Protein AF-A0A7R8H9E8-F1 (afdb_monomer_lite)

pLDDT: mean 76.03, std 18.98, range [22.25, 97.25]

Radius of gyration: 34.14 Å; chains: 1; bounding box: 66×71×109 Å

Structure (mmCIF, N/CA/C/O backbone):
data_AF-A0A7R8H9E8-F1
#
_entry.id   AF-A0A7R8H9E8-F1
#
loop_
_atom_site.group_PDB
_atom_site.id
_atom_site.type_symbol
_atom_site.label_atom_id
_atom_site.label_alt_id
_atom_site.label_comp_id
_atom_site.label_asym_id
_atom_site.label_entity_id
_atom_site.label_seq_id
_atom_site.pdbx_PDB_ins_code
_atom_site.Cartn_x
_atom_site.Cartn_y
_atom_site.Cartn_z
_atom_site.occupancy
_atom_site.B_iso_or_equiv
_atom_site.auth_seq_id
_atom_site.auth_comp_id
_atom_site.auth_asym_id
_atom_site.auth_atom_id
_atom_site.pdbx_PDB_model_num
ATOM 1 N N . MET A 1 1 ? -13.670 -19.888 74.003 1.00 29.50 1 MET A N 1
ATOM 2 C CA . MET A 1 1 ? -14.954 -19.659 73.306 1.00 29.50 1 MET A CA 1
ATOM 3 C C . MET A 1 1 ? -14.711 -18.540 72.319 1.00 29.50 1 MET A C 1
ATOM 5 O O . MET A 1 1 ? -14.603 -17.432 72.792 1.00 29.50 1 MET A O 1
ATOM 9 N N . PHE A 1 2 ? -14.465 -18.845 71.044 1.00 23.45 2 PHE A N 1
ATOM 10 C CA . PHE A 1 2 ? -14.631 -17.969 69.867 1.00 23.45 2 PHE A CA 1
ATOM 11 C C . PHE A 1 2 ? -14.109 -18.769 68.660 1.00 23.45 2 PHE A C 1
ATOM 13 O O . PHE A 1 2 ? -12.957 -18.691 68.250 1.00 23.45 2 PHE A O 1
ATOM 20 N N . LYS A 1 3 ? -14.971 -19.681 68.209 1.00 26.33 3 LYS A N 1
ATOM 21 C CA . LYS A 1 3 ? -14.992 -20.318 66.889 1.00 26.33 3 LYS A CA 1
ATOM 22 C C . LYS A 1 3 ? -16.402 -20.037 66.354 1.00 26.33 3 LYS A C 1
ATOM 24 O O . LYS A 1 3 ? -17.320 -20.100 67.171 1.00 26.33 3 LYS A O 1
ATOM 29 N N . ALA A 1 4 ? -16.522 -19.846 65.036 1.00 25.31 4 ALA A N 1
ATOM 30 C CA . ALA A 1 4 ? -17.691 -19.365 64.268 1.00 25.31 4 ALA A CA 1
ATOM 31 C C . ALA A 1 4 ? -17.666 -17.825 64.150 1.00 25.31 4 ALA A C 1
ATOM 33 O O . ALA A 1 4 ? -17.532 -17.157 65.164 1.00 25.31 4 ALA A O 1
ATOM 34 N N . ASP A 1 5 ? -17.639 -17.176 62.984 1.00 26.55 5 ASP A N 1
ATOM 35 C CA . ASP A 1 5 ? -18.168 -17.517 61.662 1.00 26.55 5 ASP A CA 1
ATOM 36 C C . ASP A 1 5 ? -17.407 -16.764 60.556 1.00 26.55 5 ASP A C 1
ATOM 38 O O . ASP A 1 5 ? -17.446 -15.542 60.537 1.00 26.55 5 ASP A O 1
ATOM 42 N N . VAL A 1 6 ? -16.792 -17.460 59.590 1.00 26.09 6 VAL A N 1
ATOM 43 C CA . VAL A 1 6 ? -16.565 -16.914 58.233 1.00 26.09 6 VAL A CA 1
ATOM 44 C C . VAL A 1 6 ? -16.591 -18.074 57.235 1.00 26.09 6 VAL A C 1
ATOM 46 O O . VAL A 1 6 ? -15.570 -18.684 56.933 1.00 26.09 6 VAL A O 1
ATOM 49 N N . LYS A 1 7 ? -17.785 -18.425 56.747 1.00 25.12 7 LYS A N 1
ATOM 50 C CA . LYS A 1 7 ? -17.983 -19.155 55.481 1.00 25.12 7 LYS A CA 1
ATOM 51 C C . LYS A 1 7 ? -19.421 -18.963 54.987 1.00 25.12 7 LYS A C 1
ATOM 53 O O . LYS A 1 7 ? -20.284 -19.784 55.280 1.00 25.12 7 LYS A O 1
ATOM 58 N N . ARG A 1 8 ? -19.653 -17.899 54.208 1.00 23.53 8 ARG A N 1
ATOM 59 C CA . ARG A 1 8 ? -20.442 -17.890 52.954 1.00 23.53 8 ARG A CA 1
ATOM 60 C C . ARG A 1 8 ? -20.730 -16.457 52.496 1.00 23.53 8 ARG A C 1
ATOM 62 O O . ARG A 1 8 ? -21.609 -15.809 53.041 1.00 23.53 8 ARG A O 1
ATOM 69 N N . ALA A 1 9 ? -20.085 -16.062 51.405 1.00 22.53 9 ALA A N 1
ATOM 70 C CA . ALA A 1 9 ? -20.739 -15.389 50.287 1.00 22.53 9 ALA A CA 1
ATOM 71 C C . ALA A 1 9 ? -19.865 -15.598 49.040 1.00 22.53 9 ALA A C 1
ATOM 73 O O . ALA A 1 9 ? -18.894 -14.892 48.813 1.00 22.53 9 ALA A O 1
ATOM 74 N N . PHE A 1 10 ? -20.188 -16.623 48.249 1.00 26.08 10 PHE A N 1
ATOM 75 C CA . PHE A 1 10 ? -19.907 -16.572 46.816 1.00 26.08 10 PHE A CA 1
ATOM 76 C C . PHE A 1 10 ? -20.905 -15.574 46.225 1.00 26.08 10 PHE A C 1
ATOM 78 O O . PHE A 1 10 ? -22.105 -15.830 46.353 1.00 26.08 10 PHE A O 1
ATOM 85 N N . LYS A 1 11 ? -20.432 -14.492 45.593 1.00 23.22 11 LYS A N 1
ATOM 86 C CA . LYS A 1 11 ? -20.999 -13.930 44.352 1.00 23.22 11 LYS A CA 1
ATOM 87 C C . LYS A 1 11 ? -20.235 -12.685 43.867 1.00 23.22 11 LYS A C 1
ATOM 89 O O . LYS A 1 11 ? -20.224 -11.673 44.548 1.00 23.22 11 LYS A O 1
ATOM 94 N N . LEU A 1 12 ? -19.765 -12.832 42.625 1.00 22.25 12 LEU A N 1
ATOM 95 C CA . LEU A 1 12 ? -19.629 -11.861 41.532 1.00 22.25 12 LEU A CA 1
ATOM 96 C C . LEU A 1 12 ? -18.516 -10.793 41.604 1.00 22.25 12 LEU A C 1
ATOM 98 O O . LEU A 1 12 ? -18.376 -10.122 42.621 1.00 22.25 12 LEU A O 1
ATOM 102 N N . PRO A 1 13 ? -17.761 -10.596 40.501 1.00 24.42 13 PRO A N 1
ATOM 103 C CA . PRO A 1 13 ? -16.949 -9.399 40.325 1.00 24.42 13 PRO A CA 1
ATOM 104 C C . PRO A 1 13 ? -17.881 -8.185 40.275 1.00 24.42 13 PRO A C 1
ATOM 106 O O . PRO A 1 13 ? -18.905 -8.209 39.589 1.00 24.42 13 PRO A O 1
ATOM 109 N N . ILE A 1 14 ? -17.540 -7.131 41.013 1.00 28.42 14 ILE A N 1
ATOM 110 C CA . ILE A 1 14 ? -18.178 -5.829 40.835 1.00 28.42 14 ILE A CA 1
ATOM 111 C C . ILE A 1 14 ? -17.635 -5.287 39.514 1.00 28.42 14 ILE A C 1
ATOM 113 O O . ILE A 1 14 ? -16.466 -4.921 39.415 1.00 28.42 14 ILE A O 1
ATOM 117 N N . SER A 1 15 ? -18.470 -5.321 38.479 1.00 26.70 15 SER A N 1
ATOM 118 C CA . SER A 1 15 ? -18.217 -4.614 37.233 1.00 26.70 15 SER A CA 1
ATOM 119 C C . SER A 1 15 ? -18.257 -3.114 37.517 1.00 26.70 15 SER A C 1
ATOM 121 O O . SER A 1 15 ? -19.313 -2.593 37.869 1.00 26.70 15 SER A O 1
ATOM 123 N N . PHE A 1 16 ? -17.136 -2.421 37.335 1.00 33.41 16 PHE A N 1
ATOM 124 C CA . PHE A 1 16 ? -17.199 -1.028 36.905 1.00 33.41 16 PHE A CA 1
ATOM 125 C C . PHE A 1 16 ? -17.733 -1.062 35.472 1.00 33.41 16 PHE A C 1
ATOM 127 O O . PHE A 1 16 ? -17.061 -1.571 34.579 1.00 33.41 16 PHE A O 1
ATOM 134 N N . ASP A 1 17 ? -18.996 -0.678 35.310 1.00 33.00 17 ASP A N 1
ATOM 135 C CA . ASP A 1 17 ? -19.755 -0.510 34.068 1.00 33.00 17 ASP A CA 1
ATOM 136 C C . ASP A 1 17 ? -18.984 -0.787 32.760 1.00 33.00 17 ASP A C 1
ATOM 138 O O . ASP A 1 17 ? -18.383 0.096 32.152 1.00 33.00 17 ASP A O 1
ATOM 142 N N . GLY A 1 18 ? -19.024 -2.047 32.310 1.00 32.91 18 GLY A N 1
ATOM 143 C CA . GLY A 1 18 ? -18.875 -2.446 30.903 1.00 32.91 18 GLY A CA 1
ATOM 144 C C . GLY A 1 18 ? -17.548 -2.190 30.171 1.00 32.91 18 GLY A C 1
ATOM 145 O O . GLY A 1 18 ? -17.441 -2.597 29.017 1.00 32.91 18 GLY A O 1
ATOM 146 N N . ARG A 1 19 ? -16.529 -1.571 30.776 1.00 32.09 19 ARG A N 1
ATOM 147 C CA . ARG A 1 19 ? -15.184 -1.430 30.187 1.00 32.09 19 ARG A CA 1
ATOM 148 C C . ARG A 1 19 ? -14.121 -1.677 31.249 1.00 32.09 19 ARG A C 1
ATOM 150 O O . ARG A 1 19 ? -14.019 -0.943 32.223 1.00 32.09 19 ARG A O 1
ATOM 157 N N . THR A 1 20 ? -13.314 -2.712 31.039 1.00 27.11 20 THR A N 1
ATOM 158 C CA . THR A 1 20 ? -12.117 -3.023 31.825 1.00 27.11 20 THR A CA 1
ATOM 159 C C . THR A 1 20 ? -11.125 -1.864 31.762 1.00 27.11 20 THR A C 1
ATOM 161 O O . THR A 1 20 ? -10.346 -1.766 30.818 1.00 27.11 20 THR A O 1
ATOM 164 N N . THR A 1 21 ? -11.093 -1.009 32.781 1.00 29.75 21 THR A N 1
ATOM 165 C CA . THR A 1 21 ? -9.834 -0.381 33.188 1.00 29.75 21 THR A CA 1
ATOM 166 C C . THR A 1 21 ? -8.971 -1.496 33.762 1.00 29.75 21 THR A C 1
ATOM 168 O O . THR A 1 21 ? -9.172 -1.953 34.886 1.00 29.75 21 THR A O 1
ATOM 171 N N . THR A 1 22 ? -8.049 -2.009 32.951 1.00 28.17 22 THR A N 1
ATOM 172 C CA . THR A 1 22 ? -7.018 -2.937 33.408 1.00 28.17 22 THR A CA 1
ATOM 173 C C . THR A 1 22 ? -6.110 -2.195 34.378 1.00 28.17 22 THR A C 1
ATOM 175 O O . THR A 1 22 ? -5.148 -1.547 33.976 1.00 28.17 22 THR A O 1
ATOM 178 N N . VAL A 1 23 ? -6.400 -2.286 35.672 1.00 37.34 23 VAL A N 1
ATOM 179 C CA . VAL A 1 23 ? -5.314 -2.276 36.646 1.00 37.34 23 VAL A CA 1
ATOM 180 C C . VAL A 1 23 ? -4.588 -3.594 36.400 1.00 37.34 23 VAL A C 1
ATOM 182 O O . VAL A 1 23 ? -5.194 -4.659 36.540 1.00 37.34 23 VAL A O 1
ATOM 185 N N . GLU A 1 24 ? -3.334 -3.543 35.939 1.00 38.81 24 GLU A N 1
ATOM 186 C CA . GLU A 1 24 ? -2.443 -4.702 36.046 1.00 38.81 24 GLU A CA 1
ATOM 187 C C . GLU A 1 24 ? -2.600 -5.238 37.468 1.00 38.81 24 GLU A C 1
ATOM 189 O O . GLU A 1 24 ? -2.369 -4.481 38.412 1.00 38.81 24 GLU A O 1
ATOM 194 N N . GLN A 1 25 ? -3.066 -6.485 37.618 1.00 41.19 25 GLN A N 1
ATOM 195 C CA . GLN A 1 25 ? -3.303 -7.099 38.924 1.00 41.19 25 GLN A CA 1
ATOM 196 C C . GLN A 1 25 ? -2.157 -6.731 39.867 1.00 41.19 25 GLN A C 1
ATOM 198 O O . GLN A 1 25 ? -0.995 -7.023 39.569 1.00 41.19 25 GLN A O 1
ATOM 203 N N . CYS A 1 26 ? -2.475 -6.061 40.979 1.00 45.00 26 CYS A N 1
ATOM 204 C CA . CYS A 1 26 ? -1.492 -5.823 42.024 1.00 45.00 26 CYS A CA 1
ATOM 205 C C . CYS A 1 26 ? -0.983 -7.205 42.443 1.00 45.00 26 CYS A C 1
ATOM 207 O O . CYS A 1 26 ? -1.771 -8.080 42.797 1.00 45.00 26 CYS A O 1
ATOM 209 N N . GLY A 1 27 ? 0.307 -7.444 42.176 1.00 44.56 27 GLY A N 1
ATOM 210 C CA . GLY A 1 27 ? 0.864 -8.786 42.033 1.00 44.56 27 GLY A CA 1
ATOM 211 C C . GLY A 1 27 ? 0.431 -9.707 43.167 1.00 44.56 27 GLY A C 1
ATOM 212 O O . GLY A 1 27 ? 0.477 -9.329 44.337 1.00 44.56 27 GLY A O 1
ATOM 213 N N . SER A 1 28 ? 0.002 -10.921 42.819 1.00 42.28 28 SER A N 1
ATOM 214 C CA . SER A 1 28 ? -0.334 -11.950 43.796 1.00 42.28 28 SER A CA 1
ATOM 215 C C . SER A 1 28 ? 0.946 -12.475 44.452 1.00 42.28 28 SER A C 1
ATOM 217 O O . SER A 1 28 ? 1.415 -13.570 44.135 1.00 42.28 28 SER A O 1
ATOM 219 N N . ASP A 1 29 ? 1.531 -11.705 45.364 1.00 45.72 29 ASP A N 1
ATOM 220 C CA . ASP A 1 29 ? 2.613 -12.185 46.218 1.00 45.72 29 ASP A CA 1
ATOM 221 C C . ASP A 1 29 ? 2.011 -13.086 47.296 1.00 45.72 29 ASP A C 1
ATOM 223 O O . ASP A 1 29 ? 1.687 -12.680 48.415 1.00 45.72 29 ASP A O 1
ATOM 227 N N . SER A 1 30 ? 1.830 -14.357 46.942 1.00 43.06 30 SER A N 1
ATOM 228 C CA . SER A 1 30 ? 1.462 -15.382 47.905 1.00 43.06 30 SER A CA 1
ATOM 229 C C . SER A 1 30 ? 2.539 -15.478 48.995 1.00 43.06 30 SER A C 1
ATOM 231 O O . SER A 1 30 ? 3.676 -15.861 48.723 1.00 43.06 30 SER A O 1
ATOM 233 N N . ALA A 1 31 ? 2.136 -15.197 50.237 1.00 47.09 31 ALA A N 1
ATOM 234 C CA . ALA A 1 31 ? 2.823 -15.542 51.485 1.00 47.09 31 ALA A CA 1
ATOM 235 C C . ALA A 1 31 ? 4.160 -14.832 51.805 1.00 47.09 31 ALA A C 1
ATOM 237 O O . ALA A 1 31 ? 5.083 -15.459 52.329 1.00 47.09 31 ALA A O 1
ATOM 238 N N . VAL A 1 32 ? 4.249 -13.511 51.617 1.00 56.41 32 VAL A N 1
ATOM 239 C CA . VAL A 1 32 ? 5.280 -12.696 52.292 1.00 56.41 32 VAL A CA 1
ATOM 240 C C . VAL A 1 32 ? 4.759 -12.256 53.666 1.00 56.41 32 VAL A C 1
ATOM 242 O O . VAL A 1 32 ? 3.775 -11.526 53.767 1.00 56.41 32 VAL A O 1
ATOM 245 N N . VAL A 1 33 ? 5.410 -12.688 54.752 1.00 61.28 33 VAL A N 1
ATOM 246 C CA . VAL A 1 33 ? 5.125 -12.162 56.100 1.00 61.28 33 VAL A CA 1
ATOM 247 C C . VAL A 1 33 ? 5.637 -10.722 56.168 1.00 61.28 33 VAL A C 1
ATOM 249 O O . VAL A 1 33 ? 6.842 -10.489 56.231 1.00 61.28 33 VAL A O 1
ATOM 252 N N . ARG A 1 34 ? 4.713 -9.759 56.119 1.00 75.56 34 ARG A N 1
ATOM 253 C CA . ARG A 1 34 ? 5.012 -8.317 56.161 1.00 75.56 34 ARG A CA 1
ATOM 254 C C . ARG A 1 34 ? 5.374 -7.866 57.581 1.00 75.56 34 ARG A C 1
ATOM 256 O O . ARG A 1 34 ? 4.986 -8.509 58.559 1.00 75.56 34 ARG A O 1
ATOM 263 N N . SER A 1 35 ? 6.143 -6.782 57.700 1.00 80.19 35 SER A N 1
ATOM 264 C CA . SER A 1 35 ? 6.607 -6.278 58.999 1.00 80.19 35 SER A CA 1
ATOM 265 C C . SER A 1 35 ? 5.433 -5.816 59.882 1.00 80.19 35 SER A C 1
ATOM 267 O O . SER A 1 35 ? 4.404 -5.380 59.367 1.00 80.19 35 SER A O 1
ATOM 269 N N . PRO A 1 36 ? 5.554 -5.860 61.222 1.00 82.94 36 PRO A N 1
ATOM 270 C CA . PRO A 1 36 ? 4.555 -5.265 62.112 1.00 82.94 36 PRO A CA 1
ATOM 271 C C . PRO A 1 36 ? 4.318 -3.772 61.839 1.00 82.94 36 PRO A C 1
ATOM 273 O O . PRO A 1 36 ? 3.189 -3.302 61.965 1.00 82.94 36 PRO A O 1
ATOM 276 N N . ASP A 1 37 ? 5.363 -3.055 61.413 1.00 84.31 37 ASP A N 1
ATOM 277 C CA . ASP A 1 37 ? 5.301 -1.629 61.079 1.00 84.31 37 ASP A CA 1
ATOM 278 C C . ASP A 1 37 ? 4.386 -1.348 59.878 1.00 84.31 37 ASP A C 1
ATOM 280 O O . ASP A 1 37 ? 3.661 -0.355 59.891 1.00 84.31 37 ASP A O 1
ATOM 284 N N . PHE A 1 38 ? 4.350 -2.249 58.886 1.00 87.88 38 PHE A N 1
ATOM 285 C CA . PHE A 1 38 ? 3.439 -2.167 57.739 1.00 87.88 38 PHE A CA 1
ATOM 286 C C . PHE A 1 38 ? 1.974 -2.149 58.200 1.00 87.88 38 PHE A C 1
ATOM 288 O O . PHE A 1 38 ? 1.219 -1.231 57.880 1.00 87.88 38 PHE A O 1
ATOM 295 N N . TYR A 1 39 ? 1.576 -3.133 59.014 1.00 88.12 39 TYR A N 1
ATOM 296 C CA . TYR A 1 39 ? 0.201 -3.229 59.513 1.00 88.12 39 TYR A CA 1
ATOM 297 C C . TYR A 1 39 ? -0.142 -2.085 60.466 1.00 88.12 39 TYR A C 1
ATOM 299 O O . TYR A 1 39 ? -1.234 -1.528 60.385 1.00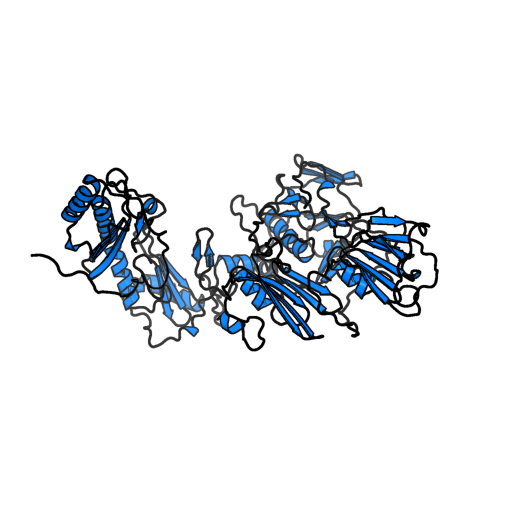 88.12 39 TYR A O 1
ATOM 307 N N . TYR A 1 40 ? 0.785 -1.717 61.356 1.00 89.69 40 TYR A N 1
ATOM 308 C CA . TYR A 1 40 ? 0.585 -0.611 62.288 1.00 89.69 40 TYR A CA 1
ATOM 309 C C . TYR A 1 40 ? 0.327 0.705 61.552 1.00 89.69 40 TYR A C 1
ATOM 311 O O . TYR A 1 40 ? -0.605 1.426 61.906 1.00 89.69 40 TYR A O 1
ATOM 319 N N . GLN A 1 41 ? 1.109 1.004 60.511 1.00 91.88 41 GLN A N 1
ATOM 320 C CA . GLN A 1 41 ? 0.938 2.238 59.758 1.00 91.88 41 GLN A CA 1
ATOM 321 C C . GLN A 1 41 ? -0.379 2.259 58.969 1.00 91.88 41 GLN A C 1
ATOM 323 O O . GLN A 1 41 ? -1.072 3.270 59.014 1.00 91.88 41 GLN A O 1
ATOM 328 N N . ILE A 1 42 ? -0.783 1.150 58.337 1.00 90.88 42 ILE A N 1
ATOM 329 C CA . ILE A 1 42 ? -2.082 1.065 57.640 1.00 90.88 42 ILE A CA 1
ATOM 330 C C . ILE A 1 42 ? -3.250 1.282 58.603 1.00 90.88 42 ILE A C 1
ATOM 332 O O . ILE A 1 42 ? -4.165 2.038 58.291 1.00 90.88 42 ILE A O 1
ATOM 336 N N . LEU A 1 43 ? -3.228 0.642 59.777 1.00 90.31 43 LEU A N 1
ATOM 337 C CA . LEU A 1 43 ? -4.279 0.818 60.784 1.00 90.31 43 LEU A CA 1
ATOM 338 C C . LEU A 1 43 ? -4.315 2.256 61.310 1.00 90.31 43 LEU A C 1
ATOM 340 O O . LEU A 1 43 ? -5.393 2.817 61.475 1.00 90.31 43 LEU A O 1
ATOM 344 N N . LYS A 1 44 ? -3.146 2.869 61.520 1.00 92.25 44 LYS A N 1
ATOM 345 C CA . LYS A 1 44 ? -3.032 4.270 61.934 1.00 92.25 44 LYS A CA 1
ATOM 346 C C . LYS A 1 44 ? -3.605 5.226 60.885 1.00 92.25 44 LYS A C 1
ATOM 348 O O . LYS A 1 44 ? -4.291 6.175 61.254 1.00 92.25 44 LYS A O 1
ATOM 353 N N . ASP A 1 45 ? -3.340 4.984 59.604 1.00 92.94 45 ASP A N 1
ATOM 354 C CA . ASP A 1 45 ? -3.905 5.794 58.523 1.00 92.94 45 ASP A CA 1
ATOM 355 C C . ASP A 1 45 ? -5.414 5.552 58.369 1.00 92.94 45 ASP A C 1
ATOM 357 O O . ASP A 1 45 ? -6.166 6.498 58.164 1.00 92.94 45 ASP A O 1
ATOM 361 N N . ALA A 1 46 ? -5.884 4.312 58.540 1.00 91.06 46 ALA A N 1
ATOM 362 C CA . ALA A 1 46 ? -7.310 3.986 58.543 1.00 91.06 46 ALA A CA 1
ATOM 363 C C . ALA A 1 46 ? -8.067 4.658 59.703 1.00 91.06 46 ALA A C 1
ATOM 365 O O . ALA A 1 46 ? -9.178 5.149 59.504 1.00 91.06 46 ALA A O 1
ATOM 366 N N . ASP A 1 47 ? -7.464 4.727 60.895 1.00 91.25 47 ASP A N 1
ATOM 367 C CA . ASP A 1 47 ? -8.000 5.478 62.036 1.00 91.25 47 ASP A CA 1
ATOM 368 C C . ASP A 1 47 ? -8.056 6.987 61.751 1.00 91.25 47 ASP A C 1
ATOM 370 O O . ASP A 1 47 ? -9.031 7.641 62.121 1.00 91.25 47 ASP A O 1
ATOM 374 N N . ALA A 1 48 ? -7.027 7.538 61.096 1.00 91.81 48 ALA A N 1
ATOM 375 C CA . ALA A 1 48 ? -6.946 8.960 60.765 1.00 91.81 48 ALA A CA 1
ATOM 376 C C . ALA A 1 48 ? -7.965 9.375 59.687 1.00 91.81 48 ALA A C 1
ATOM 378 O O . ALA A 1 48 ? -8.645 10.388 59.855 1.00 91.81 48 ALA A O 1
ATOM 379 N N . ILE A 1 49 ? -8.125 8.564 58.635 1.00 93.56 49 ILE A N 1
ATOM 380 C CA . ILE A 1 49 ? -9.122 8.777 57.573 1.00 93.56 49 ILE A CA 1
ATOM 381 C C . ILE A 1 49 ? -10.533 8.526 58.123 1.00 93.56 49 ILE A C 1
ATOM 383 O O . ILE A 1 49 ? -11.476 9.254 57.813 1.00 93.56 49 ILE A O 1
ATOM 387 N N . GLY A 1 50 ? -10.677 7.507 58.969 1.00 92.38 50 GLY A N 1
ATOM 388 C CA . GLY A 1 50 ? -11.930 7.059 59.560 1.00 92.38 50 GLY A CA 1
ATOM 389 C C . GLY A 1 50 ? -12.475 5.800 58.884 1.00 92.38 50 GLY A C 1
ATOM 390 O O . GLY A 1 50 ? -12.758 5.773 57.686 1.00 92.38 50 GLY A O 1
ATOM 391 N N . TRP A 1 51 ? -12.723 4.761 59.685 1.00 89.81 51 TRP A N 1
ATOM 392 C CA . TRP A 1 51 ? -13.187 3.444 59.224 1.00 89.81 51 TRP A CA 1
ATOM 393 C C . TRP A 1 51 ? -14.484 3.456 58.411 1.00 89.81 51 TRP A C 1
ATOM 395 O O . TRP A 1 51 ? -14.690 2.572 57.587 1.00 89.81 51 TRP A O 1
ATOM 405 N N . SER A 1 52 ? -15.360 4.444 58.611 1.00 89.88 52 SER A N 1
ATOM 406 C CA . SER A 1 52 ? -16.608 4.559 57.847 1.00 89.88 52 SER A CA 1
ATOM 407 C C . SER A 1 52 ? -16.398 4.922 56.375 1.00 89.88 52 SER A C 1
ATOM 409 O O . SER A 1 52 ? -17.329 4.771 55.591 1.00 89.88 52 SER A O 1
ATOM 411 N N . ARG A 1 53 ? -15.206 5.407 56.002 1.00 91.31 53 ARG A N 1
ATOM 412 C CA . ARG A 1 53 ? -14.837 5.780 54.626 1.00 91.31 53 ARG A CA 1
ATOM 413 C C . ARG A 1 53 ? -14.146 4.642 53.870 1.00 91.31 53 ARG A C 1
ATOM 415 O O . ARG A 1 53 ? -13.834 4.802 52.695 1.00 91.31 53 ARG A O 1
ATOM 422 N N . ILE A 1 54 ? -13.914 3.497 54.518 1.00 92.62 54 ILE A N 1
ATOM 423 C CA . ILE A 1 54 ? -13.284 2.315 53.920 1.00 92.62 54 ILE A CA 1
ATOM 424 C C . ILE A 1 54 ? -14.372 1.291 53.602 1.00 92.62 54 ILE A C 1
ATOM 426 O O . ILE A 1 54 ? -15.008 0.750 54.506 1.00 92.62 54 ILE A O 1
ATOM 430 N N . SER A 1 55 ? -14.583 1.012 52.318 1.00 90.75 55 SER A N 1
ATOM 431 C CA . SER A 1 55 ? -15.583 0.039 51.865 1.00 90.75 55 SER A CA 1
ATOM 432 C C . SER A 1 55 ? -15.020 -1.382 51.817 1.00 90.75 55 SER A C 1
ATOM 434 O O . SER A 1 55 ? -15.710 -2.333 52.187 1.00 90.75 55 SER A O 1
ATOM 436 N N . VAL A 1 56 ? -13.755 -1.536 51.413 1.00 91.06 56 VAL A N 1
ATOM 437 C CA . VAL A 1 56 ? -13.040 -2.820 51.360 1.00 91.06 56 VAL A CA 1
ATOM 438 C C . VAL A 1 56 ? -11.585 -2.607 51.770 1.00 91.06 56 VAL A C 1
ATOM 440 O O . VAL A 1 56 ? -10.937 -1.671 51.318 1.00 91.06 56 VAL A O 1
ATOM 443 N N . MET A 1 57 ? -11.047 -3.502 52.599 1.00 90.00 57 MET A N 1
ATOM 444 C CA . MET A 1 57 ? -9.618 -3.573 52.913 1.00 90.00 57 MET A CA 1
ATOM 445 C C . MET A 1 57 ? -9.155 -5.017 52.714 1.00 90.00 57 MET A C 1
ATOM 447 O O . MET A 1 57 ? -9.483 -5.894 53.514 1.00 90.00 57 MET A O 1
ATOM 451 N N . ASN A 1 58 ? -8.415 -5.266 51.636 1.00 87.56 58 ASN A N 1
ATOM 452 C CA . ASN A 1 58 ? -7.853 -6.566 51.295 1.00 87.56 58 ASN A CA 1
ATOM 453 C C . ASN A 1 58 ? -6.322 -6.499 51.335 1.00 87.56 58 ASN A C 1
ATOM 455 O O . ASN A 1 58 ? -5.655 -6.219 50.343 1.00 87.56 58 ASN A O 1
ATOM 459 N N . LEU A 1 59 ? -5.756 -6.786 52.506 1.00 83.00 59 LEU A N 1
ATOM 460 C CA . LEU A 1 59 ? -4.307 -6.749 52.715 1.00 83.00 59 LEU A CA 1
ATOM 461 C C . LEU A 1 59 ? -3.572 -7.948 52.099 1.00 83.00 59 LEU A C 1
ATOM 463 O O . LEU A 1 59 ? -2.347 -7.902 51.977 1.00 83.00 59 LEU A O 1
ATOM 467 N N . ASP A 1 60 ? -4.284 -9.001 51.690 1.00 77.62 60 ASP A N 1
ATOM 468 C CA . ASP A 1 60 ? -3.679 -10.108 50.945 1.00 77.62 60 ASP A CA 1
ATOM 469 C C . ASP A 1 60 ? -3.330 -9.646 49.523 1.00 77.62 60 ASP A C 1
ATOM 471 O O . ASP A 1 60 ? -2.195 -9.838 49.086 1.00 77.62 60 ASP A O 1
ATOM 475 N N . ASN A 1 61 ? -4.253 -8.922 48.877 1.00 78.31 61 ASN A N 1
ATOM 476 C CA . ASN A 1 61 ? -4.064 -8.314 47.553 1.00 78.31 61 ASN A CA 1
ATOM 477 C C . ASN A 1 61 ? -3.408 -6.923 47.584 1.00 78.31 61 ASN A C 1
ATOM 479 O O . ASN A 1 61 ? -3.189 -6.336 46.531 1.00 78.31 61 ASN A O 1
ATOM 483 N N . LEU A 1 62 ? -3.101 -6.389 48.773 1.00 88.12 62 LEU A N 1
ATOM 484 C CA . LEU A 1 62 ? -2.587 -5.025 48.958 1.00 88.12 62 LEU A CA 1
ATOM 485 C C . LEU A 1 62 ? -3.532 -3.929 48.433 1.00 88.12 62 LEU A C 1
ATOM 487 O O . LEU A 1 62 ? -3.082 -2.894 47.953 1.00 88.12 62 LEU A O 1
ATOM 491 N N . GLU A 1 63 ? -4.841 -4.127 48.559 1.00 92.06 63 GLU A N 1
ATOM 492 C CA . GLU A 1 63 ? -5.868 -3.231 48.022 1.00 92.06 63 GLU A CA 1
ATOM 493 C C . GLU A 1 63 ? -6.710 -2.610 49.144 1.00 92.06 63 GLU A C 1
ATOM 495 O O . GLU A 1 63 ? -7.207 -3.309 50.035 1.00 92.06 63 GLU A O 1
ATOM 500 N N . ILE A 1 64 ? -6.918 -1.292 49.089 1.00 92.62 64 ILE A N 1
ATOM 501 C CA . ILE A 1 64 ? -7.920 -0.591 49.904 1.00 92.62 64 ILE A CA 1
ATOM 502 C C . ILE A 1 64 ? -8.855 0.188 48.990 1.00 92.62 64 ILE A C 1
ATOM 504 O O . ILE A 1 64 ? -8.414 0.924 48.110 1.00 92.62 64 ILE A O 1
ATOM 508 N N . HIS A 1 65 ? -10.151 0.038 49.239 1.00 94.56 65 HIS A N 1
ATOM 509 C CA . HIS A 1 65 ? -11.209 0.782 48.582 1.00 94.56 65 HIS A CA 1
ATOM 510 C C . HIS A 1 65 ? -11.780 1.794 49.567 1.00 94.56 65 HIS A C 1
ATOM 512 O O . HIS A 1 65 ? -12.257 1.439 50.652 1.00 94.56 65 HIS A O 1
ATOM 518 N N . PHE A 1 66 ? -11.758 3.052 49.160 1.00 95.06 66 PHE A N 1
ATOM 519 C CA . PHE A 1 66 ? -12.389 4.151 49.860 1.00 95.06 66 PHE A CA 1
ATOM 520 C C . PHE A 1 66 ? -13.675 4.554 49.149 1.00 95.06 66 PHE A C 1
ATOM 522 O O . PHE A 1 66 ? -13.764 4.480 47.922 1.00 95.06 66 PHE A O 1
ATOM 529 N N . GLN A 1 67 ? -14.657 4.999 49.926 1.00 94.12 67 GLN A N 1
ATOM 530 C CA . GLN A 1 67 ? -15.903 5.543 49.410 1.00 94.12 67 GLN A CA 1
ATOM 531 C C . GLN A 1 67 ? -16.246 6.846 50.130 1.00 94.12 67 GLN A C 1
ATOM 533 O O . GLN A 1 67 ? -16.275 6.906 51.361 1.00 94.12 67 GLN A O 1
ATOM 538 N N . LEU A 1 68 ? -16.540 7.878 49.342 1.00 93.75 68 LEU A N 1
ATOM 539 C CA . LEU A 1 68 ? -16.992 9.182 49.810 1.00 93.75 68 LEU A CA 1
ATOM 540 C C . LEU A 1 68 ? -18.350 9.497 49.182 1.00 93.75 68 LEU A C 1
ATOM 542 O O . LEU A 1 68 ? -18.557 9.267 47.993 1.00 93.75 68 LEU A O 1
ATOM 546 N N . VAL A 1 69 ? -19.269 10.040 49.976 1.00 91.94 69 VAL A N 1
ATOM 547 C CA . VAL A 1 69 ? -20.528 10.606 49.479 1.00 91.94 69 VAL A CA 1
ATOM 548 C C . VAL A 1 69 ? -20.461 12.112 49.671 1.00 91.94 69 VAL A C 1
ATOM 550 O O . VAL A 1 69 ? -20.198 12.564 50.786 1.00 91.94 69 VAL A O 1
ATOM 553 N N . ASP A 1 70 ? -20.641 12.874 48.596 1.00 90.31 70 ASP A N 1
ATOM 554 C CA . ASP A 1 70 ? -20.616 14.336 48.665 1.00 90.31 70 ASP A CA 1
ATOM 555 C C . ASP A 1 70 ? -21.974 14.941 49.072 1.00 90.31 70 ASP A C 1
ATOM 557 O O . ASP A 1 70 ? -22.948 14.235 49.334 1.00 90.31 70 ASP A O 1
ATOM 561 N N . GLU A 1 71 ? -22.037 16.274 49.146 1.00 88.31 71 GLU A N 1
ATOM 562 C CA . GLU A 1 71 ? -23.244 17.014 49.545 1.00 88.31 71 GLU A CA 1
ATOM 563 C C . GLU A 1 71 ? -24.426 16.847 48.576 1.00 88.31 71 GLU A C 1
ATOM 565 O O . GLU A 1 71 ? -25.571 17.050 48.977 1.00 88.31 71 GLU A O 1
ATOM 570 N N . ALA A 1 72 ? -24.165 16.466 47.322 1.00 87.50 72 ALA A N 1
ATOM 571 C CA . ALA A 1 72 ? -25.179 16.184 46.307 1.00 87.50 72 ALA A CA 1
ATOM 572 C C . ALA A 1 72 ? -25.577 14.693 46.284 1.00 87.50 72 ALA A C 1
ATOM 574 O O . ALA A 1 72 ? -26.182 14.227 45.322 1.00 87.50 72 ALA A O 1
ATOM 575 N N . GLU A 1 73 ? -25.224 13.938 47.332 1.00 89.88 73 GLU A N 1
ATOM 576 C CA . GLU A 1 73 ? -25.435 12.491 47.469 1.00 89.88 73 GLU A CA 1
ATOM 577 C C . GLU A 1 73 ? -24.713 11.640 46.405 1.00 89.88 73 GLU A C 1
ATOM 579 O O . GLU A 1 73 ? -25.029 10.458 46.211 1.00 89.88 73 GLU A O 1
ATOM 584 N N . ARG A 1 74 ? -23.692 12.189 45.734 1.00 90.31 74 ARG A N 1
ATOM 585 C CA . ARG A 1 74 ? -22.928 11.451 44.720 1.00 90.31 74 ARG A CA 1
ATOM 586 C C . ARG A 1 74 ? -21.878 10.588 45.388 1.00 90.31 74 ARG A C 1
ATOM 588 O O . ARG A 1 74 ? -21.120 11.046 46.240 1.00 90.31 74 ARG A O 1
ATOM 595 N N . LYS A 1 75 ? -21.815 9.328 44.962 1.00 91.75 75 LYS A N 1
ATOM 596 C CA . LYS A 1 75 ? -20.825 8.358 45.437 1.00 91.75 75 LYS A CA 1
ATOM 597 C C . LYS A 1 75 ? -19.549 8.457 44.620 1.00 91.75 75 LYS A C 1
ATOM 599 O O . LYS A 1 75 ? -19.599 8.397 43.392 1.00 91.75 75 LYS A O 1
ATOM 604 N N . HIS A 1 76 ? -18.423 8.559 45.299 1.00 93.38 76 HIS A N 1
ATOM 605 C CA . HIS A 1 76 ? -17.091 8.576 44.718 1.00 93.38 76 HIS A CA 1
ATOM 606 C C . HIS A 1 76 ? -16.307 7.406 45.292 1.00 93.38 76 HIS A C 1
ATOM 608 O O . HIS A 1 76 ? -16.324 7.193 46.504 1.00 93.38 76 HIS A O 1
ATOM 614 N N . ASP A 1 77 ? -15.617 6.673 44.425 1.00 92.88 77 ASP A N 1
ATOM 615 C CA . ASP A 1 77 ? -14.827 5.506 44.801 1.00 92.88 77 ASP A CA 1
ATOM 616 C C . ASP A 1 77 ? -13.354 5.735 44.440 1.00 92.88 77 ASP A C 1
ATOM 618 O O . ASP A 1 77 ? -13.032 6.255 43.367 1.00 92.88 77 ASP A O 1
ATOM 622 N N . LEU A 1 78 ? -12.466 5.347 45.355 1.00 93.88 78 LEU A N 1
ATOM 623 C CA . LEU A 1 78 ? -11.017 5.378 45.181 1.00 93.88 78 LEU A CA 1
ATOM 624 C C . LEU A 1 78 ? -10.461 3.995 45.514 1.00 93.88 78 LEU A C 1
ATOM 626 O O . LEU A 1 78 ? -10.619 3.506 46.632 1.00 93.88 78 LEU A O 1
ATOM 630 N N . LEU A 1 79 ? -9.776 3.385 44.553 1.00 94.06 79 LEU A N 1
ATOM 631 C CA . LEU A 1 79 ? -9.024 2.150 44.746 1.00 94.06 79 LEU A CA 1
ATOM 632 C C . LEU A 1 79 ? -7.539 2.480 44.873 1.00 94.06 79 LEU A C 1
ATOM 634 O O . LEU A 1 79 ? -6.972 3.138 44.002 1.00 94.06 79 LEU A O 1
ATOM 638 N N . VAL A 1 80 ? -6.900 1.988 45.929 1.00 93.44 80 VAL A N 1
ATOM 639 C CA . VAL A 1 80 ? -5.474 2.188 46.203 1.00 93.44 80 VAL A CA 1
ATOM 640 C C . VAL A 1 80 ? -4.769 0.843 46.264 1.00 93.44 80 VAL A C 1
ATOM 642 O O . VAL A 1 80 ? -5.168 -0.021 47.046 1.00 93.44 80 VAL A O 1
ATOM 645 N N . CYS A 1 81 ? -3.686 0.696 45.498 1.00 92.56 81 CYS A N 1
ATOM 646 C CA . CYS A 1 81 ? -2.745 -0.403 45.672 1.00 92.56 81 CYS A CA 1
ATOM 647 C C . CYS A 1 81 ? -1.592 0.033 46.576 1.00 92.56 81 CYS A C 1
ATOM 649 O O . CYS A 1 81 ? -0.839 0.960 46.265 1.00 92.56 81 CYS A O 1
ATOM 651 N N . ILE A 1 82 ? -1.440 -0.658 47.698 1.00 90.12 82 ILE A N 1
ATOM 652 C CA . ILE A 1 82 ? -0.421 -0.377 48.703 1.00 90.12 82 ILE A CA 1
ATOM 653 C C . ILE A 1 82 ? 0.897 -1.038 48.282 1.00 90.12 82 ILE A C 1
ATOM 655 O O . ILE A 1 82 ? 0.913 -2.240 48.016 1.00 90.12 82 ILE A O 1
ATOM 659 N N . PRO A 1 83 ? 2.027 -0.312 48.262 1.00 89.50 83 PRO A N 1
ATOM 660 C CA . PRO A 1 83 ? 3.320 -0.938 48.021 1.00 89.50 83 PRO A CA 1
ATOM 661 C C . PRO A 1 83 ? 3.661 -1.919 49.151 1.00 89.50 83 PRO A C 1
ATOM 663 O O . PRO A 1 83 ? 3.421 -1.649 50.329 1.00 89.50 83 PRO A O 1
ATOM 666 N N . SER A 1 84 ? 4.276 -3.056 48.824 1.00 85.25 84 SER A N 1
ATOM 667 C CA . SER A 1 84 ? 4.645 -4.085 49.813 1.00 85.25 84 SER A CA 1
ATOM 668 C C . SER A 1 84 ? 5.571 -3.564 50.920 1.00 85.25 84 SER A C 1
ATOM 670 O O . SER A 1 84 ? 5.609 -4.131 52.012 1.00 85.25 84 SER A O 1
ATOM 672 N N . SER A 1 85 ? 6.311 -2.490 50.632 1.00 87.25 85 SER A N 1
ATOM 673 C CA . SER A 1 85 ? 7.286 -1.850 51.520 1.00 87.25 85 SER A CA 1
ATOM 674 C C . SER A 1 85 ? 6.721 -0.655 52.301 1.00 87.25 85 SER A C 1
ATOM 676 O O . SER A 1 85 ? 7.484 0.047 52.968 1.00 87.25 85 SER A O 1
ATOM 678 N N . TYR A 1 86 ? 5.412 -0.392 52.225 1.00 88.75 86 TYR A N 1
ATOM 679 C CA . TYR A 1 86 ? 4.762 0.723 52.919 1.00 88.75 86 TYR A CA 1
ATOM 680 C C . TYR A 1 86 ? 5.049 0.704 54.438 1.00 88.75 86 TYR A C 1
ATOM 682 O O . TYR A 1 86 ? 4.984 -0.364 55.053 1.00 88.75 86 TYR A O 1
ATOM 690 N N . PRO A 1 87 ? 5.367 1.845 55.084 1.00 87.88 87 PRO A N 1
ATOM 691 C CA . PRO A 1 87 ? 5.409 3.219 54.561 1.00 87.88 87 PRO A CA 1
ATOM 692 C C . PRO A 1 87 ? 6.764 3.688 54.014 1.00 87.88 87 PRO A C 1
ATOM 694 O O . PRO A 1 87 ? 6.942 4.876 53.767 1.00 87.88 87 PRO A O 1
ATOM 697 N N . ASN A 1 88 ? 7.746 2.800 53.847 1.00 87.44 88 ASN A N 1
ATOM 698 C CA . ASN A 1 88 ? 9.074 3.196 53.357 1.00 87.44 88 ASN A CA 1
ATOM 699 C C . ASN A 1 88 ? 9.092 3.509 51.852 1.00 87.44 88 ASN A C 1
ATOM 701 O O . ASN A 1 88 ? 10.086 4.018 51.339 1.00 87.44 88 ASN A O 1
ATOM 705 N N . GLU A 1 89 ? 8.010 3.179 51.155 1.00 89.38 89 GLU A N 1
ATOM 706 C CA . GLU A 1 89 ? 7.804 3.421 49.735 1.00 89.38 89 GLU A CA 1
ATOM 707 C C . GLU A 1 89 ? 6.509 4.214 49.541 1.00 89.38 89 GLU A C 1
ATOM 709 O O . GLU A 1 89 ? 5.492 3.919 50.176 1.00 89.38 89 GLU A O 1
ATOM 714 N N . GLU A 1 90 ? 6.563 5.229 48.677 1.00 91.56 90 GLU A N 1
ATOM 715 C CA . GLU A 1 90 ? 5.427 6.098 48.373 1.00 91.56 90 GLU A CA 1
ATOM 716 C C . GLU A 1 90 ? 4.361 5.367 47.551 1.00 91.56 90 GLU A C 1
ATOM 718 O O . GLU A 1 90 ? 4.649 4.529 46.692 1.00 91.56 90 GLU A O 1
ATOM 723 N N . ILE A 1 91 ? 3.102 5.729 47.773 1.00 91.62 91 ILE A N 1
ATOM 724 C CA . ILE A 1 91 ? 1.971 5.186 47.027 1.00 91.62 91 ILE A CA 1
ATOM 725 C C . ILE A 1 91 ? 1.976 5.797 45.627 1.00 91.62 91 ILE A C 1
ATOM 727 O O . ILE A 1 91 ? 1.880 7.015 45.459 1.00 91.62 91 ILE A O 1
ATOM 731 N N . SER A 1 92 ? 2.073 4.931 44.623 1.00 89.19 92 SER A N 1
ATOM 732 C CA . SER A 1 92 ? 2.189 5.298 43.208 1.00 89.19 92 SER A CA 1
ATOM 733 C C . SER A 1 92 ? 1.072 4.745 42.325 1.00 89.19 92 SER A C 1
ATOM 735 O O . SER A 1 92 ? 0.951 5.163 41.176 1.00 89.19 92 SER A O 1
ATOM 737 N N . ARG A 1 93 ? 0.263 3.812 42.843 1.00 89.62 93 ARG A N 1
ATOM 738 C CA . ARG A 1 93 ? -0.781 3.101 42.096 1.00 89.62 93 ARG A CA 1
ATOM 739 C C . ARG A 1 93 ? -2.134 3.269 42.772 1.00 89.62 93 ARG A C 1
ATOM 741 O O . ARG A 1 93 ? -2.365 2.755 43.865 1.00 89.62 93 ARG A O 1
ATOM 748 N N . TRP A 1 94 ? -3.027 3.981 42.105 1.00 91.50 94 TRP A N 1
ATOM 749 C CA . TRP A 1 94 ? -4.385 4.240 42.561 1.00 91.50 94 TRP A CA 1
ATOM 750 C C . TRP A 1 94 ? -5.281 4.534 41.350 1.00 91.50 94 TRP A C 1
ATOM 752 O O . TRP A 1 94 ? -4.783 4.875 40.278 1.00 91.50 94 TRP A O 1
ATOM 762 N N . THR A 1 95 ? -6.597 4.381 41.502 1.00 88.12 95 THR A N 1
ATOM 763 C CA . THR A 1 95 ? -7.581 4.692 40.453 1.00 88.12 95 THR A CA 1
ATOM 764 C C . THR A 1 95 ? -8.831 5.344 41.042 1.00 88.12 95 THR A C 1
ATOM 766 O O . THR A 1 95 ? -9.314 4.941 42.100 1.00 88.12 95 THR A O 1
ATOM 769 N N . TRP A 1 96 ? -9.349 6.355 40.345 1.00 90.44 96 TRP A N 1
ATOM 770 C CA . TRP A 1 96 ? -10.606 7.046 40.641 1.00 90.44 96 TRP A CA 1
ATOM 771 C C . TRP A 1 96 ? -11.298 7.455 39.330 1.00 90.44 96 TRP A C 1
ATOM 773 O O . TRP A 1 96 ? -10.660 7.495 38.278 1.00 90.44 96 TRP A O 1
ATOM 783 N N . ASP A 1 97 ? -12.584 7.803 39.380 1.00 86.88 97 ASP A N 1
ATOM 784 C CA . ASP A 1 97 ? -13.347 8.328 38.232 1.00 86.88 97 ASP A CA 1
ATOM 785 C C . ASP A 1 97 ? -13.425 9.867 38.270 1.00 86.88 97 ASP A C 1
ATOM 787 O O . ASP A 1 97 ? -14.502 10.450 38.303 1.00 86.88 97 ASP A O 1
ATOM 791 N N . LEU A 1 98 ? -12.281 10.552 38.341 1.00 87.62 98 LEU A N 1
ATOM 792 C CA . LEU A 1 98 ? -12.224 12.021 38.331 1.00 87.62 98 LEU A CA 1
ATOM 793 C C . LEU A 1 98 ? -11.587 12.544 37.039 1.00 87.62 98 LEU A C 1
ATOM 795 O O . LEU A 1 98 ? -10.713 11.875 36.479 1.00 87.62 98 LEU A O 1
ATOM 799 N N . PRO A 1 99 ? -11.961 13.752 36.576 1.00 83.75 99 PRO A N 1
ATOM 800 C CA . PRO A 1 99 ? -11.331 14.362 35.413 1.00 83.75 99 PRO A CA 1
ATOM 801 C C . PRO A 1 99 ? -9.815 14.538 35.583 1.00 83.75 99 PRO A C 1
ATOM 803 O O . PRO A 1 99 ? -9.340 15.037 36.607 1.00 83.75 99 PRO A O 1
ATOM 806 N N . LYS A 1 100 ? -9.040 14.181 34.552 1.00 74.69 100 LYS A N 1
ATOM 807 C CA . LYS A 1 100 ? -7.578 14.341 34.556 1.00 74.69 100 LYS A CA 1
ATOM 808 C C . LYS A 1 100 ? -7.194 15.807 34.295 1.00 74.69 100 LYS A C 1
ATOM 810 O O . LYS A 1 100 ? -7.624 16.404 33.310 1.00 74.69 100 LYS A O 1
ATOM 815 N N . ARG A 1 101 ? -6.335 16.401 35.136 1.00 65.75 101 ARG A N 1
ATOM 816 C CA . ARG A 1 101 ? -5.700 17.716 34.890 1.00 65.75 101 ARG A CA 1
ATOM 817 C C . ARG A 1 101 ? -4.299 17.532 34.299 1.00 65.75 101 ARG A C 1
ATOM 819 O O . ARG A 1 101 ? -3.306 17.805 34.963 1.00 65.75 101 ARG A O 1
ATOM 826 N N . GLY A 1 102 ? -4.230 17.089 33.045 1.00 58.22 102 GLY A N 1
ATOM 827 C CA . GLY A 1 102 ? -2.962 16.865 32.338 1.00 58.22 102 GLY A CA 1
ATOM 828 C C . GLY A 1 102 ? -2.124 15.703 32.892 1.00 58.22 102 GLY A C 1
ATOM 829 O O . GLY A 1 102 ? -2.546 14.997 33.806 1.00 58.22 102 GLY A O 1
ATOM 830 N N . GLU A 1 103 ? -0.927 15.523 32.326 1.00 54.28 103 GLU A N 1
ATOM 831 C CA . GLU A 1 103 ? -0.007 14.399 32.597 1.00 54.28 103 GLU A CA 1
ATOM 832 C C . GLU A 1 103 ? 0.530 14.353 34.045 1.00 54.28 103 GLU A C 1
ATOM 834 O O . GLU A 1 103 ? 1.015 13.324 34.507 1.00 54.28 103 GLU A O 1
ATOM 839 N N . GLU A 1 104 ? 0.422 15.448 34.804 1.00 59.25 104 GLU A N 1
ATOM 840 C CA . GLU A 1 104 ? 1.011 15.565 36.146 1.00 59.25 104 GLU A CA 1
ATOM 841 C C . GLU A 1 104 ? 0.319 14.705 37.215 1.00 59.25 104 GLU A C 1
ATOM 843 O O . GLU A 1 104 ? 0.950 14.363 38.214 1.00 59.25 104 GLU A O 1
ATOM 848 N N . ILE A 1 105 ? -0.960 14.350 37.042 1.00 68.19 105 ILE A N 1
ATOM 849 C CA . ILE A 1 105 ? -1.724 13.612 38.062 1.00 68.19 105 ILE A CA 1
ATOM 850 C C . ILE A 1 105 ? -1.249 12.156 38.195 1.00 68.19 105 ILE A C 1
ATOM 852 O O . ILE A 1 105 ? -1.070 11.678 39.312 1.00 68.19 105 ILE A O 1
ATOM 856 N N . GLU A 1 106 ? -0.991 11.456 37.089 1.00 64.69 106 GLU A N 1
ATOM 857 C CA . GLU A 1 106 ? -0.580 10.037 37.104 1.00 64.69 106 GLU A CA 1
ATOM 858 C C . GLU A 1 106 ? 0.859 9.842 37.615 1.00 64.69 106 GLU A C 1
ATOM 860 O O . GLU A 1 106 ? 1.245 8.778 38.113 1.00 64.69 106 GLU A O 1
ATOM 865 N N . MET A 1 107 ? 1.655 10.911 37.561 1.00 71.81 107 MET A N 1
ATOM 866 C CA . MET A 1 107 ? 2.998 10.960 38.129 1.00 71.81 107 MET A CA 1
ATOM 867 C C . MET A 1 107 ? 3.010 11.278 39.629 1.00 71.81 107 MET A C 1
ATOM 869 O O . MET A 1 107 ? 4.069 11.164 40.251 1.00 71.81 107 MET A O 1
ATOM 873 N N . ARG A 1 108 ? 1.871 11.643 40.240 1.00 83.62 108 ARG A N 1
ATOM 874 C CA . ARG A 1 108 ? 1.826 11.943 41.677 1.00 83.62 108 ARG A CA 1
ATOM 875 C C . ARG A 1 108 ? 2.169 10.713 42.504 1.00 83.62 108 ARG A C 1
ATOM 877 O O . ARG A 1 108 ? 1.784 9.580 42.200 1.00 83.62 108 ARG A O 1
ATOM 884 N N . ARG A 1 109 ? 2.915 10.968 43.570 1.00 88.88 109 ARG A N 1
ATOM 885 C CA . ARG A 1 109 ? 3.316 9.992 44.575 1.00 88.88 109 ARG A CA 1
ATOM 886 C C . ARG A 1 109 ? 2.919 10.539 45.934 1.00 88.88 109 ARG A C 1
ATOM 888 O O . ARG A 1 109 ? 3.065 11.737 46.179 1.00 88.88 109 ARG A O 1
ATOM 895 N N . TYR A 1 110 ? 2.375 9.677 46.783 1.00 92.19 110 TYR A N 1
ATOM 896 C CA . TYR A 1 110 ? 1.851 10.078 48.085 1.00 92.19 110 TYR A CA 1
ATOM 897 C C . TYR A 1 110 ? 2.620 9.381 49.196 1.00 92.19 110 TYR A C 1
ATOM 899 O O . TYR A 1 110 ? 2.790 8.162 49.188 1.00 92.19 110 TYR A O 1
ATOM 907 N N . SER A 1 111 ? 3.062 10.164 50.176 1.00 90.50 111 SER A N 1
ATOM 908 C CA . SER A 1 111 ? 3.827 9.670 51.323 1.00 90.50 111 SER A CA 1
ATOM 909 C C . SER A 1 111 ? 2.977 8.900 52.337 1.00 90.50 111 SER A C 1
ATOM 911 O O . SER A 1 111 ? 3.529 8.174 53.160 1.00 90.50 111 SER A O 1
ATOM 913 N N . SER A 1 112 ? 1.647 9.039 52.294 1.00 93.19 112 SER A N 1
ATOM 914 C CA . SER A 1 112 ? 0.721 8.274 53.130 1.00 93.19 112 SER A CA 1
ATOM 915 C C . SER A 1 112 ? -0.656 8.107 52.487 1.00 93.19 112 SER A C 1
ATOM 917 O O . SER A 1 112 ? -1.045 8.882 51.608 1.00 93.19 112 SER A O 1
ATOM 919 N N . LEU A 1 113 ? -1.422 7.122 52.971 1.00 93.69 113 LEU A N 1
ATOM 920 C CA . LEU A 1 113 ? -2.833 6.934 52.611 1.00 93.69 113 LEU A CA 1
ATOM 921 C C . LEU A 1 113 ? -3.670 8.181 52.930 1.00 93.69 113 LEU A C 1
ATOM 923 O O . LEU A 1 113 ? -4.529 8.549 52.135 1.00 93.69 113 LEU A O 1
ATOM 927 N N . GLN A 1 114 ? -3.388 8.858 54.050 1.00 93.56 114 GLN A N 1
ATOM 928 C CA . GLN A 1 114 ? -4.075 10.098 54.420 1.00 93.56 114 GLN A CA 1
ATOM 929 C C . GLN A 1 114 ? -3.826 11.203 53.388 1.00 93.56 114 GLN A C 1
ATOM 931 O O . GLN A 1 114 ? -4.771 11.840 52.943 1.00 93.56 114 GLN A O 1
ATOM 936 N N . ALA A 1 115 ? -2.573 11.403 52.963 1.00 93.12 115 ALA A N 1
ATOM 937 C CA . ALA A 1 115 ? -2.240 12.440 51.988 1.00 93.12 115 ALA A CA 1
ATOM 938 C C . ALA A 1 115 ? -2.917 12.197 50.627 1.00 93.12 115 ALA A C 1
ATOM 940 O O . ALA A 1 115 ? -3.368 13.147 49.989 1.00 93.12 115 ALA A O 1
ATOM 941 N N . LEU A 1 116 ? -3.006 10.932 50.197 1.00 94.12 116 LEU A N 1
ATOM 942 C CA . LEU A 1 116 ? -3.745 10.542 48.993 1.00 94.12 116 LEU A CA 1
ATOM 943 C C . LEU A 1 116 ? -5.250 10.797 49.145 1.00 94.12 116 LEU A C 1
ATOM 945 O O . LEU A 1 116 ? -5.869 11.354 48.240 1.00 94.12 116 LEU A O 1
ATOM 949 N N . TYR A 1 117 ? -5.830 10.407 50.282 1.00 94.56 117 TYR A N 1
ATOM 950 C CA . TYR A 1 117 ? -7.253 10.596 50.560 1.00 94.56 117 TYR A CA 1
ATOM 951 C C . TYR A 1 117 ? -7.634 12.084 50.607 1.00 94.56 117 TYR A C 1
ATOM 953 O O . TYR A 1 117 ? -8.628 12.480 50.002 1.00 94.56 117 TYR A O 1
ATOM 961 N N . ASP A 1 118 ? -6.830 12.914 51.274 1.00 93.19 118 ASP A N 1
ATOM 962 C CA . ASP A 1 118 ? -7.071 14.355 51.391 1.00 93.19 118 ASP A CA 1
ATOM 963 C C . ASP A 1 118 ? -7.004 15.051 50.021 1.00 93.19 118 ASP A C 1
ATOM 965 O O . ASP A 1 118 ? -7.843 15.899 49.716 1.00 93.19 118 ASP A O 1
ATOM 969 N N . ASP A 1 119 ? -6.039 14.683 49.164 1.00 91.69 119 ASP A N 1
ATOM 970 C CA . ASP A 1 119 ? -5.971 15.215 47.795 1.00 91.69 119 ASP A CA 1
ATOM 971 C C . ASP A 1 119 ? -7.165 14.746 46.956 1.00 91.69 119 ASP A C 1
ATOM 973 O O . ASP A 1 119 ? -7.764 15.556 46.252 1.00 91.69 119 ASP A O 1
ATOM 977 N N . TRP A 1 120 ? -7.565 13.475 47.066 1.00 92.81 120 TRP A N 1
ATOM 978 C CA . TRP A 1 120 ? -8.758 12.954 46.394 1.00 92.81 120 TRP A CA 1
ATOM 979 C C . TRP A 1 120 ? -10.031 13.718 46.787 1.00 92.81 120 TRP A C 1
ATOM 981 O O . TRP A 1 120 ? -10.780 14.167 45.915 1.00 92.81 120 TRP A O 1
ATOM 991 N N . GLU A 1 121 ? -10.259 13.918 48.087 1.00 93.44 121 GLU A N 1
ATOM 992 C CA . GLU A 1 121 ? -11.404 14.669 48.612 1.00 93.44 121 GLU A CA 1
ATOM 993 C C . GLU A 1 121 ? -11.369 16.135 48.148 1.00 93.44 121 GLU A C 1
ATOM 995 O O . GLU A 1 121 ? -12.397 16.685 47.742 1.00 93.44 121 GLU A O 1
ATOM 1000 N N . LEU A 1 122 ? -10.184 16.750 48.107 1.00 91.25 122 LEU A N 1
ATOM 1001 C CA . LEU A 1 122 ? -9.999 18.098 47.569 1.00 91.25 122 LEU A CA 1
ATOM 1002 C C . LEU A 1 122 ? -10.300 18.169 46.062 1.00 91.25 122 LEU A C 1
ATOM 1004 O O . LEU A 1 122 ? -10.922 19.134 45.604 1.00 91.25 122 LEU A O 1
ATOM 1008 N N . GLN A 1 123 ? -9.896 17.161 45.279 1.00 89.25 123 GLN A N 1
ATOM 1009 C CA . GLN A 1 123 ? -10.233 17.097 43.854 1.00 89.25 123 GLN A CA 1
ATOM 1010 C C . GLN A 1 123 ? -11.751 17.015 43.665 1.00 89.25 123 GLN A C 1
ATOM 1012 O O . GLN A 1 123 ? -12.289 17.797 42.879 1.00 89.25 123 GLN A O 1
ATOM 1017 N N . ILE A 1 124 ? -12.447 16.153 44.419 1.00 91.25 124 ILE A N 1
ATOM 1018 C CA . ILE A 1 124 ? -13.917 16.033 44.392 1.00 91.25 124 ILE A CA 1
ATOM 1019 C C . ILE A 1 124 ? -14.573 17.390 44.645 1.00 91.25 124 ILE A C 1
ATOM 1021 O O . ILE A 1 124 ? -15.377 17.846 43.831 1.00 91.25 124 ILE A O 1
ATOM 1025 N N . GLN A 1 125 ? -14.174 18.082 45.715 1.00 89.12 125 GLN A N 1
ATOM 1026 C CA . GLN A 1 125 ? -14.702 19.410 46.042 1.00 89.12 125 GLN A CA 1
ATOM 1027 C C . GLN A 1 125 ? -14.495 20.415 44.901 1.00 89.12 125 GLN A C 1
ATOM 1029 O O . GLN A 1 125 ? -15.367 21.241 44.635 1.00 89.12 125 GLN A O 1
ATOM 1034 N N . SER A 1 126 ? -13.364 20.330 44.196 1.00 87.50 126 SER A N 1
ATOM 1035 C CA . SER A 1 126 ? -13.053 21.228 43.083 1.00 87.50 126 SER A CA 1
ATOM 1036 C C . SER A 1 126 ? -13.895 20.983 41.822 1.00 87.50 126 SER A C 1
ATOM 1038 O O . SER A 1 126 ? -14.028 21.895 41.005 1.00 87.50 126 SER A O 1
ATOM 1040 N N . PHE A 1 127 ? -14.460 19.781 41.656 1.00 87.12 127 PHE A N 1
ATOM 1041 C CA . PHE A 1 127 ? -15.279 19.411 40.496 1.00 87.12 127 PHE A CA 1
ATOM 1042 C C . PHE A 1 127 ? -16.789 19.514 40.745 1.00 87.12 127 PHE A C 1
ATOM 1044 O O . PHE A 1 127 ? -17.555 19.558 39.783 1.00 87.12 127 PHE A O 1
ATOM 1051 N N . THR A 1 128 ? -17.217 19.644 42.004 1.00 86.88 128 THR A N 1
ATOM 1052 C CA . THR A 1 128 ? -18.629 19.738 42.410 1.00 86.88 128 THR A CA 1
ATOM 1053 C C . THR A 1 128 ? -19.452 20.724 41.581 1.00 86.88 128 THR A C 1
ATOM 1055 O O . THR A 1 128 ? -20.550 20.376 41.153 1.00 86.88 128 THR A O 1
ATOM 1058 N N . SER A 1 129 ? -18.944 21.935 41.322 1.00 82.69 129 SER A N 1
ATOM 1059 C CA . SER A 1 129 ? -19.680 22.937 40.537 1.00 82.69 129 SER A CA 1
ATOM 1060 C C . SER A 1 129 ? -19.903 22.500 39.088 1.00 82.69 129 SER A C 1
ATOM 1062 O O . SER A 1 129 ? -20.986 22.704 38.553 1.00 82.69 129 SER A O 1
ATOM 1064 N N . TYR A 1 130 ? -18.909 21.852 38.476 1.00 82.50 130 TYR A N 1
ATOM 1065 C CA . TYR A 1 130 ? -18.987 21.378 37.094 1.00 82.50 130 TYR A CA 1
ATOM 1066 C C . TYR A 1 130 ? -19.969 20.216 36.954 1.00 82.50 130 TYR A C 1
ATOM 1068 O O . TYR A 1 130 ? -20.776 20.203 36.029 1.00 82.50 130 TYR A O 1
ATOM 1076 N N . TRP A 1 131 ? -19.941 19.257 37.883 1.00 87.44 131 TRP A N 1
ATOM 1077 C CA . TRP A 1 131 ? -20.894 18.146 37.865 1.00 87.44 131 TRP A CA 1
ATOM 1078 C C . TRP A 1 131 ? -22.333 18.625 38.046 1.00 87.44 131 TRP A C 1
ATOM 1080 O O . TRP A 1 131 ? -23.201 18.149 37.330 1.00 87.44 131 TRP A O 1
ATOM 1090 N N . ASN A 1 132 ? -22.580 19.622 38.902 1.00 84.25 132 ASN A N 1
ATOM 1091 C CA . ASN A 1 132 ? -23.919 20.201 39.053 1.00 84.25 132 ASN A CA 1
ATOM 1092 C C . ASN A 1 132 ? -24.438 20.810 37.735 1.00 84.25 132 ASN A C 1
ATOM 1094 O O . ASN A 1 132 ? -25.613 20.663 37.407 1.00 84.25 132 ASN A O 1
ATOM 1098 N N . GLU A 1 133 ? -23.575 21.492 36.975 1.00 80.19 133 GLU A N 1
ATOM 1099 C CA . GLU A 1 133 ? -23.936 22.062 35.669 1.00 80.19 133 GLU A CA 1
ATOM 1100 C C . GLU A 1 133 ? -24.201 20.976 34.618 1.00 80.19 133 GLU A C 1
ATOM 1102 O O . GLU A 1 133 ? -25.167 21.072 33.858 1.00 80.19 133 GLU A O 1
ATOM 1107 N N . LEU A 1 134 ? -23.372 19.930 34.584 1.00 83.50 134 LEU A N 1
ATOM 1108 C CA . LEU A 1 134 ? -23.548 18.807 33.663 1.00 83.50 134 LEU A CA 1
ATOM 1109 C C . LEU A 1 134 ? -24.796 17.987 33.991 1.00 83.50 134 LEU A C 1
ATOM 1111 O O . LEU A 1 134 ? -25.550 17.661 33.088 1.00 83.50 134 LEU A O 1
ATOM 1115 N N . GLU A 1 135 ? -25.067 17.710 35.263 1.00 84.31 135 GLU A N 1
ATOM 1116 C CA . GLU A 1 135 ? -26.274 16.997 35.701 1.00 84.31 135 GLU A CA 1
ATOM 1117 C C . GLU A 1 135 ? -27.543 17.799 35.395 1.00 84.31 135 GLU A C 1
ATOM 1119 O O . GLU A 1 135 ? -28.564 17.233 35.002 1.00 84.31 135 GLU A O 1
ATOM 1124 N N . LEU A 1 136 ? -27.479 19.132 35.510 1.00 81.31 136 LEU A N 1
ATOM 1125 C CA . LEU A 1 136 ? -28.566 20.002 35.075 1.00 81.31 136 LEU A CA 1
ATOM 1126 C C . LEU A 1 136 ? -28.802 19.874 33.564 1.00 81.31 136 LEU A C 1
ATOM 1128 O O . LEU A 1 136 ? -29.954 19.818 33.134 1.00 81.31 136 LEU A O 1
ATOM 1132 N N . LEU A 1 137 ? -27.737 19.809 32.762 1.00 79.44 137 LEU A N 1
ATOM 1133 C CA . LEU A 1 137 ? -27.830 19.594 31.319 1.00 79.44 137 LEU A CA 1
ATOM 1134 C C . LEU A 1 137 ? -28.405 18.206 30.998 1.00 79.44 137 LEU A C 1
ATOM 1136 O O . LEU A 1 137 ? -29.328 18.104 30.189 1.00 79.44 137 LEU A O 1
ATOM 1140 N N . ASP A 1 138 ? -27.918 17.167 31.672 1.00 83.00 138 ASP A N 1
ATOM 1141 C CA . ASP A 1 138 ? -28.349 15.774 31.520 1.00 83.00 138 ASP A CA 1
ATOM 1142 C C . ASP A 1 138 ? -29.845 15.615 31.859 1.00 83.00 138 ASP A C 1
ATOM 1144 O O . ASP A 1 138 ? -30.563 14.872 31.194 1.00 83.00 138 ASP A O 1
ATOM 1148 N N . ALA A 1 139 ? -30.356 16.375 32.835 1.00 80.88 139 ALA A N 1
ATOM 1149 C CA . ALA A 1 139 ? -31.771 16.366 33.215 1.00 80.88 139 ALA A CA 1
ATOM 1150 C C . ALA A 1 139 ? -32.708 17.072 32.211 1.00 80.88 139 ALA A C 1
ATOM 1152 O O . ALA A 1 139 ? -33.906 16.785 32.189 1.00 80.88 139 ALA A O 1
ATOM 1153 N N . HIS A 1 140 ? -32.194 18.004 31.401 1.00 75.56 140 HIS A N 1
ATOM 1154 C CA . HIS A 1 140 ? -33.000 18.853 30.507 1.00 75.56 140 HIS A CA 1
ATOM 1155 C C . HIS A 1 140 ? -32.744 18.606 29.016 1.00 75.56 140 HIS A C 1
ATOM 1157 O O . HIS A 1 140 ? -33.365 19.258 28.171 1.00 75.56 140 HIS A O 1
ATOM 1163 N N . THR A 1 141 ? -31.828 17.702 28.675 1.00 77.44 141 THR A N 1
ATOM 1164 C CA . THR A 1 141 ? -31.429 17.428 27.293 1.00 77.44 141 THR A CA 1
ATOM 1165 C C . THR A 1 141 ? -31.285 15.934 27.050 1.00 77.44 141 THR A C 1
ATOM 1167 O O . THR A 1 141 ? -31.056 15.152 27.967 1.00 77.44 141 THR A O 1
ATOM 1170 N N . TRP A 1 142 ? -31.412 15.520 25.790 1.00 80.06 142 TRP A N 1
ATOM 1171 C CA . TRP A 1 142 ? -31.086 14.152 25.404 1.00 80.06 142 TRP A CA 1
ATOM 1172 C C . TRP A 1 142 ? -29.606 14.052 25.040 1.00 80.06 142 TRP A C 1
ATOM 1174 O O . TRP A 1 142 ? -29.197 14.529 23.977 1.00 80.06 142 TRP A O 1
ATOM 1184 N N . ILE A 1 143 ? -28.817 13.415 25.909 1.00 83.62 143 ILE A N 1
ATOM 1185 C CA . ILE A 1 143 ? -27.395 13.150 25.680 1.00 83.62 143 ILE A CA 1
ATOM 1186 C C . ILE A 1 143 ? -27.212 12.051 24.624 1.00 83.62 143 ILE A C 1
ATOM 1188 O O . ILE A 1 143 ? -27.710 10.939 24.766 1.00 83.62 143 ILE A O 1
ATOM 1192 N N . LEU A 1 144 ? -26.487 12.389 23.560 1.00 79.38 144 LEU A N 1
ATOM 1193 C CA . LEU A 1 144 ? -26.024 11.484 22.509 1.00 79.38 144 LEU A CA 1
ATOM 1194 C C . LEU A 1 144 ? -24.675 10.858 22.874 1.00 79.38 144 LEU A C 1
ATOM 1196 O O . LEU A 1 144 ? -24.435 9.697 22.568 1.00 79.38 144 LEU A O 1
ATOM 1200 N N . ASP A 1 145 ? -23.779 11.633 23.496 1.00 80.69 145 ASP A N 1
ATOM 1201 C CA . ASP A 1 145 ? -22.454 11.148 23.881 1.00 80.69 145 ASP A CA 1
ATOM 1202 C C . ASP A 1 145 ? -21.867 11.919 25.078 1.00 80.69 145 ASP A C 1
ATOM 1204 O O . ASP A 1 145 ? -21.916 13.155 25.080 1.00 80.69 145 ASP A O 1
ATOM 1208 N N . PRO A 1 146 ? -21.282 11.224 26.067 1.00 79.62 146 PRO A N 1
ATOM 1209 C CA . PRO A 1 146 ? -21.343 9.769 26.256 1.00 79.62 146 PRO A CA 1
ATOM 1210 C C . PRO A 1 146 ? -22.778 9.296 26.580 1.00 79.62 146 PRO A C 1
ATOM 1212 O O . PRO A 1 146 ? -23.505 10.011 27.265 1.00 79.62 146 PRO A O 1
ATOM 1215 N N . PRO A 1 147 ? -23.205 8.097 26.135 1.00 73.62 147 PRO A N 1
ATOM 1216 C CA . PRO A 1 147 ? -24.556 7.591 26.409 1.00 73.62 147 PRO A CA 1
ATOM 1217 C C . PRO A 1 147 ? -24.794 7.324 27.903 1.00 73.62 147 PRO A C 1
ATOM 1219 O O . PRO A 1 147 ? -25.908 7.487 28.388 1.00 73.62 147 PRO A O 1
ATOM 1222 N N . ASN A 1 148 ? -23.735 6.955 28.632 1.00 79.56 148 ASN A N 1
ATOM 1223 C CA . ASN A 1 148 ? -23.720 6.824 30.087 1.00 79.56 148 ASN A CA 1
ATOM 1224 C C . ASN A 1 148 ? -22.606 7.723 30.636 1.00 79.56 148 ASN A C 1
ATOM 1226 O O . ASN A 1 148 ? -21.452 7.286 30.685 1.00 79.56 148 ASN A O 1
ATOM 1230 N N . PRO A 1 149 ? -22.906 8.985 30.975 1.00 85.31 149 PRO A N 1
ATOM 1231 C CA . PRO A 1 149 ? -21.873 9.904 31.414 1.00 85.31 149 PRO A CA 1
ATOM 1232 C C . PRO A 1 149 ? -21.250 9.530 32.755 1.00 85.31 149 PRO A C 1
ATOM 1234 O O . PRO A 1 149 ? -21.953 9.296 33.739 1.00 85.31 149 PRO A O 1
ATOM 1237 N N . ARG A 1 150 ? -19.917 9.515 32.801 1.00 87.00 150 ARG A N 1
ATOM 1238 C CA . ARG A 1 150 ? -19.131 9.322 34.024 1.00 87.00 150 ARG A CA 1
ATOM 1239 C C . ARG A 1 150 ? -18.708 10.657 34.619 1.00 87.00 150 ARG A C 1
ATOM 1241 O O . ARG A 1 150 ? -18.799 11.706 33.978 1.00 87.00 150 ARG A O 1
ATOM 1248 N N . LYS A 1 151 ? -18.181 10.625 35.843 1.00 86.56 151 LYS A N 1
ATOM 1249 C CA . LYS A 1 151 ? -17.703 11.841 36.522 1.00 86.56 151 LYS A CA 1
ATOM 1250 C C . LYS A 1 151 ? -16.420 12.385 35.896 1.00 86.56 151 LYS A C 1
ATOM 1252 O O . LYS A 1 151 ? -16.159 13.584 35.989 1.00 86.56 151 LYS A O 1
ATOM 1257 N N . SER A 1 152 ? -15.652 11.530 35.226 1.00 85.94 152 SER A N 1
ATOM 1258 C CA . SER A 1 152 ? -14.498 11.922 34.417 1.00 85.94 152 SER A CA 1
ATOM 1259 C C . SER A 1 152 ? -14.863 12.606 33.089 1.00 85.94 152 SER A C 1
ATOM 1261 O O . SER A 1 152 ? -14.024 13.319 32.535 1.00 85.94 152 SER A O 1
ATOM 1263 N N . ASP A 1 153 ? -16.098 12.458 32.594 1.00 85.75 153 ASP A N 1
ATOM 1264 C CA . ASP A 1 153 ? -16.517 12.990 31.295 1.00 85.75 153 ASP A CA 1
ATOM 1265 C C . ASP A 1 153 ? -16.955 14.462 31.411 1.00 85.75 153 ASP A C 1
ATOM 1267 O O . ASP A 1 153 ? -18.097 14.776 31.751 1.00 85.75 153 ASP A O 1
ATOM 1271 N N . LEU A 1 154 ? -16.050 15.390 31.086 1.00 82.25 154 LEU A N 1
ATOM 1272 C CA . LEU A 1 154 ? -16.288 16.845 31.125 1.00 82.25 154 LEU A CA 1
ATOM 1273 C C . LEU A 1 154 ? -16.866 17.435 29.830 1.00 82.25 154 LEU A C 1
ATOM 1275 O O . LEU A 1 154 ? -16.672 18.613 29.514 1.00 82.25 154 LEU A O 1
ATOM 1279 N N . TYR A 1 155 ? -17.571 16.618 29.058 1.00 84.19 155 TYR A N 1
ATOM 1280 C CA . TYR A 1 155 ? -18.242 17.044 27.838 1.00 84.19 155 TYR A CA 1
ATOM 1281 C C . TYR A 1 155 ? -19.597 16.355 27.694 1.00 84.19 155 TYR A C 1
ATOM 1283 O O . TYR A 1 155 ? -19.828 15.281 28.253 1.00 84.19 155 TYR A O 1
ATOM 1291 N N . ARG A 1 156 ? -20.489 16.974 26.922 1.00 84.94 156 ARG A N 1
ATOM 1292 C CA . ARG A 1 156 ? -21.777 16.408 26.518 1.00 84.94 156 ARG A CA 1
ATOM 1293 C C . ARG A 1 156 ? -22.068 16.764 25.077 1.00 84.94 156 ARG A C 1
ATOM 1295 O O . ARG A 1 156 ? -22.015 17.934 24.696 1.00 84.94 156 ARG A O 1
ATOM 1302 N N . ARG A 1 157 ? -22.434 15.768 24.280 1.00 86.12 157 ARG A N 1
ATOM 1303 C CA . ARG A 1 157 ? -23.113 15.966 23.004 1.00 86.12 157 ARG A CA 1
ATOM 1304 C C . ARG A 1 157 ? -24.593 15.694 23.211 1.00 86.12 157 ARG A C 1
ATOM 1306 O O . ARG A 1 157 ? -24.926 14.614 23.674 1.00 86.12 157 ARG A O 1
ATOM 1313 N N . PHE A 1 158 ? -25.469 16.627 22.861 1.00 82.25 158 PHE A N 1
ATOM 1314 C CA . PHE A 1 158 ? -26.912 16.473 23.055 1.00 82.25 158 PHE A CA 1
ATOM 1315 C C . PHE A 1 158 ? -27.730 17.006 21.883 1.00 82.25 158 PHE A C 1
ATOM 1317 O O . PHE A 1 158 ? -27.257 17.812 21.071 1.00 82.25 158 PHE A O 1
ATOM 1324 N N . VAL A 1 159 ? -28.970 16.533 21.779 1.00 78.88 159 VAL A N 1
ATOM 1325 C CA . VAL A 1 159 ? -29.909 16.939 20.729 1.00 78.88 159 VAL A CA 1
ATOM 1326 C C . VAL A 1 159 ? -30.428 18.354 20.988 1.00 78.88 159 VAL A C 1
ATOM 1328 O O . VAL A 1 159 ? -30.949 18.651 22.058 1.00 78.88 159 VAL A O 1
ATOM 1331 N N . VAL A 1 160 ? -30.341 19.224 19.976 1.00 76.31 160 VAL A N 1
ATOM 1332 C CA . VAL A 1 160 ? -30.928 20.577 20.025 1.00 76.31 160 VAL A CA 1
ATOM 1333 C C . VAL A 1 160 ? -32.241 20.639 19.247 1.00 76.31 160 VAL A C 1
ATOM 1335 O O . VAL A 1 160 ? -33.197 21.273 19.683 1.00 76.31 160 VAL A O 1
ATOM 1338 N N . SER A 1 161 ? -32.284 20.023 18.064 1.00 71.12 161 SER A N 1
ATOM 1339 C CA . SER A 1 161 ? -33.466 19.931 17.190 1.00 71.12 161 SER A CA 1
ATOM 1340 C C . SER A 1 161 ? -33.223 18.877 16.097 1.00 71.12 161 SER A C 1
ATOM 1342 O O . SER A 1 161 ? -32.063 18.491 15.926 1.00 71.12 161 SER A O 1
ATOM 1344 N N . PRO A 1 162 ? -34.236 18.422 15.330 1.00 71.19 162 PRO A N 1
ATOM 1345 C CA . PRO A 1 162 ? -34.068 17.430 14.256 1.00 71.19 162 PRO A CA 1
ATOM 1346 C C . PRO A 1 162 ? -32.907 17.736 13.287 1.00 71.19 162 PRO A C 1
ATOM 1348 O O . PRO A 1 162 ? -32.932 18.727 12.538 1.00 71.19 162 PRO A O 1
ATOM 1351 N N . GLY A 1 163 ? -31.881 16.877 13.299 1.00 71.62 163 GLY A N 1
ATOM 1352 C CA . GLY A 1 163 ? -30.652 17.013 12.503 1.00 71.62 163 GLY A CA 1
ATOM 1353 C C . GLY A 1 163 ? -29.662 18.083 12.993 1.00 71.62 163 GLY A C 1
ATOM 1354 O O . GLY A 1 163 ? -28.826 18.538 12.214 1.00 71.62 163 GLY A O 1
ATOM 1355 N N . VAL A 1 164 ? -29.777 18.534 14.249 1.00 76.44 164 VAL A N 1
ATOM 1356 C CA . VAL A 1 164 ? -28.825 19.441 14.911 1.00 76.44 164 VAL A CA 1
ATOM 1357 C C . VAL A 1 164 ? -28.501 18.944 16.320 1.00 76.44 164 VAL A C 1
ATOM 1359 O O . VAL A 1 164 ? -29.397 18.745 17.145 1.00 76.44 164 VAL A O 1
ATOM 1362 N N . SER A 1 165 ? -27.211 18.820 16.619 1.00 82.19 165 SER A N 1
ATOM 1363 C CA . SER A 1 165 ? -26.694 18.518 17.959 1.00 82.19 165 SER A CA 1
ATOM 1364 C C . SER A 1 165 ? -25.761 19.628 18.445 1.00 82.19 165 SER A C 1
ATOM 1366 O O . SER A 1 165 ? -25.214 20.386 17.643 1.00 82.19 165 SER A O 1
ATOM 1368 N N . ALA A 1 166 ? -25.589 19.751 19.755 1.00 81.38 166 ALA A N 1
ATOM 1369 C CA . ALA A 1 166 ? -24.588 20.616 20.366 1.00 81.38 166 ALA A CA 1
ATOM 1370 C C . ALA A 1 166 ? -23.566 19.750 21.092 1.00 81.38 166 ALA A C 1
ATOM 1372 O O . ALA A 1 166 ? -23.949 18.829 21.803 1.00 81.38 166 ALA A O 1
ATOM 1373 N N . HIS A 1 167 ? -22.285 20.056 20.922 1.00 83.69 167 HIS A N 1
ATOM 1374 C CA . HIS A 1 167 ? -21.202 19.507 21.723 1.00 83.69 167 HIS A CA 1
ATOM 1375 C C . HIS A 1 167 ? -20.686 20.593 22.665 1.00 83.69 167 HIS A C 1
ATOM 1377 O O . HIS A 1 167 ? -20.185 21.625 22.213 1.00 83.69 167 HIS A O 1
ATOM 1383 N N . VAL A 1 168 ? -20.828 20.358 23.962 1.00 79.81 168 VAL A N 1
ATOM 1384 C CA . VAL A 1 168 ? -20.357 21.224 25.040 1.00 79.81 168 VAL A CA 1
ATOM 1385 C C . VAL A 1 168 ? -19.169 20.557 25.708 1.00 79.81 168 VAL A C 1
ATOM 1387 O O . VAL A 1 168 ? -19.280 19.407 26.119 1.00 79.81 168 VAL A O 1
ATOM 1390 N N . SER A 1 169 ? -18.054 21.268 25.845 1.00 77.69 169 SER A N 1
ATOM 1391 C CA . SER A 1 169 ? -16.893 20.806 26.608 1.00 77.69 169 SER A CA 1
ATOM 1392 C C . SER A 1 169 ? -16.434 21.850 27.621 1.00 77.69 169 SER A C 1
ATOM 1394 O O . SER A 1 169 ? -16.381 23.054 27.340 1.00 77.69 169 SER A O 1
ATOM 1396 N N . LEU A 1 170 ? -16.114 21.378 28.824 1.00 74.56 170 LEU A N 1
ATOM 1397 C CA . LEU A 1 170 ? -15.634 22.196 29.932 1.00 74.56 170 LEU A CA 1
ATOM 1398 C C . LEU A 1 170 ? -14.107 22.156 29.956 1.00 74.56 170 LEU A C 1
ATOM 1400 O O . LEU A 1 170 ? -13.496 21.094 30.066 1.00 74.56 170 LEU A O 1
ATOM 1404 N N . ASN A 1 171 ? -13.476 23.325 29.845 1.00 66.81 171 ASN A N 1
ATOM 1405 C CA . ASN A 1 171 ? -12.026 23.435 29.935 1.00 66.81 171 ASN A CA 1
ATOM 1406 C C . ASN A 1 171 ? -11.615 23.755 31.373 1.00 66.81 171 ASN A C 1
ATOM 1408 O O . ASN A 1 171 ? -11.839 24.858 31.860 1.00 66.81 171 ASN A O 1
ATOM 1412 N N . LEU A 1 172 ? -10.930 22.816 32.022 1.00 67.69 172 LEU A N 1
ATOM 1413 C CA . LEU A 1 172 ? -10.454 22.968 33.400 1.00 67.69 172 LEU A CA 1
ATOM 1414 C C . LEU A 1 172 ? -9.414 24.083 33.601 1.00 67.69 172 LEU A C 1
ATOM 1416 O O . 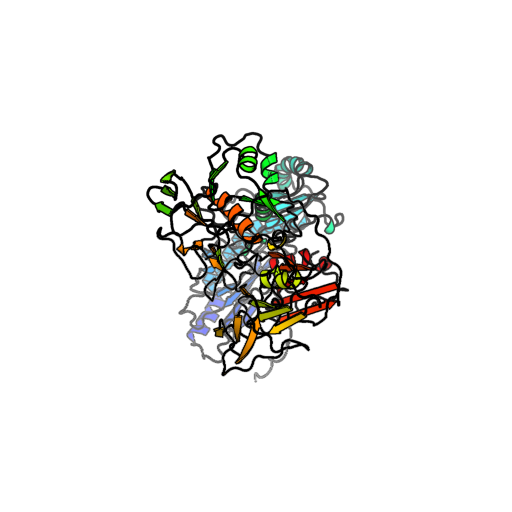LEU A 1 172 ? -9.134 24.444 34.742 1.00 67.69 172 LEU A O 1
ATOM 1420 N N . LYS A 1 173 ? -8.821 24.614 32.522 1.00 63.12 173 LYS A N 1
ATOM 1421 C CA . LYS A 1 173 ? -7.852 25.723 32.574 1.00 63.12 173 LYS A CA 1
ATOM 1422 C C . LYS A 1 173 ? -8.489 27.103 32.386 1.00 63.12 173 LYS A C 1
ATOM 1424 O O . LYS A 1 173 ? -7.841 28.093 32.709 1.00 63.12 173 LYS A O 1
ATOM 1429 N N . ASP A 1 174 ? -9.708 27.176 31.852 1.00 57.00 174 ASP A N 1
ATOM 1430 C CA . ASP A 1 174 ? -10.324 28.422 31.387 1.00 57.00 174 ASP A CA 1
ATOM 1431 C C . ASP A 1 174 ? -11.724 28.552 32.004 1.00 57.00 174 ASP A C 1
ATOM 1433 O O . ASP A 1 174 ? -12.712 28.027 31.498 1.00 57.00 174 ASP A O 1
ATOM 1437 N N . SER A 1 175 ? -11.793 29.199 33.167 1.00 50.78 175 SER A N 1
ATOM 1438 C CA . SER A 1 175 ? -12.960 29.211 34.059 1.00 50.78 175 SER A CA 1
ATOM 1439 C C . SER A 1 175 ? -14.112 30.110 33.604 1.00 50.78 175 SER A C 1
ATOM 1441 O O . SER A 1 175 ? -15.058 30.307 34.365 1.00 50.78 175 SER A O 1
ATOM 1443 N N . MET A 1 176 ? -14.041 30.705 32.409 1.00 50.81 176 MET A N 1
ATOM 1444 C CA . MET A 1 176 ? -14.997 31.745 32.036 1.00 50.81 176 MET A CA 1
ATOM 1445 C C . MET A 1 176 ? -16.202 31.243 31.238 1.00 50.81 176 MET A C 1
ATOM 1447 O O . MET A 1 1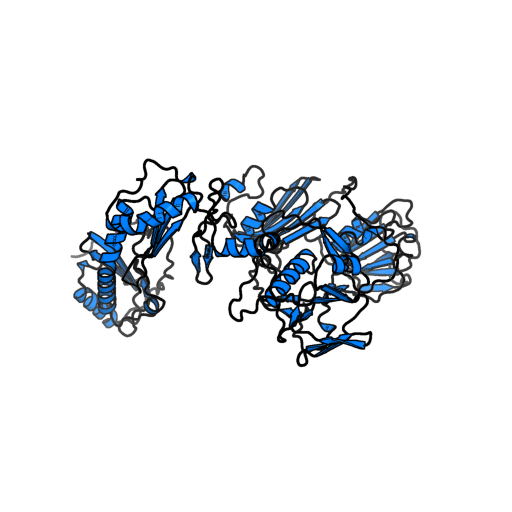76 ? -17.280 31.752 31.515 1.00 50.81 176 MET A O 1
ATOM 1451 N N . PHE A 1 177 ? -16.094 30.261 30.327 1.00 56.72 177 PHE A N 1
ATOM 1452 C CA . PHE A 1 177 ? -17.262 29.732 29.592 1.00 56.72 177 PHE A CA 1
ATOM 1453 C C . PHE A 1 177 ? -17.037 28.320 29.006 1.00 56.72 177 PHE A C 1
ATOM 1455 O O . PHE A 1 177 ? -15.947 28.046 28.496 1.00 56.72 177 PHE A O 1
ATOM 1462 N N . PRO A 1 178 ? -18.066 27.444 28.982 1.00 66.31 178 PRO A N 1
ATOM 1463 C CA . PRO A 1 178 ? -18.016 26.191 28.231 1.00 66.31 178 PRO A CA 1
ATOM 1464 C C . PRO A 1 178 ? -17.808 26.451 26.733 1.00 66.31 178 PRO A C 1
ATOM 1466 O O . PRO A 1 178 ? -18.405 27.366 26.156 1.00 66.31 178 PRO A O 1
ATOM 1469 N N . ARG A 1 179 ? -17.002 25.618 26.067 1.00 66.94 179 ARG A N 1
ATOM 1470 C CA . ARG A 1 179 ? -16.917 25.632 24.601 1.00 66.94 179 ARG A CA 1
ATOM 1471 C C . ARG A 1 179 ? -18.139 24.928 24.043 1.00 66.94 179 ARG A C 1
ATOM 1473 O O . ARG A 1 179 ? -18.362 23.763 24.353 1.00 66.94 179 ARG A O 1
ATOM 1480 N N . VAL A 1 180 ? -18.908 25.622 23.208 1.00 73.81 180 VAL A N 1
ATOM 1481 C CA . VAL A 1 180 ? -20.134 25.080 22.614 1.00 73.81 180 VAL A CA 1
ATOM 1482 C C . VAL A 1 180 ? -20.030 25.066 21.096 1.00 73.81 180 VAL A C 1
ATOM 1484 O O . VAL A 1 180 ? -19.932 26.115 20.461 1.00 73.81 180 VAL A O 1
ATOM 1487 N N . ASN A 1 181 ? -20.102 23.872 20.515 1.00 76.25 181 ASN A N 1
ATOM 1488 C CA . ASN A 1 181 ? -20.048 23.636 19.079 1.00 76.25 181 ASN A CA 1
ATOM 1489 C C . ASN A 1 181 ? -21.396 23.097 18.591 1.00 76.25 181 ASN A C 1
ATOM 1491 O O . ASN A 1 181 ? -21.793 21.991 18.947 1.00 76.25 181 ASN A O 1
ATOM 1495 N N . LEU A 1 182 ? -22.101 23.866 17.759 1.00 77.31 182 LEU A N 1
ATOM 1496 C CA . LEU A 1 182 ? -23.315 23.398 17.083 1.00 77.31 182 LEU A CA 1
ATOM 1497 C C . LEU A 1 182 ? -22.953 22.617 15.817 1.00 77.31 182 LEU A C 1
ATOM 1499 O O . LEU A 1 182 ? -22.251 23.138 14.949 1.00 77.31 182 LEU A O 1
ATOM 1503 N N . LEU A 1 183 ? -23.482 21.402 15.709 1.00 78.31 183 LEU A N 1
ATOM 1504 C CA . LEU A 1 183 ? -23.247 20.442 14.635 1.00 78.31 183 LEU A CA 1
ATOM 1505 C C . LEU A 1 183 ? -24.554 20.206 13.875 1.00 78.31 183 LEU A C 1
ATOM 1507 O O . LEU A 1 183 ? -25.562 19.823 14.470 1.00 78.31 183 LEU A O 1
ATOM 1511 N N . GLY A 1 184 ? -24.542 20.460 12.572 1.00 77.56 184 GLY A N 1
ATOM 1512 C CA . GLY A 1 184 ? -25.709 20.400 11.693 1.00 77.56 184 GLY A CA 1
ATOM 1513 C C . GLY A 1 184 ? -25.562 21.353 10.498 1.00 77.56 184 GLY A C 1
ATOM 1514 O O . GLY A 1 184 ? -24.662 22.198 10.512 1.00 77.56 184 GLY A O 1
ATOM 1515 N N . PRO A 1 185 ? -26.448 21.273 9.487 1.00 74.44 185 PRO A N 1
ATOM 1516 C CA . PRO A 1 185 ? -26.393 22.141 8.309 1.00 74.44 185 PRO A CA 1
ATOM 1517 C C . PRO A 1 185 ? -26.390 23.631 8.678 1.00 74.44 185 PRO A C 1
ATOM 1519 O O . PRO A 1 185 ? -27.177 24.054 9.533 1.00 74.44 185 PRO A O 1
ATOM 1522 N N . GLU A 1 186 ? -25.572 24.446 7.999 1.00 77.44 186 GLU A N 1
ATOM 1523 C CA . GLU A 1 186 ? -25.419 25.884 8.293 1.00 77.44 186 GLU A CA 1
ATOM 1524 C C . GLU A 1 186 ? -26.757 26.646 8.280 1.00 77.44 186 GLU A C 1
ATOM 1526 O O . GLU A 1 186 ? -27.000 27.525 9.106 1.00 77.44 186 GLU A O 1
ATOM 1531 N N . SER A 1 187 ? -27.684 26.245 7.405 1.00 76.06 187 SER A N 1
ATOM 1532 C CA . SER A 1 187 ? -29.043 26.801 7.332 1.00 76.06 187 SER A CA 1
ATOM 1533 C C . SER A 1 187 ? -29.858 26.643 8.625 1.00 76.06 187 SER A C 1
ATOM 1535 O O . SER A 1 187 ? -30.720 27.478 8.900 1.00 76.06 187 SER A O 1
ATOM 1537 N N . LYS A 1 188 ? -29.587 25.604 9.427 1.00 71.81 188 LYS A N 1
ATOM 1538 C CA . LYS A 1 188 ? -30.235 25.345 10.723 1.00 71.81 188 LYS A CA 1
ATOM 1539 C C . LYS A 1 188 ? -29.403 25.875 11.892 1.00 71.81 188 LYS A C 1
ATOM 1541 O O . LYS A 1 188 ? -29.956 26.421 12.847 1.00 71.81 188 LYS A O 1
ATOM 1546 N N . THR A 1 189 ? -28.078 25.736 11.833 1.00 75.31 189 THR A N 1
ATOM 1547 C CA . THR A 1 189 ? -27.187 26.119 12.939 1.00 75.31 189 THR A CA 1
ATOM 1548 C C . THR A 1 189 ? -26.953 27.625 13.022 1.00 75.31 189 THR A C 1
ATOM 1550 O O . THR A 1 189 ? -26.822 28.136 14.133 1.00 75.31 189 THR A O 1
ATOM 1553 N N . ALA A 1 190 ? -26.992 28.375 11.915 1.00 71.31 190 ALA A N 1
ATOM 1554 C CA . ALA A 1 190 ? -26.788 29.828 11.925 1.00 71.31 190 ALA A CA 1
ATOM 1555 C C . ALA A 1 190 ? -27.828 30.573 12.785 1.00 71.31 190 ALA A C 1
ATOM 1557 O O . ALA A 1 190 ? -27.475 31.442 13.584 1.00 71.31 190 ALA A O 1
ATOM 1558 N N . THR A 1 191 ? -29.109 30.201 12.683 1.00 65.94 191 THR A N 1
ATOM 1559 C CA . THR A 1 191 ? -30.188 30.791 13.498 1.00 65.94 191 THR A CA 1
ATOM 1560 C C . THR A 1 191 ? -30.069 30.403 14.972 1.00 65.94 191 THR A C 1
ATOM 1562 O O . THR A 1 191 ? -30.413 31.193 15.852 1.00 65.94 191 THR A O 1
ATOM 1565 N N . LEU A 1 192 ? -29.558 29.202 15.252 1.00 68.38 192 LEU A N 1
ATOM 1566 C CA . LEU A 1 192 ? -29.356 28.703 16.608 1.00 68.38 192 LEU A CA 1
ATOM 1567 C C . LEU A 1 192 ? -28.124 29.323 17.270 1.00 68.38 192 LEU A C 1
ATOM 1569 O O . LEU A 1 192 ? -28.225 29.686 18.433 1.00 68.38 192 LEU A O 1
ATOM 1573 N N . ARG A 1 193 ? -27.012 29.558 16.557 1.00 67.75 193 ARG A N 1
ATOM 1574 C CA . ARG A 1 193 ? -25.816 30.238 17.105 1.00 67.75 193 ARG A CA 1
ATOM 1575 C C . ARG A 1 193 ? -26.140 31.622 17.672 1.00 67.75 193 ARG A C 1
ATOM 1577 O O . ARG A 1 193 ? -25.613 31.986 18.715 1.00 67.75 193 ARG A O 1
ATOM 1584 N N . ALA A 1 194 ? -27.051 32.357 17.031 1.00 55.06 194 ALA A N 1
ATOM 1585 C CA . ALA A 1 194 ? -27.513 33.661 17.511 1.00 55.06 194 ALA A CA 1
ATOM 1586 C C . ALA A 1 194 ? -28.392 33.584 18.778 1.00 55.06 194 ALA A C 1
ATOM 1588 O O . ALA A 1 194 ? -28.525 34.581 19.484 1.00 55.06 194 ALA A O 1
ATOM 1589 N N . ARG A 1 195 ? -29.006 32.424 19.060 1.00 55.12 195 ARG A N 1
ATOM 1590 C CA . ARG A 1 195 ? -29.891 32.194 20.218 1.00 55.12 195 ARG A CA 1
ATOM 1591 C C . ARG A 1 195 ? -29.200 31.434 21.353 1.00 55.12 195 ARG A C 1
ATOM 1593 O O . ARG A 1 195 ? -29.538 31.660 22.507 1.00 55.12 195 ARG A O 1
ATOM 1600 N N . LEU A 1 196 ? -28.242 30.558 21.051 1.00 56.66 196 LEU A N 1
ATOM 1601 C CA . LEU A 1 196 ? -27.580 29.674 22.016 1.00 56.66 196 LEU A CA 1
ATOM 1602 C C . LEU A 1 196 ? -26.656 30.438 22.976 1.00 56.66 196 LEU A C 1
ATOM 1604 O O . LEU A 1 196 ? -26.538 30.051 24.132 1.00 56.66 196 LEU A O 1
ATOM 1608 N N . SER A 1 197 ? -26.076 31.558 22.529 1.00 50.22 197 SER A N 1
ATOM 1609 C CA . SER A 1 197 ? -25.326 32.485 23.390 1.00 50.22 197 SER A CA 1
ATOM 1610 C C . SER A 1 197 ? -26.187 33.138 24.481 1.00 50.22 197 SER A C 1
ATOM 1612 O O . SER A 1 197 ? -25.644 33.597 25.479 1.00 50.22 197 SER A O 1
ATOM 1614 N N . LEU A 1 198 ? -27.514 33.166 24.304 1.00 41.34 198 LEU A N 1
ATOM 1615 C CA . LEU A 1 198 ? -28.491 33.711 25.254 1.00 41.34 198 LEU A CA 1
ATOM 1616 C C . LEU A 1 198 ? -29.254 32.604 26.009 1.00 41.34 198 LEU A C 1
ATOM 1618 O O . LEU A 1 198 ? -29.524 32.743 27.193 1.00 41.34 198 LEU A O 1
ATOM 1622 N N . ALA A 1 199 ? -29.580 31.484 25.355 1.00 46.28 199 ALA A N 1
ATOM 1623 C CA . ALA A 1 199 ? -30.470 30.454 25.902 1.00 46.28 199 ALA A CA 1
ATOM 1624 C C . ALA A 1 199 ? -29.820 29.505 26.927 1.00 46.28 199 ALA A C 1
ATOM 1626 O O . ALA A 1 199 ? -30.530 29.016 27.803 1.00 46.28 199 ALA A O 1
ATOM 1627 N N . LEU A 1 200 ? -28.501 29.273 26.861 1.00 50.69 200 LEU A N 1
ATOM 1628 C CA . LEU A 1 200 ? -27.779 28.484 27.878 1.00 50.69 200 LEU A CA 1
ATOM 1629 C C . LEU A 1 200 ? -27.783 29.159 29.265 1.00 50.69 200 LEU A C 1
ATOM 1631 O O . LEU A 1 200 ? -27.548 28.490 30.262 1.00 50.69 200 LEU A O 1
ATOM 1635 N N . LEU A 1 201 ? -28.088 30.462 29.328 1.00 44.59 201 LEU A N 1
ATOM 1636 C CA . LEU A 1 201 ? -28.192 31.246 30.563 1.00 44.59 201 LEU A CA 1
ATOM 1637 C C . LEU A 1 201 ? -29.633 31.353 31.104 1.00 44.59 201 LEU A C 1
ATOM 1639 O O . LEU A 1 201 ? -29.807 31.679 32.273 1.00 44.59 201 LEU A O 1
ATOM 1643 N N . ASP A 1 202 ? -30.652 31.054 30.286 1.00 43.16 202 ASP A N 1
ATOM 1644 C CA . ASP A 1 202 ? -32.063 31.377 30.579 1.00 43.16 202 ASP A CA 1
ATOM 1645 C C . ASP A 1 202 ? -32.977 30.149 30.794 1.00 43.16 202 ASP A C 1
ATOM 1647 O O . ASP A 1 202 ? -34.186 30.305 30.968 1.00 43.16 202 ASP A O 1
ATOM 1651 N N . GLY A 1 203 ? -32.444 28.920 30.792 1.00 48.59 203 GLY A N 1
ATOM 1652 C CA . GLY A 1 203 ? -33.200 27.722 31.201 1.00 48.59 203 GLY A CA 1
ATOM 1653 C C . GLY A 1 203 ? -34.379 27.337 30.291 1.00 48.59 203 GLY A C 1
ATOM 1654 O O . GLY A 1 203 ? -35.339 26.719 30.751 1.00 48.59 203 GLY A O 1
ATOM 1655 N N . ASN A 1 204 ? -34.341 27.699 29.004 1.00 49.78 204 ASN A N 1
ATOM 1656 C CA . ASN A 1 204 ? -35.373 27.268 28.055 1.00 49.78 204 ASN A CA 1
ATOM 1657 C C . ASN A 1 204 ? -35.245 25.759 27.754 1.00 49.78 204 ASN A C 1
ATOM 1659 O O . ASN A 1 204 ? -34.136 25.300 27.480 1.00 49.78 204 ASN A O 1
ATOM 1663 N N . PRO A 1 205 ? -36.353 24.992 27.747 1.00 52.50 205 PRO A N 1
ATOM 1664 C CA . PRO A 1 205 ? -36.305 23.544 27.558 1.00 52.50 205 PRO A CA 1
ATOM 1665 C C . PRO A 1 205 ? -35.883 23.171 26.129 1.00 52.50 205 PRO A C 1
ATOM 1667 O O . PRO A 1 205 ? -36.453 23.655 25.147 1.00 52.50 205 PRO A O 1
ATOM 1670 N N . PHE A 1 206 ? -34.890 22.287 26.023 1.00 60.94 206 PHE A N 1
ATOM 1671 C CA . PHE A 1 206 ? -34.527 21.583 24.791 1.00 60.94 206 PHE A CA 1
ATOM 1672 C C . PHE A 1 206 ? -35.502 20.407 24.559 1.00 60.94 206 PHE A C 1
ATOM 1674 O O . PHE A 1 206 ? -36.186 19.991 25.498 1.00 60.94 206 PHE A O 1
ATOM 1681 N N . PRO A 1 207 ? -35.642 19.883 23.325 1.00 55.66 207 PRO A N 1
ATOM 1682 C CA . PRO A 1 207 ? -36.539 18.757 23.061 1.00 55.66 207 PRO A CA 1
ATOM 1683 C C . PRO A 1 207 ? -36.189 17.541 23.937 1.00 55.66 207 PRO A C 1
ATOM 1685 O O . PRO A 1 207 ? -35.056 17.064 23.925 1.00 55.66 207 PRO A O 1
ATOM 1688 N N . MET A 1 208 ? -37.179 17.052 24.694 1.00 52.12 208 MET A N 1
ATOM 1689 C CA . MET A 1 208 ? -37.076 15.845 25.522 1.00 52.12 208 MET A CA 1
ATOM 1690 C C . MET A 1 208 ? -37.281 14.564 24.698 1.00 52.12 208 MET A C 1
ATOM 1692 O O . MET A 1 208 ? -37.878 14.581 23.616 1.00 52.12 208 MET A O 1
ATOM 1696 N N . SER A 1 209 ? -36.797 13.449 25.254 1.00 51.03 209 SER A N 1
ATOM 1697 C CA . SER A 1 209 ? -36.561 12.161 24.591 1.00 51.03 209 SER A CA 1
ATOM 1698 C C . SER A 1 209 ? -37.759 11.454 23.948 1.00 51.03 209 SER A C 1
ATOM 1700 O O . SER A 1 209 ? -37.581 10.519 23.178 1.00 51.03 209 SER A O 1
ATOM 1702 N N . GLU A 1 210 ? -38.989 11.902 24.185 1.00 48.69 210 GLU A N 1
ATOM 1703 C CA . GLU A 1 210 ? -40.195 11.213 23.703 1.00 48.69 210 GLU A CA 1
ATOM 1704 C C . GLU A 1 210 ? -40.604 11.581 22.259 1.00 48.69 210 GLU A C 1
ATOM 1706 O O . GLU A 1 210 ? -41.647 11.137 21.784 1.00 48.69 210 GLU A O 1
ATOM 1711 N N . SER A 1 211 ? -39.815 12.393 21.538 1.00 49.81 211 SER A N 1
ATOM 1712 C CA . SER A 1 211 ? -40.223 12.977 20.242 1.00 49.81 211 SER A CA 1
ATOM 1713 C C . SER A 1 211 ? -39.263 12.780 19.061 1.00 49.81 211 SER A C 1
ATOM 1715 O O . SER A 1 211 ? -39.533 13.306 17.980 1.00 49.81 211 SER A O 1
ATOM 1717 N N . VAL A 1 212 ? -38.155 12.050 19.231 1.00 55.03 212 VAL A N 1
ATOM 1718 C CA . VAL A 1 212 ? -37.061 12.010 18.244 1.00 55.03 212 VAL A CA 1
ATOM 1719 C C . VAL A 1 212 ? -36.562 10.575 18.033 1.00 55.03 212 VAL A C 1
ATOM 1721 O O . VAL A 1 212 ? -36.293 9.882 19.010 1.00 55.03 212 VAL A O 1
ATOM 1724 N N . ASN A 1 213 ? -36.442 10.124 16.777 1.00 56.34 213 ASN A N 1
ATOM 1725 C CA . ASN A 1 213 ? -35.832 8.831 16.445 1.00 56.34 213 ASN A CA 1
ATOM 1726 C C . ASN A 1 213 ? -34.298 8.981 16.425 1.00 56.34 213 ASN A C 1
ATOM 1728 O O . ASN A 1 213 ? -33.779 9.893 15.782 1.00 56.34 213 ASN A O 1
ATOM 1732 N N . ILE A 1 214 ? -33.572 8.111 17.136 1.00 54.34 214 ILE A N 1
ATOM 1733 C CA . ILE A 1 214 ? -32.097 8.132 17.194 1.00 54.34 214 ILE A CA 1
ATOM 1734 C C . ILE A 1 214 ? -31.497 7.904 15.798 1.00 54.34 214 ILE A C 1
ATOM 1736 O O . ILE A 1 214 ? -30.500 8.538 15.462 1.00 54.34 214 ILE A O 1
ATOM 1740 N N . GLU A 1 215 ? -32.151 7.090 14.963 1.00 56.97 215 GLU A N 1
ATOM 1741 C CA . GLU A 1 215 ? -31.735 6.796 13.581 1.00 56.97 215 GLU A CA 1
ATOM 1742 C C . GLU A 1 215 ? -31.668 8.053 12.689 1.00 56.97 215 GLU A C 1
ATOM 1744 O O . GLU A 1 215 ? -30.917 8.090 11.716 1.00 56.97 215 GLU A O 1
ATOM 1749 N N . ASP A 1 216 ? -32.392 9.127 13.036 1.00 55.66 216 ASP A N 1
ATOM 1750 C CA . ASP A 1 216 ? -32.347 10.397 12.294 1.00 55.66 216 ASP A CA 1
ATOM 1751 C C . ASP A 1 216 ? -31.016 11.154 12.492 1.00 55.66 216 ASP A C 1
ATOM 1753 O O . ASP A 1 216 ? -30.721 12.120 11.777 1.00 55.66 216 ASP A O 1
ATOM 1757 N N . TYR A 1 217 ? -30.205 10.741 13.469 1.00 59.22 217 TYR A N 1
ATOM 1758 C CA . TYR A 1 217 ? -28.889 11.294 13.759 1.00 59.22 217 TYR A CA 1
ATOM 1759 C C . TYR A 1 217 ? -27.851 10.260 13.354 1.00 59.22 217 TYR A C 1
ATOM 1761 O O . TYR A 1 217 ? -27.323 9.538 14.189 1.00 59.22 217 TYR A O 1
ATOM 1769 N N . ASN A 1 218 ? -27.545 10.216 12.056 1.00 61.28 218 ASN A N 1
ATOM 1770 C CA . ASN A 1 218 ? -26.414 9.455 11.535 1.00 61.28 218 ASN A CA 1
ATOM 1771 C C . ASN A 1 218 ? -25.120 10.082 12.091 1.00 61.28 218 ASN A C 1
ATOM 1773 O O . ASN A 1 218 ? -24.616 11.101 11.596 1.00 61.28 218 ASN A O 1
ATOM 1777 N N . LEU A 1 219 ? -24.705 9.561 13.246 1.00 67.12 219 LEU A N 1
ATOM 1778 C CA . LEU A 1 219 ? -23.637 10.099 14.075 1.00 67.12 219 LEU A CA 1
ATOM 1779 C C . LEU A 1 219 ? -22.267 9.814 13.468 1.00 67.12 219 LEU A C 1
ATOM 1781 O O . LEU A 1 219 ? -21.333 10.573 13.742 1.00 67.12 219 LEU A O 1
ATOM 1785 N N . ASP A 1 220 ? -22.175 8.782 12.635 1.00 75.56 220 ASP A N 1
ATOM 1786 C CA . ASP A 1 220 ? -20.942 8.327 12.025 1.00 75.56 220 ASP A CA 1
ATOM 1787 C C . ASP A 1 220 ? -20.395 9.299 10.993 1.00 75.56 220 ASP A C 1
ATOM 1789 O O . ASP A 1 220 ? -21.088 10.092 10.340 1.00 75.56 220 ASP A O 1
ATOM 1793 N N . CYS A 1 221 ? -19.080 9.236 10.849 1.00 78.38 221 CYS A N 1
ATOM 1794 C CA . CYS A 1 221 ? -18.391 9.959 9.807 1.00 78.38 221 CYS A CA 1
ATOM 1795 C C . CYS A 1 221 ? -18.774 9.395 8.438 1.00 78.38 221 CYS A C 1
ATOM 1797 O O . CYS A 1 221 ? -18.519 8.236 8.146 1.00 78.38 221 CYS A O 1
ATOM 1799 N N . GLY A 1 222 ? -19.264 10.224 7.523 1.00 75.31 222 GLY A N 1
ATOM 1800 C CA . GLY A 1 222 ? -19.593 9.818 6.158 1.00 75.31 222 GLY A CA 1
ATOM 1801 C C . GLY A 1 222 ? -18.401 9.442 5.272 1.00 75.31 222 GLY A C 1
ATOM 1802 O O . GLY A 1 222 ? -18.597 9.314 4.071 1.00 75.31 222 GLY A O 1
ATOM 1803 N N . ILE A 1 223 ? -17.188 9.342 5.829 1.00 76.50 223 ILE A N 1
ATOM 1804 C CA . ILE A 1 223 ? -15.956 8.963 5.119 1.00 76.50 223 ILE A CA 1
ATOM 1805 C C . ILE A 1 223 ? -15.343 7.685 5.695 1.00 76.50 223 ILE A C 1
ATOM 1807 O O . ILE A 1 223 ? -14.905 6.839 4.927 1.00 76.50 223 ILE A O 1
ATOM 1811 N N . CYS A 1 224 ? -15.240 7.559 7.022 1.00 68.12 224 CYS A N 1
ATOM 1812 C CA . CYS A 1 224 ? -14.695 6.351 7.656 1.00 68.12 224 CYS A CA 1
ATOM 1813 C C . CYS A 1 224 ? -15.760 5.470 8.310 1.00 68.12 224 CYS A C 1
ATOM 1815 O O . CYS A 1 224 ? -15.416 4.407 8.799 1.00 68.12 224 CYS A O 1
ATOM 1817 N N . TYR A 1 225 ? -17.018 5.917 8.344 1.00 73.00 225 TYR A N 1
ATOM 1818 C CA . TYR A 1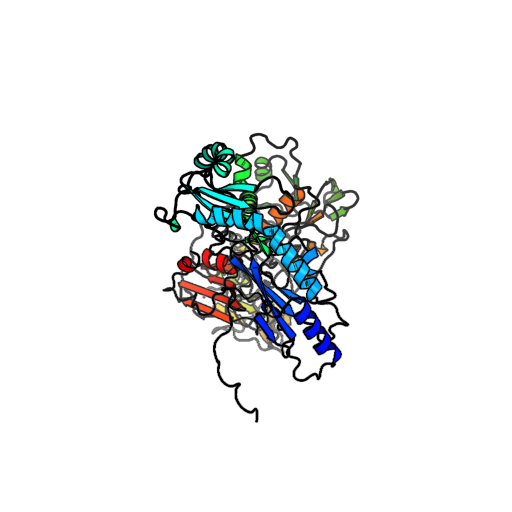 225 ? -18.151 5.224 8.964 1.00 73.00 225 TYR A CA 1
ATOM 1819 C C . TYR A 1 225 ? -17.974 4.913 10.457 1.00 73.00 225 TYR A C 1
ATOM 1821 O O . TYR A 1 225 ? -18.782 4.218 11.046 1.00 73.00 225 TYR A O 1
ATOM 1829 N N . CYS A 1 226 ? -16.960 5.494 11.102 1.00 66.62 226 CYS A N 1
ATOM 1830 C CA . CYS A 1 226 ? -16.758 5.378 12.538 1.00 66.62 226 CYS A CA 1
ATOM 1831 C C . CYS A 1 226 ? -17.352 6.586 13.269 1.00 66.62 226 CYS A C 1
ATOM 1833 O O . CYS A 1 226 ? -17.155 7.738 12.858 1.00 66.62 226 CYS A O 1
ATOM 1835 N N . TYR A 1 227 ? -17.972 6.348 14.424 1.00 70.31 227 TYR A N 1
ATOM 1836 C CA . TYR A 1 227 ? -18.344 7.422 15.344 1.00 70.31 227 TYR A CA 1
ATOM 1837 C C . TYR A 1 227 ? -17.145 7.978 16.121 1.00 70.31 227 TYR A C 1
ATOM 1839 O O . TYR A 1 227 ? -17.088 9.162 16.446 1.00 70.31 227 TYR A O 1
ATOM 1847 N N . ARG A 1 228 ? -16.160 7.134 16.434 1.00 74.94 228 ARG A N 1
ATOM 1848 C CA . ARG A 1 228 ? -14.972 7.503 17.216 1.00 74.94 228 ARG A CA 1
ATOM 1849 C C . ARG A 1 228 ? -13.726 7.157 16.414 1.00 74.94 228 ARG A C 1
ATOM 1851 O O . ARG A 1 228 ? -13.499 5.993 16.112 1.00 74.94 228 ARG A O 1
ATOM 1858 N N . LEU A 1 229 ? -12.945 8.172 16.064 1.00 69.50 229 LEU A N 1
ATOM 1859 C CA . LEU A 1 229 ? -11.641 8.025 15.421 1.00 69.50 229 LEU A CA 1
ATOM 1860 C C . LEU A 1 229 ? -10.563 8.298 16.473 1.00 69.50 229 LEU A C 1
ATOM 1862 O O . LEU A 1 229 ? -10.602 9.358 17.084 1.00 69.50 229 LEU A O 1
ATOM 1866 N N . CYS A 1 230 ? -9.631 7.381 16.717 1.00 57.75 230 CYS A N 1
ATOM 1867 C CA . CYS A 1 230 ? -8.547 7.638 17.670 1.00 57.75 230 CYS A CA 1
ATOM 1868 C C . CYS A 1 230 ? -7.534 8.626 17.077 1.00 57.75 230 CYS A C 1
ATOM 1870 O O . CYS A 1 230 ? -7.119 8.468 15.927 1.00 57.75 230 CYS A O 1
ATOM 1872 N N . ASP A 1 231 ? -7.147 9.641 17.848 1.00 56.84 231 ASP A N 1
ATOM 1873 C CA . ASP A 1 231 ? -6.013 10.497 17.505 1.00 56.84 231 ASP A CA 1
ATOM 1874 C C . ASP A 1 231 ? -4.669 9.834 17.875 1.00 56.84 231 ASP A C 1
ATOM 1876 O O . ASP A 1 231 ? -4.621 8.723 18.404 1.00 56.84 231 ASP A O 1
ATOM 1880 N N . VAL A 1 232 ? -3.557 10.524 17.596 1.00 45.28 232 VAL A N 1
ATOM 1881 C CA . VAL A 1 232 ? -2.186 10.050 17.886 1.00 45.28 232 VAL A CA 1
ATOM 1882 C C . VAL A 1 232 ? -1.946 9.810 19.390 1.00 45.28 232 VAL A C 1
ATOM 1884 O O . VAL A 1 232 ? -1.007 9.110 19.755 1.00 45.28 232 VAL A O 1
ATOM 1887 N N . ASN A 1 233 ? -2.793 10.369 20.259 1.00 44.16 233 ASN A N 1
ATOM 1888 C CA . ASN A 1 233 ? -2.752 10.236 21.715 1.00 44.16 233 ASN A CA 1
ATOM 1889 C C . ASN A 1 233 ? -3.825 9.267 22.249 1.00 44.16 233 ASN A C 1
ATOM 1891 O O . ASN A 1 233 ? -4.082 9.262 23.450 1.00 44.16 233 ASN A O 1
ATOM 1895 N N . GLU A 1 234 ? -4.459 8.474 21.376 1.00 49.97 234 GLU A N 1
ATOM 1896 C CA . GLU A 1 234 ? -5.564 7.556 21.694 1.00 49.97 234 GLU A CA 1
ATOM 1897 C C . GLU A 1 234 ? -6.848 8.240 22.206 1.00 49.97 234 GLU A C 1
ATOM 1899 O O . GLU A 1 234 ? -7.762 7.576 22.704 1.00 49.97 234 GLU A O 1
ATOM 1904 N N . GLU A 1 235 ? -6.979 9.558 22.037 1.00 50.41 235 GLU A N 1
ATOM 1905 C CA . GLU A 1 235 ? -8.192 10.283 22.408 1.00 50.41 235 GLU A CA 1
ATOM 1906 C C . GLU A 1 235 ? -9.258 10.154 21.300 1.00 50.41 235 GLU A C 1
ATOM 1908 O O . GLU A 1 235 ? -8.954 10.281 20.107 1.00 50.41 235 GLU A O 1
ATOM 1913 N N . PRO A 1 236 ? -10.535 9.907 21.648 1.00 58.59 236 PRO A N 1
ATOM 1914 C CA . PRO A 1 236 ? -11.590 9.720 20.662 1.00 58.59 236 PRO A CA 1
ATOM 1915 C C . PRO A 1 236 ? -12.005 11.053 20.019 1.00 58.59 236 PRO A C 1
ATOM 1917 O O . PRO A 1 236 ? -12.624 11.914 20.645 1.00 58.59 236 PRO A O 1
ATOM 1920 N N . ILE A 1 237 ? -11.752 11.188 18.722 1.00 70.12 237 ILE A N 1
ATOM 1921 C CA . ILE A 1 237 ? -12.260 12.256 17.862 1.00 70.12 237 ILE A CA 1
ATOM 1922 C C . ILE A 1 237 ? -13.668 11.882 17.392 1.00 70.12 237 ILE A C 1
ATOM 1924 O O . ILE A 1 237 ? -13.887 10.851 16.750 1.00 70.12 237 ILE A O 1
ATOM 1928 N N . LEU A 1 238 ? -14.629 12.763 17.666 1.00 78.06 238 LEU A N 1
ATOM 1929 C CA . LEU A 1 238 ? -16.004 12.653 17.178 1.00 78.06 238 LEU A CA 1
ATOM 1930 C C . LEU A 1 238 ? -16.192 13.447 15.874 1.00 78.06 238 LEU A C 1
ATOM 1932 O O . LEU A 1 238 ? -15.525 14.471 15.683 1.00 78.06 238 LEU A O 1
ATOM 1936 N N . PRO A 1 239 ? -17.125 13.049 14.988 1.00 79.88 239 PRO A N 1
ATOM 1937 C CA . PRO A 1 239 ? -17.485 13.824 13.812 1.00 79.88 239 PRO A CA 1
ATOM 1938 C C . PRO A 1 239 ? -17.940 15.227 14.210 1.00 79.88 239 PRO A C 1
ATOM 1940 O O . PRO A 1 239 ? -18.943 15.404 14.906 1.00 79.88 239 PRO A O 1
ATOM 1943 N N . ASN A 1 240 ? -17.171 16.224 13.778 1.00 78.62 240 ASN A N 1
ATOM 1944 C CA . ASN A 1 240 ? -17.294 17.623 14.188 1.00 78.62 240 ASN A CA 1
ATOM 1945 C C . ASN A 1 240 ? -17.557 18.575 13.005 1.00 78.62 240 ASN A C 1
ATOM 1947 O O . ASN A 1 240 ? -17.669 19.788 13.198 1.00 78.62 240 ASN A O 1
ATOM 1951 N N . LYS A 1 241 ? -17.669 18.046 11.782 1.00 82.19 241 LYS A N 1
ATOM 1952 C CA . LYS A 1 241 ? -18.126 18.767 10.586 1.00 82.19 241 LYS A CA 1
ATOM 1953 C C . LYS A 1 241 ? -19.405 18.132 10.073 1.00 82.19 241 LYS A C 1
ATOM 1955 O O . LYS A 1 241 ? -19.593 16.933 10.223 1.00 82.19 241 LYS A O 1
ATOM 1960 N N . THR A 1 242 ? -20.260 18.910 9.425 1.00 81.31 242 THR A N 1
ATOM 1961 C CA . THR A 1 242 ? -21.494 18.401 8.814 1.00 81.31 242 THR A CA 1
ATOM 1962 C C . THR A 1 242 ? -21.621 18.946 7.399 1.00 81.31 242 THR A C 1
ATOM 1964 O O . THR A 1 242 ? -21.173 20.058 7.122 1.00 81.31 242 THR A O 1
ATOM 1967 N N . CYS A 1 243 ? -22.203 18.166 6.490 1.00 79.19 243 CYS A N 1
ATOM 1968 C CA . CYS A 1 243 ? -22.524 18.642 5.148 1.00 79.19 243 CYS A CA 1
ATOM 1969 C C . CYS A 1 243 ? -23.555 19.786 5.203 1.00 79.19 243 CYS A C 1
ATOM 1971 O O . CYS A 1 243 ? -24.593 19.658 5.852 1.00 79.19 243 CYS A O 1
ATOM 1973 N N . ASP A 1 244 ? -23.302 20.871 4.465 1.00 74.44 244 ASP A N 1
ATOM 1974 C CA . ASP A 1 244 ? -24.223 22.013 4.374 1.00 74.44 244 ASP A CA 1
ATOM 1975 C C . ASP A 1 244 ? -25.473 21.728 3.525 1.00 74.44 244 ASP A C 1
ATOM 1977 O O . ASP A 1 244 ? -26.467 22.453 3.626 1.00 74.44 244 ASP A O 1
ATOM 1981 N N . ASP A 1 245 ? -25.444 20.687 2.682 1.00 73.06 245 ASP A N 1
ATOM 1982 C CA . ASP A 1 245 ? -26.620 20.271 1.917 1.00 73.06 245 ASP A CA 1
ATOM 1983 C C . ASP A 1 245 ? -27.641 19.642 2.868 1.00 73.06 245 ASP A C 1
ATOM 1985 O O . ASP A 1 245 ? -27.403 18.598 3.483 1.00 73.06 245 ASP A O 1
ATOM 1989 N N . THR A 1 246 ? -28.808 20.275 2.955 1.00 66.06 246 THR A N 1
ATOM 1990 C CA . THR A 1 246 ? -29.911 19.855 3.823 1.00 66.06 246 THR A CA 1
ATOM 1991 C C . THR A 1 246 ? -30.448 18.467 3.485 1.00 66.06 246 THR A C 1
ATOM 1993 O O . THR A 1 246 ? -31.105 17.865 4.332 1.00 66.06 246 THR A O 1
ATOM 1996 N N . ARG A 1 247 ? -30.163 17.943 2.286 1.00 69.19 247 ARG A N 1
ATOM 1997 C CA . ARG A 1 247 ? -30.522 16.581 1.858 1.00 69.19 247 ARG A CA 1
ATOM 1998 C C . ARG A 1 247 ? -29.506 15.523 2.286 1.00 69.19 247 ARG A C 1
ATOM 2000 O O . ARG A 1 247 ? -29.847 14.351 2.272 1.00 69.19 247 ARG A O 1
ATOM 2007 N N . CYS A 1 248 ? -28.276 15.922 2.613 1.00 72.62 248 CYS A N 1
ATOM 2008 C CA . CYS A 1 248 ? -27.204 15.009 3.007 1.00 72.62 248 CYS A CA 1
ATOM 2009 C C . CYS A 1 248 ? -27.076 14.947 4.530 1.00 72.62 248 CYS A C 1
ATOM 2011 O O . CYS A 1 248 ? -27.211 13.879 5.108 1.00 72.62 248 CYS A O 1
ATOM 2013 N N . SER A 1 249 ? -26.832 16.090 5.184 1.00 69.62 249 SER A N 1
ATOM 2014 C CA . SER A 1 249 ? -26.632 16.207 6.642 1.00 69.62 249 SER A CA 1
ATOM 2015 C C . SER A 1 249 ? -25.641 15.208 7.283 1.00 69.62 249 SER A C 1
ATOM 2017 O O . SER A 1 249 ? -25.588 15.139 8.509 1.00 69.62 249 SER A O 1
ATOM 2019 N N . LYS A 1 250 ? -24.828 14.468 6.505 1.00 80.12 250 LYS A N 1
ATOM 2020 C CA . LYS A 1 250 ? -23.803 13.560 7.045 1.00 80.12 250 LYS A CA 1
ATOM 2021 C C . LYS A 1 250 ? -22.760 14.334 7.842 1.00 80.12 250 LYS A C 1
ATOM 2023 O O . LYS A 1 250 ? -22.356 15.437 7.448 1.00 80.12 250 LYS A O 1
ATOM 2028 N N . SER A 1 251 ? -22.324 13.734 8.943 1.00 81.50 251 SER A N 1
ATOM 2029 C CA . SER A 1 251 ? -21.235 14.249 9.767 1.00 81.50 251 SER A CA 1
ATOM 2030 C C . SER A 1 251 ? -19.895 13.708 9.271 1.00 81.50 251 SER A C 1
ATOM 2032 O O . SER A 1 251 ? -19.849 12.669 8.631 1.00 81.50 251 SER A O 1
ATOM 2034 N N . PHE A 1 252 ? -18.795 14.402 9.540 1.00 83.88 252 PHE A N 1
ATOM 2035 C CA . PHE A 1 252 ? -17.446 13.969 9.188 1.00 83.88 252 PHE A CA 1
ATOM 2036 C C . PHE A 1 252 ? -16.479 14.317 10.315 1.00 83.88 252 PHE A C 1
ATOM 2038 O O . PHE A 1 252 ? -16.600 15.382 10.931 1.00 83.88 252 PHE A O 1
ATOM 2045 N N . HIS A 1 253 ? -15.489 13.459 10.563 1.00 80.06 253 HIS A N 1
ATOM 2046 C CA . HIS A 1 253 ? -14.297 13.881 11.294 1.00 80.06 253 HIS A CA 1
ATOM 2047 C C . HIS A 1 253 ? -13.546 14.904 10.449 1.00 80.06 253 HIS A C 1
ATOM 2049 O O . HIS A 1 253 ? -13.349 14.701 9.251 1.00 80.06 253 HIS A O 1
ATOM 2055 N N . GLU A 1 254 ? -13.108 15.995 11.066 1.00 79.12 254 GLU A N 1
ATOM 2056 C CA . GLU A 1 254 ? -12.278 17.000 10.404 1.00 79.12 254 GLU A CA 1
ATOM 2057 C C . GLU A 1 254 ? -11.018 16.411 9.742 1.00 79.12 254 GLU A C 1
ATOM 2059 O O . GLU A 1 254 ? -10.807 16.737 8.573 1.00 79.12 254 GLU A O 1
ATOM 2064 N N . PRO A 1 255 ? -10.263 15.482 10.371 1.00 71.06 255 PRO A N 1
ATOM 2065 C CA . PRO A 1 255 ? -9.170 14.770 9.704 1.00 71.06 255 PRO A CA 1
ATOM 2066 C C . PRO A 1 255 ? -9.624 13.980 8.472 1.00 71.06 255 PRO A C 1
ATOM 2068 O O . PRO A 1 255 ? -9.043 14.131 7.401 1.00 71.06 255 PRO A O 1
ATOM 2071 N N . CYS A 1 256 ? -10.704 13.195 8.578 1.00 72.31 256 CYS A N 1
ATOM 2072 C CA . CYS A 1 256 ? -11.218 12.423 7.445 1.00 72.31 256 CYS A CA 1
ATOM 2073 C C . CYS A 1 256 ? -11.651 13.326 6.288 1.00 72.31 256 CYS A C 1
ATOM 2075 O O . CYS A 1 256 ? -11.346 13.031 5.136 1.00 72.31 256 CYS A O 1
ATOM 2077 N N . LEU A 1 257 ? -12.346 14.430 6.581 1.00 79.94 257 LEU A N 1
ATOM 2078 C CA . LEU A 1 257 ? -12.799 15.383 5.569 1.00 79.94 257 LEU A CA 1
ATOM 2079 C C . LEU A 1 257 ? -11.627 16.109 4.908 1.00 79.94 257 LEU A C 1
ATOM 2081 O O . LEU A 1 257 ? -11.634 16.290 3.691 1.00 79.94 257 LEU A O 1
ATOM 2085 N N . PHE A 1 258 ? -10.632 16.518 5.692 1.00 71.38 258 PHE A N 1
ATOM 2086 C CA . PHE A 1 258 ? -9.410 17.131 5.183 1.00 71.38 258 PHE A CA 1
ATOM 2087 C C . PHE A 1 258 ? -8.688 16.190 4.210 1.00 71.38 258 PHE A C 1
ATOM 2089 O O . PHE A 1 258 ? -8.411 16.570 3.071 1.00 71.38 258 PHE A O 1
ATOM 2096 N N . GLU A 1 259 ? -8.487 14.939 4.615 1.00 63.16 259 GLU A N 1
ATOM 2097 C CA . GLU A 1 259 ? -7.828 13.913 3.805 1.00 63.16 259 GLU A CA 1
ATOM 2098 C C . GLU A 1 259 ? -8.618 13.532 2.548 1.00 63.16 259 GLU A C 1
ATOM 2100 O O . GLU A 1 259 ? -8.063 13.436 1.447 1.00 63.16 259 GLU A O 1
ATOM 2105 N N . TYR A 1 260 ? -9.937 13.385 2.672 1.00 70.56 260 TYR A N 1
ATOM 2106 C CA . TYR A 1 260 ? -10.812 13.123 1.533 1.00 70.56 260 TYR A CA 1
ATOM 2107 C C . TYR A 1 260 ? -10.734 14.247 0.496 1.00 70.56 260 TYR A C 1
ATOM 2109 O O . TYR A 1 260 ? -10.608 13.990 -0.701 1.00 70.56 260 TYR A O 1
ATOM 2117 N N . LEU A 1 261 ? -10.754 15.508 0.941 1.00 67.12 261 LEU A N 1
ATOM 2118 C CA . LEU A 1 261 ? -10.602 16.651 0.042 1.00 67.12 261 LEU A CA 1
ATOM 2119 C C . LEU A 1 261 ? -9.223 16.649 -0.625 1.00 67.12 261 LEU A C 1
ATOM 2121 O O . LEU A 1 261 ? -9.140 16.890 -1.831 1.00 67.12 261 LEU A O 1
ATOM 2125 N N . ARG A 1 262 ? -8.153 16.342 0.120 1.00 57.97 262 ARG A N 1
ATOM 2126 C CA . ARG A 1 262 ? -6.771 16.303 -0.387 1.00 57.97 262 ARG A CA 1
ATOM 2127 C C . ARG A 1 262 ? -6.560 15.266 -1.492 1.00 57.97 262 ARG A C 1
ATOM 2129 O O . ARG A 1 262 ? -5.795 15.515 -2.423 1.00 57.97 262 ARG A O 1
ATOM 2136 N N . THR A 1 263 ? -7.255 14.136 -1.419 1.00 52.34 263 THR A N 1
ATOM 2137 C CA . THR A 1 263 ? -7.129 13.025 -2.380 1.00 52.34 263 THR A CA 1
ATOM 2138 C C . THR A 1 263 ? -8.017 13.136 -3.615 1.00 52.34 263 THR A C 1
ATOM 2140 O O . THR A 1 263 ? -7.802 12.395 -4.576 1.00 52.34 263 THR A O 1
ATOM 2143 N N . HIS A 1 264 ? -8.919 14.120 -3.652 1.00 60.22 264 HIS A N 1
ATOM 2144 C CA . HIS A 1 264 ? -9.756 14.436 -4.811 1.00 60.22 264 HIS A CA 1
ATOM 2145 C C . HIS A 1 264 ? -9.433 15.845 -5.357 1.00 60.22 264 HIS A C 1
ATOM 2147 O O . HIS A 1 264 ? -10.207 16.799 -5.186 1.00 60.22 264 HIS A O 1
ATOM 2153 N N . PRO A 1 265 ? -8.265 16.028 -6.008 1.00 49.94 265 PRO A N 1
ATOM 2154 C CA . PRO A 1 265 ? -7.769 17.334 -6.448 1.00 49.94 265 PRO A CA 1
ATOM 2155 C C . PRO A 1 265 ? -8.687 18.051 -7.455 1.00 49.94 265 PRO A C 1
ATOM 2157 O O . PRO A 1 265 ? -8.630 19.280 -7.571 1.00 49.94 265 PRO A O 1
ATOM 2160 N N . GLU A 1 266 ? -9.586 17.345 -8.143 1.00 49.81 266 GLU A N 1
ATOM 2161 C CA . GLU A 1 266 ? -10.648 17.946 -8.958 1.00 49.81 266 GLU A CA 1
ATOM 2162 C C . GLU A 1 266 ? -11.556 18.905 -8.166 1.00 49.81 266 GLU A C 1
ATOM 2164 O O . GLU A 1 266 ? -12.010 19.914 -8.717 1.00 49.81 266 GLU A O 1
ATOM 2169 N N . TYR A 1 267 ? -11.757 18.688 -6.861 1.00 47.97 267 TYR A N 1
ATOM 2170 C CA . TYR A 1 267 ? -12.503 19.628 -6.018 1.00 47.97 267 TYR A CA 1
ATOM 2171 C C . TYR A 1 267 ? -11.693 20.894 -5.699 1.00 47.97 267 TYR A C 1
ATOM 2173 O O . TYR A 1 267 ? -12.271 21.981 -5.599 1.00 47.97 267 TYR A O 1
ATOM 2181 N N . TYR A 1 268 ? -10.359 20.814 -5.641 1.00 45.94 268 TYR A N 1
ATOM 2182 C CA . TYR A 1 268 ? -9.491 21.993 -5.500 1.00 45.94 268 TYR A CA 1
ATOM 2183 C C . TYR A 1 268 ? -9.502 22.877 -6.753 1.00 45.94 268 TYR A C 1
ATOM 2185 O O . TYR A 1 268 ? -9.444 24.108 -6.642 1.00 45.94 268 TYR A O 1
ATOM 2193 N N . ALA A 1 269 ? -9.638 22.275 -7.939 1.00 42.97 269 ALA A N 1
ATOM 2194 C CA . ALA A 1 269 ? -9.708 22.998 -9.209 1.00 42.97 269 ALA A CA 1
ATOM 2195 C C . ALA A 1 269 ? -10.945 23.915 -9.309 1.00 42.97 269 ALA A C 1
ATOM 2197 O O . ALA A 1 269 ? -10.889 24.957 -9.961 1.00 42.97 269 ALA A O 1
ATOM 2198 N N . THR A 1 270 ? -12.042 23.583 -8.618 1.00 41.50 270 THR A N 1
ATOM 2199 C CA . THR A 1 270 ? -13.297 24.358 -8.673 1.00 41.50 270 THR A CA 1
ATOM 2200 C C . THR A 1 270 ? -13.369 25.521 -7.675 1.00 41.50 270 THR A C 1
ATOM 2202 O O . THR A 1 270 ? -14.115 26.474 -7.908 1.00 41.50 270 THR A O 1
ATOM 2205 N N . ARG A 1 271 ? -12.579 25.512 -6.586 1.00 41.03 271 ARG A N 1
ATOM 2206 C CA . ARG A 1 271 ? -12.628 26.557 -5.537 1.00 41.03 271 ARG A CA 1
ATOM 2207 C C . ARG A 1 271 ? -11.627 27.705 -5.704 1.00 41.03 271 ARG A C 1
ATOM 2209 O O . ARG A 1 271 ? -11.812 28.753 -5.079 1.00 41.03 271 ARG A O 1
ATOM 2216 N N . LYS A 1 272 ? -10.612 27.602 -6.569 1.00 38.69 272 LYS A N 1
ATOM 2217 C CA . LYS A 1 272 ? -9.707 28.737 -6.838 1.00 38.69 272 LYS A CA 1
ATOM 2218 C C . LYS A 1 272 ? -10.316 29.716 -7.850 1.00 38.69 272 LYS A C 1
ATOM 2220 O O . LYS A 1 272 ? -10.083 29.625 -9.048 1.00 38.69 272 LYS A O 1
ATOM 2225 N N . LYS A 1 273 ? -10.990 30.761 -7.352 1.00 40.66 273 LYS A N 1
ATOM 2226 C CA . LYS A 1 273 ? -11.254 32.006 -8.116 1.00 40.66 273 LYS A CA 1
ATOM 2227 C C . LYS A 1 273 ? -10.004 32.887 -8.325 1.00 40.66 273 LYS A C 1
ATOM 2229 O O . LYS A 1 273 ? -10.117 33.985 -8.862 1.00 40.66 273 LYS A O 1
ATOM 2234 N N . LYS A 1 274 ? -8.810 32.426 -7.939 1.00 37.03 274 LYS A N 1
ATOM 2235 C CA . LYS A 1 274 ? -7.530 33.045 -8.305 1.00 37.03 274 LYS A CA 1
ATOM 2236 C C . LYS A 1 274 ? -6.483 31.954 -8.561 1.00 37.03 274 LYS A C 1
ATOM 2238 O O . LYS A 1 274 ? -6.239 31.165 -7.644 1.00 37.03 274 LYS A O 1
ATOM 2243 N N . PRO A 1 275 ? -5.862 31.890 -9.753 1.00 41.84 275 PRO A N 1
ATOM 2244 C CA . PRO A 1 275 ? -4.663 31.080 -9.933 1.00 41.84 275 PRO A CA 1
ATOM 2245 C C . PRO A 1 275 ? -3.576 31.559 -8.950 1.00 41.84 275 PRO A C 1
ATOM 2247 O O . PRO A 1 275 ? -3.557 32.749 -8.610 1.00 41.84 275 PRO A O 1
ATOM 2250 N N . PRO A 1 276 ? -2.710 30.661 -8.442 1.00 46.12 276 PRO A N 1
ATOM 2251 C CA . PRO A 1 276 ? -1.586 31.065 -7.600 1.00 46.12 276 PRO A CA 1
ATOM 2252 C C . PRO A 1 276 ? -0.754 32.143 -8.313 1.00 46.12 276 PRO A C 1
ATOM 2254 O O . PRO A 1 276 ? -0.569 32.101 -9.527 1.00 46.12 276 PRO A O 1
ATOM 2257 N N . ALA A 1 277 ? -0.296 33.145 -7.557 1.00 45.44 277 ALA A N 1
ATOM 2258 C CA . ALA A 1 277 ? 0.347 34.355 -8.085 1.00 45.44 277 ALA A CA 1
ATOM 2259 C C . ALA A 1 277 ? 1.723 34.107 -8.742 1.00 45.44 277 ALA A C 1
ATOM 2261 O O . ALA A 1 277 ? 2.275 35.006 -9.374 1.00 45.44 277 ALA A O 1
ATOM 2262 N N . LYS A 1 278 ? 2.259 32.891 -8.613 1.00 48.12 278 LYS A N 1
ATOM 2263 C CA . LYS A 1 278 ? 3.469 32.393 -9.261 1.00 48.12 278 LYS A CA 1
ATOM 2264 C C . LYS A 1 278 ? 3.178 30.941 -9.634 1.00 48.12 278 LYS A C 1
ATOM 2266 O O . LYS A 1 278 ? 2.720 30.182 -8.784 1.00 48.12 278 LYS A O 1
ATOM 2271 N N . CYS A 1 279 ? 3.321 30.590 -10.905 1.00 54.34 279 CYS A N 1
ATOM 2272 C CA . CYS A 1 279 ? 3.176 29.209 -11.338 1.00 54.34 279 CYS A CA 1
ATOM 2273 C C . CYS A 1 279 ? 4.590 28.676 -11.535 1.00 54.34 279 CYS A C 1
ATOM 2275 O O . CYS A 1 279 ? 5.266 29.085 -12.479 1.00 54.34 279 CYS A O 1
ATOM 2277 N N . ASP A 1 280 ? 5.058 27.865 -10.592 1.00 70.38 280 ASP A N 1
ATOM 2278 C CA . ASP A 1 280 ? 6.413 27.324 -10.634 1.00 70.38 280 ASP A CA 1
ATOM 2279 C C . ASP A 1 280 ? 6.579 26.419 -11.863 1.00 70.38 280 ASP A C 1
ATOM 2281 O O . ASP A 1 280 ? 5.644 25.732 -12.288 1.00 70.38 280 ASP A O 1
ATOM 2285 N N . SER A 1 281 ? 7.753 26.476 -12.492 1.00 86.81 281 SER A N 1
ATOM 2286 C CA . SER A 1 281 ? 8.057 25.690 -13.684 1.00 86.81 281 SER A CA 1
ATOM 2287 C C . SER A 1 281 ? 8.471 24.271 -13.304 1.00 86.81 281 SER A C 1
ATOM 2289 O O . SER A 1 281 ? 9.343 24.064 -12.463 1.00 86.81 281 SER A O 1
ATOM 2291 N N . VAL A 1 282 ? 7.876 23.277 -13.963 1.00 91.56 282 VAL A N 1
ATOM 2292 C CA . VAL A 1 282 ? 8.188 21.859 -13.753 1.00 91.56 282 VAL A CA 1
ATOM 2293 C C . VAL A 1 282 ? 8.921 21.325 -14.976 1.00 91.56 282 VAL A C 1
ATOM 2295 O O . VAL A 1 282 ? 8.452 21.473 -16.104 1.00 91.56 282 VAL A O 1
ATOM 2298 N N . ILE A 1 283 ? 10.067 20.678 -14.757 1.00 94.50 283 ILE A N 1
ATOM 2299 C CA . ILE A 1 283 ? 10.823 19.994 -15.809 1.00 94.50 283 ILE A CA 1
ATOM 2300 C C . ILE A 1 283 ? 10.779 18.491 -15.538 1.00 94.50 283 ILE A C 1
ATOM 2302 O O . ILE A 1 283 ? 11.349 18.014 -14.560 1.00 94.50 283 ILE A O 1
ATOM 2306 N N . LEU A 1 284 ? 10.131 17.741 -16.425 1.00 94.19 284 LEU A N 1
ATOM 2307 C CA . LEU A 1 284 ? 10.163 16.284 -16.439 1.00 94.19 284 LEU A CA 1
ATOM 2308 C C . LEU A 1 284 ? 11.296 15.819 -17.355 1.00 94.19 284 LEU A C 1
ATOM 2310 O O . LEU A 1 284 ? 11.276 16.091 -18.554 1.00 94.19 284 LEU A O 1
ATOM 2314 N N . VAL A 1 285 ? 12.271 15.095 -16.810 1.00 94.31 285 VAL A N 1
ATOM 2315 C CA . VAL A 1 285 ? 13.361 14.491 -17.589 1.00 94.31 285 VAL A CA 1
ATOM 2316 C C . VAL A 1 285 ? 13.100 12.998 -17.718 1.00 94.31 285 VAL A C 1
ATOM 2318 O O . VAL A 1 285 ? 12.953 12.309 -16.712 1.00 94.31 285 VAL A O 1
ATOM 2321 N N . SER A 1 286 ? 13.032 12.496 -18.948 1.00 91.50 286 SER A N 1
ATOM 2322 C CA . SER A 1 286 ? 12.779 11.087 -19.228 1.00 91.50 286 SER A CA 1
ATOM 2323 C C . SER A 1 286 ? 13.753 10.543 -20.260 1.00 91.50 286 SER A C 1
ATOM 2325 O O . SER A 1 286 ? 13.947 11.112 -21.334 1.00 91.50 286 SER A O 1
ATOM 2327 N N . MET A 1 287 ? 14.311 9.372 -19.959 1.00 88.44 287 MET A N 1
ATOM 2328 C CA . MET A 1 287 ? 15.129 8.614 -20.905 1.00 88.44 287 MET A CA 1
ATOM 2329 C C . MET A 1 287 ? 14.296 8.017 -22.045 1.00 88.44 287 MET A C 1
ATOM 2331 O O . MET A 1 287 ? 14.847 7.629 -23.070 1.00 88.44 287 MET A O 1
ATOM 2335 N N . CYS A 1 288 ? 12.974 7.946 -21.876 1.00 84.25 288 CYS A N 1
ATOM 2336 C CA . CYS A 1 288 ? 12.062 7.376 -22.856 1.00 84.25 288 CYS A CA 1
ATOM 2337 C C . CYS A 1 288 ? 11.642 8.421 -23.896 1.00 84.25 288 CYS A C 1
ATOM 2339 O O . CYS A 1 288 ? 11.572 9.615 -23.607 1.00 84.25 288 CYS A O 1
ATOM 2341 N N . SER A 1 289 ? 11.301 7.957 -25.099 1.00 79.81 289 SER A N 1
ATOM 2342 C CA . SER A 1 289 ? 10.743 8.787 -26.178 1.00 79.81 289 SER A CA 1
ATOM 2343 C C . SER A 1 289 ? 9.263 9.130 -25.978 1.00 79.81 289 SER A C 1
ATOM 2345 O O . SER A 1 289 ? 8.748 10.050 -26.612 1.00 79.81 289 SER A O 1
ATOM 2347 N N . VAL A 1 290 ? 8.583 8.395 -25.096 1.00 80.44 290 VAL A N 1
ATOM 2348 C CA . VAL A 1 290 ? 7.168 8.554 -24.753 1.00 80.44 290 VAL A CA 1
ATOM 2349 C C . VAL A 1 290 ? 7.008 8.716 -23.247 1.00 80.44 290 VAL A C 1
ATOM 2351 O O . VAL A 1 290 ? 7.783 8.158 -22.465 1.00 80.44 290 VAL A O 1
ATOM 2354 N N . VAL A 1 291 ? 5.978 9.455 -22.841 1.00 83.94 291 VAL A N 1
ATOM 2355 C CA . VAL A 1 291 ? 5.559 9.564 -21.440 1.00 83.94 291 VAL A CA 1
ATOM 2356 C C . VAL A 1 291 ? 4.285 8.751 -21.260 1.00 83.94 291 VAL A C 1
ATOM 2358 O O . VAL A 1 291 ? 3.481 8.623 -22.182 1.00 83.94 291 VAL A O 1
ATOM 2361 N N . LYS A 1 292 ? 4.103 8.170 -20.078 1.00 85.25 292 LYS A N 1
ATOM 2362 C CA . LYS A 1 292 ? 2.899 7.412 -19.744 1.00 85.25 292 LYS A CA 1
ATOM 2363 C C . LYS A 1 292 ? 2.010 8.221 -18.820 1.00 85.25 292 LYS A C 1
ATOM 2365 O O . LYS A 1 292 ? 2.499 8.899 -17.921 1.00 85.25 292 LYS A O 1
ATOM 2370 N N . ARG A 1 293 ? 0.704 8.137 -19.052 1.00 84.25 293 ARG A N 1
ATOM 2371 C CA . ARG A 1 293 ? -0.323 8.815 -18.265 1.00 84.25 293 ARG A CA 1
ATOM 2372 C C . ARG A 1 293 ? -1.391 7.820 -17.838 1.00 84.25 293 ARG A C 1
ATOM 2374 O O . ARG A 1 293 ? -1.762 6.923 -18.592 1.00 84.25 293 ARG A O 1
ATOM 2381 N N . VAL A 1 294 ? -1.908 8.027 -16.636 1.00 85.94 294 VAL A N 1
ATOM 2382 C CA . VAL A 1 294 ? -3.105 7.350 -16.143 1.00 85.94 294 VAL A CA 1
ATOM 2383 C C . VAL A 1 294 ? -4.342 7.902 -16.861 1.00 85.94 294 VAL A C 1
ATOM 2385 O O . VAL A 1 294 ? -4.482 9.111 -17.055 1.00 85.94 294 VAL A O 1
ATOM 2388 N N . SER A 1 295 ? -5.249 7.020 -17.259 1.00 82.19 295 SER A N 1
ATOM 2389 C CA . SER A 1 295 ? -6.540 7.353 -17.864 1.00 82.19 295 SER A CA 1
ATOM 2390 C C . SER A 1 295 ? -7.630 6.425 -17.331 1.00 82.19 295 SER A C 1
ATOM 2392 O O . SER A 1 295 ? -7.318 5.384 -16.762 1.00 82.19 295 SER A O 1
ATOM 2394 N N . ASN A 1 296 ? -8.902 6.809 -17.483 1.00 81.19 296 ASN A N 1
ATOM 2395 C CA . ASN A 1 296 ? -10.051 6.026 -17.003 1.00 81.19 296 ASN A CA 1
ATOM 2396 C C . ASN A 1 296 ? -9.942 5.615 -15.524 1.00 81.19 296 ASN A C 1
ATOM 2398 O O . ASN A 1 296 ? -10.282 4.491 -15.167 1.00 81.19 296 ASN A O 1
ATOM 2402 N N . LEU A 1 297 ? -9.454 6.524 -14.674 1.00 83.81 297 LEU A N 1
ATOM 2403 C CA . LEU A 1 297 ? -9.386 6.300 -13.234 1.00 83.81 297 LEU A CA 1
ATOM 2404 C C . LEU A 1 297 ? -10.799 6.107 -12.672 1.00 83.81 297 LEU A C 1
ATOM 2406 O O . LEU A 1 297 ? -11.667 6.957 -12.867 1.00 83.81 297 LEU A O 1
ATOM 2410 N N . ARG A 1 298 ? -11.013 4.990 -11.981 1.00 79.88 298 ARG A N 1
ATOM 2411 C CA . ARG A 1 298 ? -12.255 4.642 -11.292 1.00 79.88 298 ARG A CA 1
ATOM 2412 C C . ARG A 1 298 ? -11.928 4.211 -9.872 1.00 79.88 298 ARG A C 1
ATOM 2414 O O . ARG A 1 298 ? -11.080 3.340 -9.676 1.00 79.88 298 ARG A O 1
ATOM 2421 N N . HIS A 1 299 ? -12.618 4.802 -8.910 1.00 78.38 299 HIS A N 1
ATOM 2422 C CA . HIS A 1 299 ? -12.590 4.366 -7.521 1.00 78.38 299 HIS A CA 1
ATOM 2423 C C . HIS A 1 299 ? -13.554 3.189 -7.370 1.00 78.38 299 HIS A C 1
ATOM 2425 O O . HIS A 1 299 ? -14.695 3.280 -7.823 1.00 78.38 299 HIS A O 1
ATOM 2431 N N . LEU A 1 300 ? -13.056 2.073 -6.838 1.00 80.12 300 LEU A N 1
ATOM 2432 C CA . LEU A 1 300 ? -13.872 0.908 -6.480 1.00 80.12 300 LEU A CA 1
ATOM 2433 C C . LEU A 1 300 ? -14.280 0.959 -5.003 1.00 80.12 300 LEU A C 1
ATOM 2435 O O . LEU A 1 300 ? -15.336 0.461 -4.654 1.00 80.12 300 LEU A O 1
ATOM 2439 N N . SER A 1 301 ? -13.455 1.596 -4.176 1.00 76.69 301 SER A N 1
ATOM 2440 C CA . SER A 1 301 ? -13.674 1.879 -2.755 1.00 76.69 301 SER A CA 1
ATOM 2441 C C . SER A 1 301 ? -12.877 3.146 -2.386 1.00 76.69 301 SER A C 1
ATOM 2443 O O . SER A 1 301 ? -12.439 3.893 -3.276 1.00 76.69 301 SER A O 1
ATOM 2445 N N . LYS A 1 302 ? -12.674 3.419 -1.091 1.00 70.25 302 LYS A N 1
ATOM 2446 C CA . LYS A 1 302 ? -11.953 4.602 -0.599 1.00 70.25 302 LYS A CA 1
ATOM 2447 C C . LYS A 1 302 ? -10.499 4.623 -1.085 1.00 70.25 302 LYS A C 1
ATOM 2449 O O . LYS A 1 302 ? -10.025 5.680 -1.511 1.00 70.25 302 LYS A O 1
ATOM 2454 N N . ILE A 1 303 ? -9.799 3.486 -1.056 1.00 74.62 303 ILE A N 1
ATOM 2455 C CA . ILE A 1 303 ? -8.376 3.387 -1.440 1.00 74.62 303 ILE A CA 1
ATOM 2456 C C . ILE A 1 303 ? -8.197 2.654 -2.775 1.00 74.62 303 ILE A C 1
ATOM 2458 O O . ILE A 1 303 ? -7.350 3.046 -3.593 1.00 74.62 303 ILE A O 1
ATOM 2462 N N . LEU A 1 304 ? -9.003 1.622 -3.037 1.00 83.31 304 LEU A N 1
ATOM 2463 C CA . LEU A 1 304 ? -8.880 0.802 -4.238 1.00 83.31 304 LEU A CA 1
ATOM 2464 C C . LEU A 1 304 ? -9.272 1.579 -5.501 1.00 83.31 304 LEU A C 1
ATOM 2466 O O . LEU A 1 304 ? -10.408 2.020 -5.691 1.00 83.31 304 LEU A O 1
ATOM 2470 N N . THR A 1 305 ? -8.322 1.685 -6.429 1.00 84.19 305 THR A N 1
ATOM 2471 C CA . THR A 1 305 ? -8.534 2.332 -7.728 1.00 84.19 305 THR A CA 1
ATOM 2472 C C . THR A 1 305 ? -8.163 1.410 -8.879 1.00 84.19 305 THR A C 1
ATOM 2474 O O . THR A 1 305 ? -7.165 0.692 -8.839 1.00 84.19 305 THR A O 1
ATOM 2477 N N . SER A 1 306 ? -8.959 1.469 -9.944 1.00 86.00 306 SER A N 1
ATOM 2478 C CA . SER A 1 306 ? -8.663 0.846 -11.233 1.00 86.00 306 SER A CA 1
ATOM 2479 C C . SER A 1 306 ? -8.434 1.924 -12.288 1.00 86.00 306 SER A C 1
ATOM 2481 O O . SER A 1 306 ? -9.065 2.981 -12.263 1.00 86.00 306 SER A O 1
ATOM 2483 N N . PHE A 1 307 ? -7.494 1.692 -13.201 1.00 87.06 307 PHE A N 1
ATOM 2484 C CA . PHE A 1 307 ? -7.179 2.640 -14.265 1.00 87.06 307 PHE A CA 1
ATOM 2485 C C . PHE A 1 307 ? -6.442 1.979 -15.431 1.00 87.06 307 PHE A C 1
ATOM 2487 O O . PHE A 1 307 ? -5.903 0.877 -15.312 1.00 87.06 307 PHE A O 1
ATOM 2494 N N . ASP A 1 308 ? -6.387 2.694 -16.550 1.00 84.00 308 ASP A N 1
ATOM 2495 C CA . ASP A 1 308 ? -5.587 2.350 -17.720 1.00 84.00 308 ASP A CA 1
ATOM 2496 C C . ASP A 1 308 ? -4.311 3.202 -17.765 1.00 84.00 308 ASP A C 1
ATOM 2498 O O . ASP A 1 308 ? -4.308 4.373 -17.375 1.00 84.00 308 ASP A O 1
ATOM 2502 N N . VAL A 1 309 ? -3.229 2.640 -18.306 1.00 84.75 309 VAL A N 1
ATOM 2503 C CA . VAL A 1 309 ? -1.981 3.369 -18.569 1.00 84.75 309 VAL A CA 1
ATOM 2504 C C . VAL A 1 309 ? -1.818 3.525 -20.073 1.00 84.75 309 VAL A C 1
ATOM 2506 O O . VAL A 1 309 ? -1.654 2.539 -20.789 1.00 84.75 309 VAL A O 1
ATOM 2509 N N . ILE A 1 310 ? -1.830 4.769 -20.543 1.00 83.31 310 ILE A N 1
ATOM 2510 C CA . ILE A 1 310 ? -1.684 5.108 -21.960 1.00 83.31 310 ILE A CA 1
ATOM 2511 C C . ILE A 1 310 ? -0.369 5.841 -22.210 1.00 83.31 310 ILE A C 1
ATOM 2513 O O . ILE A 1 310 ? 0.115 6.592 -21.363 1.00 83.31 310 ILE A O 1
ATOM 2517 N N . GLU A 1 311 ? 0.214 5.630 -23.385 1.00 85.00 311 GLU A N 1
ATOM 2518 C CA . GLU A 1 311 ? 1.335 6.438 -23.864 1.00 85.00 311 GLU A CA 1
ATOM 2519 C C . GLU A 1 311 ? 0.810 7.739 -24.472 1.00 85.00 311 GLU A C 1
ATOM 2521 O O . GLU A 1 311 ? -0.179 7.738 -25.204 1.00 85.00 311 GLU A O 1
ATOM 2526 N N . GLN A 1 312 ? 1.489 8.842 -24.179 1.00 81.12 312 GLN A N 1
ATOM 2527 C CA . GLN A 1 312 ? 1.161 10.168 -24.678 1.00 81.12 312 GLN A CA 1
ATOM 2528 C C . GLN A 1 312 ? 2.425 10.865 -25.186 1.00 81.12 312 GLN A C 1
ATOM 2530 O O . GLN A 1 312 ? 3.521 10.688 -24.639 1.00 81.12 312 GLN A O 1
ATOM 2535 N N . SER A 1 313 ? 2.276 11.658 -26.249 1.00 85.25 313 SER A N 1
ATOM 2536 C CA . SER A 1 313 ? 3.379 12.462 -26.765 1.00 85.25 313 SER A CA 1
ATOM 2537 C C . SER A 1 313 ? 3.702 13.609 -25.802 1.00 85.25 313 SER A C 1
ATOM 2539 O O . SER A 1 313 ? 2.813 14.203 -25.186 1.00 85.25 313 SER A O 1
ATOM 2541 N N . ALA A 1 314 ? 4.990 13.936 -25.673 1.00 87.06 314 ALA A N 1
ATOM 2542 C CA . ALA A 1 314 ? 5.439 15.035 -24.819 1.00 87.06 314 ALA A CA 1
ATOM 2543 C C . ALA A 1 314 ? 4.788 16.372 -25.221 1.00 87.06 314 ALA A C 1
ATOM 2545 O O . ALA A 1 314 ? 4.314 17.108 -24.364 1.00 87.06 314 ALA A O 1
ATOM 2546 N N . ILE A 1 315 ? 4.683 16.629 -26.530 1.00 86.44 315 ILE A N 1
ATOM 2547 C CA . ILE A 1 315 ? 4.122 17.864 -27.099 1.00 86.44 315 ILE A CA 1
ATOM 2548 C C . ILE A 1 315 ? 2.654 18.049 -26.694 1.00 86.44 315 ILE A C 1
ATOM 2550 O O . ILE A 1 315 ? 2.254 19.136 -26.279 1.00 86.44 315 ILE A O 1
ATOM 2554 N N . GLU A 1 316 ? 1.841 16.995 -26.790 1.00 84.31 316 GLU A N 1
ATOM 2555 C CA . GLU A 1 316 ? 0.440 17.062 -26.369 1.00 84.31 316 GLU A CA 1
ATOM 2556 C C . GLU A 1 316 ? 0.327 17.343 -24.871 1.00 84.31 316 GLU A C 1
ATOM 2558 O O . GLU A 1 316 ? -0.473 18.185 -24.465 1.00 84.31 316 GLU A O 1
ATOM 2563 N N . MET A 1 317 ? 1.148 16.685 -24.050 1.00 82.88 317 MET A N 1
ATOM 2564 C CA . MET A 1 317 ? 1.110 16.862 -22.601 1.00 82.88 317 MET A CA 1
ATOM 2565 C C . MET A 1 317 ? 1.515 18.285 -22.186 1.00 82.88 317 MET A C 1
ATOM 2567 O O . MET A 1 317 ? 0.793 18.915 -21.410 1.00 82.88 317 MET A O 1
ATOM 2571 N N . GLU A 1 318 ? 2.589 18.828 -22.767 1.00 88.56 318 GLU A N 1
ATOM 2572 C CA . GLU A 1 318 ? 3.009 20.227 -22.582 1.00 88.56 318 GLU A CA 1
ATOM 2573 C C . GLU A 1 318 ? 1.919 21.220 -23.011 1.00 88.56 318 GLU A C 1
ATOM 2575 O O . GLU A 1 318 ? 1.704 22.230 -22.346 1.00 88.56 318 GLU A O 1
ATOM 2580 N N . SER A 1 319 ? 1.178 20.925 -24.087 1.00 84.38 319 SER A N 1
ATOM 2581 C CA . SER A 1 319 ? 0.083 21.794 -24.542 1.00 84.38 319 SER A CA 1
ATOM 2582 C C . SER A 1 319 ? -1.109 21.828 -23.576 1.00 84.38 319 SER A C 1
ATOM 2584 O O . SER A 1 319 ? -1.854 22.808 -23.546 1.00 84.38 319 SER A O 1
ATOM 2586 N N . THR A 1 320 ? -1.287 20.770 -22.778 1.00 81.62 320 THR A N 1
ATOM 2587 C CA . THR A 1 320 ? -2.397 20.636 -21.822 1.00 81.62 320 THR A CA 1
ATOM 2588 C C . THR A 1 320 ? -2.069 21.110 -20.409 1.00 81.62 320 THR A C 1
ATOM 2590 O O . THR A 1 320 ? -2.988 21.478 -19.678 1.00 81.62 320 THR A O 1
ATOM 2593 N N . ILE A 1 321 ? -0.793 21.108 -20.008 1.00 81.38 321 ILE A N 1
ATOM 2594 C CA . ILE A 1 321 ? -0.370 21.436 -18.641 1.00 81.38 321 ILE A CA 1
ATOM 2595 C C . ILE A 1 321 ? 0.479 22.712 -18.671 1.00 81.38 321 ILE A C 1
ATOM 2597 O O . ILE A 1 321 ? 1.634 22.673 -19.100 1.00 81.38 321 ILE A O 1
ATOM 2601 N N . PRO A 1 322 ? -0.051 23.853 -18.194 1.00 76.44 322 PRO A N 1
ATOM 2602 C CA . PRO A 1 322 ? 0.715 25.090 -18.174 1.00 76.44 322 PRO A CA 1
ATOM 2603 C C . PRO A 1 322 ? 1.933 24.945 -17.249 1.00 76.44 322 PRO A C 1
ATOM 2605 O O . PRO A 1 322 ? 1.806 24.481 -16.118 1.00 76.44 322 PRO A O 1
ATOM 2608 N N . ASN A 1 323 ? 3.101 25.400 -17.717 1.00 85.31 323 ASN A N 1
ATOM 2609 C CA . ASN A 1 323 ? 4.397 25.390 -17.008 1.00 85.31 323 ASN A CA 1
ATOM 2610 C C . ASN A 1 323 ? 5.093 24.026 -16.871 1.00 85.31 323 ASN A C 1
ATOM 2612 O O . ASN A 1 323 ? 6.089 23.931 -16.152 1.00 85.31 323 ASN A O 1
ATOM 2616 N N . LEU A 1 324 ? 4.633 22.999 -17.590 1.00 90.38 324 LEU A N 1
ATOM 2617 C CA . LEU A 1 324 ? 5.359 21.740 -17.736 1.00 90.38 324 LEU A CA 1
ATOM 2618 C C . LEU A 1 324 ? 6.272 21.785 -18.966 1.00 90.38 324 LEU A C 1
ATOM 2620 O O . LEU A 1 324 ? 5.840 22.141 -20.060 1.00 90.38 324 LEU A O 1
ATOM 2624 N N . LYS A 1 325 ? 7.525 21.371 -18.787 1.00 93.38 325 LYS A N 1
ATOM 2625 C CA . LYS A 1 325 ? 8.479 21.093 -19.862 1.00 93.38 325 LYS A CA 1
ATOM 2626 C C . LYS A 1 325 ? 8.946 19.648 -19.759 1.00 93.38 325 LYS A C 1
ATOM 2628 O O . LYS A 1 325 ? 9.317 19.201 -18.678 1.00 93.38 325 LYS A O 1
ATOM 2633 N N . ILE A 1 326 ? 8.974 18.929 -20.869 1.00 93.69 326 ILE A N 1
ATOM 2634 C CA . ILE A 1 326 ? 9.299 17.508 -20.929 1.00 93.69 326 ILE A CA 1
ATOM 2635 C C . ILE A 1 326 ? 10.523 17.308 -21.826 1.00 93.69 326 ILE A C 1
ATOM 2637 O O . ILE A 1 326 ? 10.515 17.590 -23.022 1.00 93.69 326 ILE A O 1
ATOM 2641 N N . LEU A 1 327 ? 11.593 16.776 -21.243 1.00 93.75 327 LEU A N 1
ATOM 2642 C CA . LEU A 1 327 ? 12.820 16.402 -21.937 1.00 93.75 327 LEU A CA 1
ATOM 2643 C C . LEU A 1 327 ? 12.842 14.882 -22.134 1.00 93.75 327 LEU A C 1
ATOM 2645 O O . LEU A 1 327 ? 13.240 14.146 -21.236 1.00 93.75 327 LEU A O 1
ATOM 2649 N N . ILE A 1 328 ? 12.395 14.418 -23.302 1.00 92.12 328 ILE A N 1
ATOM 2650 C CA . ILE A 1 328 ? 12.445 13.001 -23.704 1.00 92.12 328 ILE A CA 1
ATOM 2651 C C . ILE A 1 328 ? 13.826 12.609 -24.242 1.00 92.12 328 ILE A C 1
ATOM 2653 O O . ILE A 1 328 ? 14.617 13.474 -24.626 1.00 92.12 328 ILE A O 1
ATOM 2657 N N . ASN A 1 329 ? 14.117 11.306 -24.292 1.00 90.62 329 ASN A N 1
ATOM 2658 C CA . ASN A 1 329 ? 15.423 10.756 -24.695 1.00 90.62 329 ASN A CA 1
ATOM 2659 C C . ASN A 1 329 ? 16.617 11.402 -23.958 1.00 90.62 329 ASN A C 1
ATOM 2661 O O . ASN A 1 329 ? 17.725 11.490 -24.491 1.00 90.62 329 ASN A O 1
ATOM 2665 N N . THR A 1 330 ? 16.381 11.897 -22.742 1.00 93.06 330 THR A N 1
ATOM 2666 C CA . THR A 1 330 ? 17.343 12.667 -21.956 1.00 93.06 330 THR A CA 1
ATOM 2667 C C . THR A 1 330 ? 17.582 11.946 -20.640 1.00 93.06 330 THR A C 1
ATOM 2669 O O . THR A 1 330 ? 16.646 11.610 -19.919 1.00 93.06 330 THR A O 1
ATOM 2672 N N . GLN A 1 331 ? 18.850 11.704 -20.322 1.00 92.50 331 GLN A N 1
ATOM 2673 C CA . GLN A 1 331 ? 19.266 11.067 -19.076 1.00 92.50 331 GLN A CA 1
ATOM 2674 C C . GLN A 1 331 ? 20.039 12.067 -18.229 1.00 92.50 331 GLN A C 1
ATOM 2676 O O . GLN A 1 331 ? 20.933 12.732 -18.747 1.00 92.50 331 GLN A O 1
ATOM 2681 N N . VAL A 1 332 ? 19.743 12.133 -16.932 1.00 93.75 332 VAL A N 1
ATOM 2682 C CA . VAL A 1 332 ? 20.609 12.806 -15.957 1.00 93.75 332 VAL A CA 1
ATOM 2683 C C . VAL A 1 332 ? 21.788 11.881 -15.652 1.00 93.75 332 VAL A C 1
ATOM 2685 O O . VAL A 1 332 ? 21.582 10.765 -15.185 1.00 93.75 332 VAL A O 1
ATOM 2688 N N . ILE A 1 333 ? 23.004 12.333 -15.955 1.00 92.50 333 ILE A N 1
ATOM 2689 C CA . ILE A 1 333 ? 24.248 11.560 -15.777 1.00 92.50 333 ILE A CA 1
ATOM 2690 C C . ILE A 1 333 ? 25.016 11.970 -14.519 1.00 92.50 333 ILE A C 1
ATOM 2692 O O . ILE A 1 333 ? 25.768 11.178 -13.964 1.00 92.50 333 ILE A O 1
ATOM 2696 N N . GLU A 1 334 ? 24.829 13.208 -14.072 1.00 92.12 334 GLU A N 1
ATOM 2697 C CA . GLU A 1 334 ? 25.468 13.760 -12.884 1.00 92.12 334 GLU A CA 1
ATOM 2698 C C . GLU A 1 334 ? 24.492 14.736 -12.233 1.00 92.12 334 GLU A C 1
ATOM 2700 O O . GLU A 1 334 ? 23.797 15.487 -12.917 1.00 92.12 334 GLU A O 1
ATOM 2705 N N . MET A 1 335 ? 24.426 14.736 -10.908 1.00 94.81 335 MET A N 1
ATOM 2706 C CA . MET A 1 335 ? 23.588 15.656 -10.154 1.00 94.81 335 MET A CA 1
ATOM 2707 C C . MET A 1 335 ? 24.330 16.062 -8.889 1.00 94.81 335 MET A C 1
ATOM 2709 O O . MET A 1 335 ? 24.868 15.223 -8.176 1.00 94.81 335 MET A O 1
ATOM 2713 N N . ASN A 1 336 ? 24.379 17.362 -8.626 1.00 94.31 336 ASN A N 1
ATOM 2714 C CA . ASN A 1 336 ? 25.002 17.917 -7.437 1.00 94.31 336 ASN A CA 1
ATOM 2715 C C . ASN A 1 336 ? 23.904 18.492 -6.524 1.00 94.31 336 ASN A C 1
ATOM 2717 O O . ASN A 1 336 ? 23.320 19.523 -6.870 1.00 94.31 336 ASN A O 1
ATOM 2721 N N . PRO A 1 337 ? 23.613 17.846 -5.378 1.00 93.69 337 PRO A N 1
ATOM 2722 C CA . PRO A 1 337 ? 22.616 18.315 -4.411 1.00 93.69 337 PRO A CA 1
ATOM 2723 C C . PRO A 1 337 ? 22.946 19.672 -3.779 1.00 93.69 337 PRO A C 1
ATOM 2725 O O . PRO A 1 337 ? 22.043 20.433 -3.453 1.00 93.69 337 PRO A O 1
ATOM 2728 N N . GLN A 1 338 ? 24.233 19.999 -3.616 1.00 92.56 338 GLN A N 1
ATOM 2729 C CA . GLN A 1 338 ? 24.671 21.230 -2.949 1.00 92.56 338 GLN A CA 1
ATOM 2730 C C . GLN A 1 338 ? 24.511 22.454 -3.849 1.00 92.56 338 GLN A C 1
ATOM 2732 O O . GLN A 1 338 ? 24.000 23.482 -3.412 1.00 92.56 338 GLN A O 1
ATOM 2737 N N . SER A 1 339 ? 24.939 22.353 -5.111 1.00 95.00 339 SER A N 1
ATOM 2738 C CA . SER A 1 339 ? 24.747 23.431 -6.089 1.00 95.00 339 SER A CA 1
ATOM 2739 C C . SER A 1 339 ? 23.359 23.420 -6.727 1.00 95.00 339 SER A C 1
ATOM 2741 O O . SER A 1 339 ? 23.006 24.380 -7.402 1.00 95.00 339 SER A O 1
ATOM 2743 N N . ARG A 1 340 ? 22.585 22.347 -6.514 1.00 95.69 340 ARG A N 1
ATOM 2744 C CA . ARG A 1 340 ? 21.276 22.078 -7.119 1.00 95.69 340 ARG A CA 1
ATOM 2745 C C . ARG A 1 340 ? 21.279 22.148 -8.647 1.00 95.69 340 ARG A C 1
ATOM 2747 O O . ARG A 1 340 ? 20.419 22.759 -9.279 1.00 95.69 340 ARG A O 1
ATOM 2754 N N . ILE A 1 341 ? 22.274 21.491 -9.243 1.00 96.38 341 ILE A N 1
ATOM 2755 C CA . ILE A 1 341 ? 22.438 21.387 -10.698 1.00 96.38 341 ILE A CA 1
ATOM 2756 C C . ILE A 1 341 ? 22.469 19.915 -11.106 1.00 96.38 341 ILE A C 1
ATOM 2758 O O . ILE A 1 341 ? 23.212 19.121 -10.531 1.00 96.38 341 ILE A O 1
ATOM 2762 N N . ALA A 1 342 ? 21.690 19.562 -12.125 1.00 95.81 342 ALA A N 1
ATOM 2763 C CA . ALA A 1 342 ? 21.727 18.275 -12.806 1.00 95.81 342 ALA A CA 1
ATOM 2764 C C . ALA A 1 342 ? 22.289 18.440 -14.227 1.00 95.81 342 ALA A C 1
ATOM 2766 O O . ALA A 1 342 ? 21.856 19.309 -14.984 1.00 95.81 342 ALA A O 1
ATOM 2767 N N . CYS A 1 343 ? 23.251 17.603 -14.600 1.00 95.50 343 CYS A N 1
ATOM 2768 C CA . CYS A 1 343 ? 23.837 17.531 -15.932 1.00 95.50 343 CYS A CA 1
ATOM 2769 C C . CYS A 1 343 ? 23.272 16.321 -16.673 1.00 95.50 343 CYS A C 1
ATOM 2771 O O . CYS A 1 343 ? 23.170 15.218 -16.132 1.00 95.50 343 CYS A O 1
ATOM 2773 N N . THR A 1 344 ? 22.930 16.523 -17.937 1.00 95.38 344 THR A N 1
ATOM 2774 C CA . THR A 1 344 ? 22.325 15.488 -18.779 1.00 95.38 344 THR A CA 1
ATOM 2775 C C . THR A 1 344 ? 23.305 14.938 -19.815 1.00 95.38 344 THR A C 1
ATOM 2777 O O . THR A 1 344 ? 24.328 15.555 -20.116 1.00 95.38 344 THR A O 1
ATOM 2780 N N . ASN A 1 345 ? 22.987 13.777 -20.390 1.00 93.44 345 ASN A N 1
ATOM 2781 C CA . ASN A 1 345 ? 23.778 13.106 -21.428 1.00 93.44 345 ASN A CA 1
ATOM 2782 C C . ASN A 1 345 ? 24.004 13.953 -22.694 1.00 93.44 345 ASN A C 1
ATOM 2784 O O . ASN A 1 345 ? 24.975 13.730 -23.412 1.00 93.44 345 ASN A O 1
ATOM 2788 N N . ASN A 1 346 ? 23.136 14.929 -22.965 1.00 93.31 346 ASN A N 1
ATOM 2789 C CA . ASN A 1 346 ? 23.274 15.858 -24.088 1.00 93.31 346 ASN A CA 1
ATOM 2790 C C . ASN A 1 346 ? 24.042 17.150 -23.722 1.00 93.31 346 ASN A C 1
ATOM 2792 O O . ASN A 1 346 ? 24.134 18.065 -24.539 1.00 93.31 346 ASN A O 1
ATOM 2796 N N . GLY A 1 347 ? 24.590 17.235 -22.505 1.00 93.19 347 GLY A N 1
ATOM 2797 C CA . GLY A 1 347 ? 25.364 18.377 -22.017 1.00 93.19 347 GLY A CA 1
ATOM 2798 C C . GLY A 1 347 ? 24.533 19.529 -21.442 1.00 93.19 347 GLY A C 1
ATOM 2799 O O . GLY A 1 347 ? 25.117 20.517 -20.991 1.00 93.19 347 GLY A O 1
ATOM 2800 N N . MET A 1 348 ? 23.197 19.437 -21.415 1.00 95.50 348 MET A N 1
ATOM 2801 C CA . MET A 1 348 ? 22.363 20.451 -20.764 1.00 95.50 348 MET A CA 1
ATOM 2802 C C . MET A 1 348 ? 22.535 20.412 -19.243 1.00 95.50 348 MET A C 1
ATOM 2804 O O . MET A 1 348 ? 22.527 19.336 -18.637 1.00 95.50 348 MET A O 1
ATOM 2808 N N . LYS A 1 349 ? 22.619 21.602 -18.640 1.00 96.31 349 LYS A N 1
ATOM 2809 C CA . LYS A 1 349 ? 22.576 21.814 -17.191 1.00 96.31 349 LYS A CA 1
ATOM 2810 C C . LYS A 1 349 ? 21.192 22.310 -16.790 1.00 96.31 349 LYS A C 1
ATOM 2812 O O . LYS A 1 349 ? 20.687 23.260 -17.386 1.00 96.31 349 LYS A O 1
ATOM 2817 N N . ILE A 1 350 ? 20.602 21.664 -15.797 1.00 95.94 350 ILE A N 1
ATOM 2818 C CA . ILE A 1 350 ? 19.278 21.962 -15.259 1.00 95.94 350 ILE A CA 1
ATOM 2819 C C . ILE A 1 350 ? 19.470 22.382 -13.806 1.00 95.94 350 ILE A C 1
ATOM 2821 O O . ILE A 1 350 ? 19.936 21.590 -12.992 1.00 95.94 350 ILE A O 1
ATOM 2825 N N . GLU A 1 351 ? 19.141 23.629 -13.496 1.00 95.69 351 GLU A N 1
ATOM 2826 C CA . GLU A 1 351 ? 19.067 24.120 -12.120 1.00 95.69 351 GLU A CA 1
ATOM 2827 C C . GLU A 1 351 ? 17.694 23.772 -11.536 1.00 95.69 351 GLU A C 1
ATOM 2829 O O . GLU A 1 351 ? 16.687 23.840 -12.247 1.00 95.69 351 GLU A O 1
ATOM 2834 N N . TYR A 1 352 ? 17.650 23.366 -10.269 1.00 93.88 352 TYR A N 1
ATOM 2835 C CA . TYR A 1 352 ? 16.410 22.995 -9.592 1.00 93.88 352 TYR A CA 1
ATOM 2836 C C . TYR A 1 352 ? 16.341 23.576 -8.180 1.00 93.88 352 TYR A C 1
ATOM 2838 O O . TYR A 1 352 ? 17.348 23.755 -7.506 1.00 93.88 352 TYR A O 1
ATOM 2846 N N . GLU A 1 353 ? 15.131 23.850 -7.699 1.00 92.88 353 GLU A N 1
ATOM 2847 C CA . GLU A 1 353 ? 14.919 24.166 -6.281 1.00 92.88 353 GLU A CA 1
ATOM 2848 C C . GLU A 1 353 ? 14.695 22.891 -5.469 1.00 92.88 353 GLU A C 1
ATOM 2850 O O . GLU A 1 353 ? 15.288 22.725 -4.403 1.00 92.88 353 GLU A O 1
ATOM 2855 N N . LYS A 1 354 ? 13.878 21.985 -6.017 1.00 93.31 354 LYS A N 1
ATOM 2856 C CA . LYS A 1 354 ? 13.532 20.664 -5.483 1.00 93.31 354 LYS A CA 1
ATOM 2857 C C . LYS A 1 354 ? 13.592 19.646 -6.625 1.00 93.31 354 LYS A C 1
ATOM 2859 O O . LYS A 1 354 ? 13.299 19.990 -7.771 1.00 93.31 354 LYS A O 1
ATOM 2864 N N . ALA A 1 355 ? 13.949 18.403 -6.326 1.00 95.56 355 ALA A N 1
ATOM 2865 C CA . ALA A 1 355 ? 13.996 17.318 -7.306 1.00 95.56 355 ALA A CA 1
ATOM 2866 C C . ALA A 1 355 ? 13.280 16.074 -6.776 1.00 95.56 355 ALA A C 1
ATOM 2868 O O . ALA A 1 355 ? 13.408 15.751 -5.600 1.00 95.56 355 ALA A O 1
ATOM 2869 N N . CYS A 1 356 ? 12.562 15.360 -7.646 1.00 96.81 356 CYS A N 1
ATOM 2870 C CA . CYS A 1 356 ? 11.968 14.062 -7.329 1.00 96.81 356 CYS A CA 1
ATOM 2871 C C . CYS A 1 356 ? 12.571 12.980 -8.228 1.00 96.81 356 CYS A C 1
ATOM 2873 O O . CYS A 1 356 ? 12.464 13.043 -9.455 1.00 96.81 356 CYS A O 1
ATOM 2875 N N . LEU A 1 357 ? 13.213 11.988 -7.619 1.00 96.56 357 LEU A N 1
ATOM 2876 C CA . LEU A 1 357 ? 13.839 10.867 -8.303 1.00 96.56 357 LEU A CA 1
ATOM 2877 C C . LEU A 1 357 ? 12.796 9.771 -8.557 1.00 96.56 357 LEU A C 1
ATOM 2879 O O . LEU A 1 357 ? 12.356 9.089 -7.637 1.00 96.56 357 LEU A O 1
ATOM 2883 N N . CYS A 1 358 ? 12.421 9.590 -9.823 1.00 95.25 358 CYS A N 1
ATOM 2884 C CA . CYS A 1 358 ? 11.463 8.574 -10.278 1.00 95.25 358 CYS A CA 1
ATOM 2885 C C . CYS A 1 358 ? 12.162 7.543 -11.183 1.00 95.25 358 CYS A C 1
ATOM 2887 O O . CYS A 1 358 ? 11.767 7.329 -12.327 1.00 95.25 358 CYS A O 1
ATOM 2889 N N . LEU A 1 359 ? 13.263 6.952 -10.703 1.00 92.62 359 LEU A N 1
ATOM 2890 C CA . LEU A 1 359 ? 14.195 6.162 -11.530 1.00 92.62 359 LEU A CA 1
ATOM 2891 C C . LEU A 1 359 ? 13.677 4.755 -11.888 1.00 92.62 359 LEU A C 1
ATOM 2893 O O . LEU A 1 359 ? 14.308 4.038 -12.667 1.00 92.62 359 LEU A O 1
ATOM 2897 N N . GLY A 1 360 ? 12.533 4.356 -11.328 1.00 92.31 360 GLY A N 1
ATOM 2898 C CA . GLY A 1 360 ? 11.915 3.056 -11.566 1.00 92.31 360 GLY A CA 1
ATOM 2899 C C . GLY A 1 360 ? 12.777 1.876 -11.101 1.00 92.31 360 GLY A C 1
ATOM 2900 O O . GLY A 1 360 ? 13.615 1.992 -10.202 1.00 92.31 360 GLY A O 1
ATOM 2901 N N . ALA A 1 361 ? 12.572 0.731 -11.746 1.00 91.19 361 ALA A N 1
ATOM 2902 C CA . ALA A 1 361 ? 13.311 -0.502 -11.516 1.00 91.19 361 ALA A CA 1
ATOM 2903 C C . ALA A 1 361 ? 13.706 -1.165 -12.847 1.00 91.19 361 ALA A C 1
ATOM 2905 O O . ALA A 1 361 ? 13.143 -0.871 -13.904 1.00 91.19 361 ALA A O 1
ATOM 2906 N N . ARG A 1 362 ? 14.686 -2.066 -12.800 1.00 88.69 362 ARG A N 1
ATOM 2907 C CA . ARG A 1 362 ? 15.160 -2.883 -13.927 1.00 88.69 362 ARG A CA 1
ATOM 2908 C C . ARG A 1 362 ? 14.828 -4.363 -13.707 1.00 88.69 362 ARG A C 1
ATOM 2910 O O . ARG A 1 362 ? 14.752 -4.783 -12.555 1.00 88.69 362 ARG A O 1
ATOM 2917 N N . PRO A 1 363 ? 14.647 -5.176 -14.762 1.00 86.88 363 PRO A N 1
ATOM 2918 C CA . PRO A 1 363 ? 14.398 -6.608 -14.606 1.00 86.88 363 PRO A CA 1
ATOM 2919 C C . PRO A 1 363 ? 15.488 -7.300 -13.782 1.00 86.88 363 PRO A C 1
ATOM 2921 O O . PRO A 1 363 ? 16.678 -7.049 -13.978 1.00 86.88 363 PRO A O 1
ATOM 2924 N N . ASN A 1 364 ? 15.082 -8.192 -12.879 1.00 86.00 364 ASN A N 1
ATOM 2925 C CA . ASN A 1 364 ? 16.008 -9.100 -12.220 1.00 86.00 364 ASN A CA 1
ATOM 2926 C C . ASN A 1 364 ? 16.388 -10.197 -13.221 1.00 86.00 364 ASN A C 1
ATOM 2928 O O . ASN A 1 364 ? 15.567 -11.059 -13.536 1.00 86.00 364 ASN A O 1
ATOM 2932 N N . MET A 1 365 ? 17.608 -10.129 -13.752 1.00 79.88 365 MET A N 1
ATOM 2933 C CA . MET A 1 365 ? 18.108 -11.049 -14.772 1.00 79.88 365 MET A CA 1
ATOM 2934 C C . MET A 1 365 ? 19.084 -12.042 -14.132 1.00 79.88 365 MET A C 1
ATOM 2936 O O . MET A 1 365 ? 20.251 -11.700 -13.942 1.00 79.88 365 MET A O 1
ATOM 2940 N N . PRO A 1 366 ? 18.652 -13.278 -13.815 1.00 70.56 366 PRO A N 1
ATOM 2941 C CA . PRO A 1 366 ? 19.543 -14.286 -13.241 1.00 70.56 366 PRO A CA 1
ATOM 2942 C C . PRO A 1 366 ? 20.552 -14.856 -14.258 1.00 70.56 366 PRO A C 1
ATOM 2944 O O . PRO A 1 366 ? 21.409 -15.655 -13.889 1.00 70.56 366 PRO A O 1
ATOM 2947 N N . PHE A 1 367 ? 20.463 -14.469 -15.534 1.00 74.00 367 PHE A N 1
ATOM 2948 C CA . PHE A 1 367 ? 21.326 -14.933 -16.620 1.00 74.00 367 PHE A CA 1
ATOM 2949 C C . PHE A 1 367 ? 21.533 -13.847 -17.691 1.00 74.00 367 PHE A C 1
ATOM 2951 O O . PHE A 1 367 ? 20.742 -12.912 -17.804 1.00 74.00 367 PHE A O 1
ATOM 2958 N N . GLU A 1 368 ? 22.606 -13.978 -18.482 1.00 66.75 368 GLU A N 1
ATOM 2959 C CA . GLU A 1 368 ? 22.952 -13.032 -19.553 1.00 66.75 368 GLU A CA 1
ATOM 2960 C C . GLU A 1 368 ? 21.892 -12.985 -20.668 1.00 66.75 368 GLU A C 1
ATOM 2962 O O . GLU A 1 368 ? 21.459 -14.016 -21.187 1.00 66.75 368 GLU A O 1
ATOM 2967 N N . GLU A 1 369 ? 21.528 -11.774 -21.094 1.00 66.25 369 GLU A N 1
ATOM 2968 C CA . GLU A 1 369 ? 20.622 -11.539 -22.221 1.00 66.25 369 GLU A CA 1
ATOM 2969 C C . GLU A 1 369 ? 21.311 -11.841 -23.566 1.00 66.25 369 GLU A C 1
ATOM 2971 O O . GLU A 1 369 ? 22.407 -11.347 -23.841 1.00 66.25 369 GLU A O 1
ATOM 2976 N N . LYS A 1 370 ? 20.668 -12.637 -24.437 1.00 59.34 370 LYS A N 1
ATOM 2977 C CA . LYS A 1 370 ? 21.189 -12.958 -25.781 1.00 59.34 370 LYS A CA 1
ATOM 2978 C C . LYS A 1 370 ? 20.123 -12.846 -26.887 1.00 59.34 370 LYS A C 1
ATOM 2980 O O . LYS A 1 370 ? 19.308 -13.749 -27.089 1.00 59.34 370 LYS A O 1
ATOM 2985 N N . GLY A 1 371 ? 20.243 -11.803 -27.716 1.00 52.84 371 GLY A N 1
ATOM 2986 C CA . GLY A 1 371 ? 19.589 -11.652 -29.031 1.00 52.84 371 GLY A CA 1
ATOM 2987 C C . GLY A 1 371 ? 18.251 -10.894 -29.051 1.00 52.84 371 GLY A C 1
ATOM 2988 O O . GLY A 1 371 ? 17.717 -10.544 -28.012 1.00 52.84 371 GLY A O 1
ATOM 2989 N N . ASP A 1 372 ? 17.728 -10.648 -30.259 1.00 50.84 372 ASP A N 1
ATOM 2990 C CA . ASP A 1 372 ? 16.467 -9.925 -30.516 1.00 50.84 372 ASP A CA 1
ATOM 2991 C C . ASP A 1 372 ? 15.230 -10.790 -30.186 1.00 50.84 372 ASP A C 1
ATOM 2993 O O . ASP A 1 372 ? 15.155 -11.955 -30.584 1.00 50.84 372 ASP A O 1
ATOM 2997 N N . HIS A 1 373 ? 14.278 -10.223 -29.440 1.00 56.66 373 HIS A N 1
ATOM 2998 C CA . HIS A 1 373 ? 13.164 -10.917 -28.779 1.00 56.66 373 HIS A CA 1
ATOM 2999 C C . HIS A 1 373 ? 11.979 -11.193 -29.719 1.00 56.66 373 HIS A C 1
ATOM 3001 O O . HIS A 1 373 ? 11.352 -12.249 -29.639 1.00 56.66 373 HIS A O 1
ATOM 3007 N N . ASN A 1 374 ? 11.683 -10.278 -30.649 1.00 50.66 374 ASN A N 1
ATOM 3008 C CA . ASN A 1 374 ? 10.450 -10.331 -31.451 1.00 50.66 374 ASN A CA 1
ATOM 3009 C C . ASN A 1 374 ? 10.536 -11.308 -32.631 1.00 50.66 374 ASN A C 1
ATOM 3011 O O . ASN A 1 374 ? 9.565 -11.993 -32.946 1.00 50.66 374 ASN A O 1
ATOM 3015 N N . ALA A 1 375 ? 11.704 -11.402 -33.271 1.00 52.88 375 ALA A N 1
ATOM 3016 C CA . ALA A 1 375 ? 11.925 -12.322 -34.387 1.00 52.88 375 ALA A CA 1
ATOM 3017 C C . ALA A 1 375 ? 11.963 -13.797 -33.945 1.00 52.88 375 ALA A C 1
ATOM 3019 O O . ALA A 1 375 ? 11.695 -14.684 -34.752 1.00 52.88 375 ALA A O 1
ATOM 3020 N N . LYS A 1 376 ? 12.271 -14.063 -32.668 1.00 68.06 376 LYS A N 1
ATOM 3021 C CA . LYS A 1 376 ? 12.395 -15.423 -32.133 1.00 68.06 376 LYS A CA 1
ATOM 3022 C C . LYS A 1 376 ? 11.038 -16.053 -31.827 1.00 68.06 376 LYS A C 1
ATOM 3024 O O . LYS A 1 376 ? 10.817 -17.189 -32.235 1.00 68.06 376 LYS A O 1
ATOM 3029 N N . LEU A 1 377 ? 10.109 -15.314 -31.209 1.00 76.31 377 LEU A N 1
ATOM 3030 C CA . LEU A 1 377 ? 8.834 -15.871 -30.735 1.00 76.31 377 LEU A CA 1
ATOM 3031 C C . LEU A 1 377 ? 7.960 -16.441 -31.862 1.00 76.31 377 LEU A C 1
ATOM 3033 O O . LEU A 1 377 ? 7.454 -17.549 -31.725 1.00 76.31 377 LEU A O 1
ATOM 3037 N N . ALA A 1 378 ? 7.857 -15.742 -32.997 1.00 78.50 378 ALA A N 1
ATOM 3038 C CA . ALA A 1 378 ? 7.063 -16.196 -34.144 1.00 78.50 378 ALA A CA 1
ATOM 3039 C C . ALA A 1 378 ? 7.553 -17.527 -34.742 1.00 78.50 378 ALA A C 1
ATOM 3041 O O . ALA A 1 378 ? 6.778 -18.275 -35.334 1.00 78.50 378 ALA A O 1
ATOM 3042 N N . SER A 1 379 ? 8.846 -17.830 -34.593 1.00 80.62 379 SER A N 1
ATOM 3043 C CA . SER A 1 379 ? 9.442 -19.084 -35.063 1.00 80.62 379 SER A CA 1
ATOM 3044 C C . SER A 1 379 ? 9.419 -20.206 -34.023 1.00 80.62 379 SER A C 1
ATOM 3046 O O . SER A 1 379 ? 9.581 -21.369 -34.394 1.00 80.62 379 SER A O 1
ATOM 3048 N N . SER A 1 380 ? 9.191 -19.887 -32.746 1.00 85.81 380 SER A N 1
ATOM 3049 C CA . SER A 1 380 ? 9.322 -20.838 -31.642 1.00 85.81 380 SER A CA 1
ATOM 3050 C C . SER A 1 380 ? 8.187 -21.857 -31.608 1.00 85.81 380 SER A C 1
ATOM 3052 O O . SER A 1 380 ? 7.007 -21.503 -31.684 1.00 85.81 380 SER A O 1
ATOM 3054 N N . LYS A 1 381 ? 8.552 -23.123 -31.412 1.00 87.62 381 LYS A N 1
ATOM 3055 C CA . LYS A 1 381 ? 7.630 -24.219 -31.098 1.00 87.62 381 LYS A CA 1
ATOM 3056 C C . LYS A 1 381 ? 7.429 -24.351 -29.596 1.00 87.62 381 LYS A C 1
ATOM 3058 O O . LYS A 1 381 ? 6.315 -24.650 -29.170 1.00 87.62 381 LYS A O 1
ATOM 3063 N N . ARG A 1 382 ? 8.486 -24.116 -28.810 1.00 89.38 382 ARG A N 1
ATOM 3064 C CA . ARG A 1 382 ? 8.468 -24.215 -27.346 1.00 89.38 382 ARG A CA 1
ATOM 3065 C C . ARG A 1 382 ? 9.259 -23.079 -26.709 1.00 89.38 382 ARG A C 1
ATOM 3067 O O . ARG A 1 382 ? 10.376 -22.782 -27.125 1.00 89.38 382 ARG A O 1
ATOM 3074 N N . LEU A 1 383 ? 8.713 -22.471 -25.665 1.00 90.69 383 LEU A N 1
ATOM 3075 C CA . LEU A 1 383 ? 9.395 -21.451 -24.868 1.00 90.69 383 LEU A CA 1
ATOM 3076 C C . LEU A 1 383 ? 9.325 -21.775 -23.380 1.00 90.69 383 LEU A C 1
ATOM 3078 O O . LEU A 1 383 ? 8.387 -22.429 -22.926 1.00 90.69 383 LEU A O 1
ATOM 3082 N N . ALA A 1 384 ? 10.297 -21.279 -22.620 1.00 91.94 384 ALA A N 1
ATOM 3083 C CA . ALA A 1 384 ? 10.245 -21.287 -21.165 1.00 91.94 384 ALA A CA 1
ATOM 3084 C C . ALA A 1 384 ? 9.844 -19.913 -20.621 1.00 91.94 384 ALA A C 1
ATOM 3086 O O . ALA A 1 384 ? 10.407 -18.902 -21.035 1.00 91.94 384 ALA A O 1
ATOM 3087 N N . VAL A 1 385 ? 8.917 -19.879 -19.666 1.00 92.00 385 VAL A N 1
ATOM 3088 C CA . VAL A 1 385 ? 8.613 -18.704 -18.838 1.00 92.00 385 VAL A CA 1
ATOM 3089 C C . VAL A 1 385 ? 9.066 -19.006 -17.417 1.00 92.00 385 VAL A C 1
ATOM 3091 O O . VAL A 1 385 ? 8.623 -19.984 -16.818 1.00 92.00 385 VAL A O 1
ATOM 3094 N N . ILE A 1 386 ? 9.957 -18.176 -16.882 1.00 92.25 386 ILE A N 1
ATOM 3095 C CA . ILE A 1 386 ? 10.543 -18.357 -15.553 1.00 92.25 386 ILE A CA 1
ATOM 3096 C C . ILE A 1 386 ? 9.999 -17.288 -14.614 1.00 92.25 386 ILE A C 1
ATOM 3098 O O . ILE A 1 386 ? 10.190 -16.098 -14.860 1.00 92.25 386 ILE A O 1
ATOM 3102 N N . GLY A 1 387 ? 9.368 -17.706 -13.521 1.00 88.81 387 GLY A N 1
ATOM 3103 C CA . GLY A 1 387 ? 8.790 -16.818 -12.513 1.00 88.81 387 GLY A CA 1
ATOM 3104 C C . GLY A 1 387 ? 7.276 -16.966 -12.386 1.00 88.81 387 GLY A C 1
ATOM 3105 O O . GLY A 1 387 ? 6.601 -17.425 -13.299 1.00 88.81 387 GLY A O 1
ATOM 3106 N N . ASN A 1 388 ? 6.747 -16.572 -11.229 1.00 85.56 388 ASN A N 1
ATOM 3107 C CA . ASN A 1 388 ? 5.356 -16.805 -10.816 1.00 85.56 388 ASN A CA 1
ATOM 3108 C C . ASN A 1 388 ? 4.549 -15.503 -10.632 1.00 85.56 388 ASN A C 1
ATOM 3110 O O . ASN A 1 388 ? 3.464 -15.496 -10.062 1.00 85.56 388 ASN A O 1
ATOM 3114 N N . GLY A 1 389 ? 5.111 -14.368 -11.061 1.00 81.88 389 GLY A N 1
ATOM 3115 C CA . GLY A 1 389 ? 4.475 -13.059 -10.915 1.00 81.88 389 GLY A CA 1
ATOM 3116 C C . GLY A 1 389 ? 3.415 -12.780 -11.983 1.00 81.88 389 GLY A C 1
ATOM 3117 O O . GLY A 1 389 ? 3.295 -13.499 -12.975 1.00 81.88 389 GLY A O 1
ATOM 3118 N N . GLY A 1 390 ? 2.703 -11.661 -11.831 1.00 79.69 390 GLY A N 1
ATOM 3119 C CA . GLY A 1 390 ? 1.628 -11.273 -12.751 1.00 79.69 390 GLY A CA 1
ATOM 3120 C C . GLY A 1 390 ? 2.053 -11.149 -14.220 1.00 79.69 390 GLY A C 1
ATOM 3121 O O . GLY A 1 390 ? 1.300 -11.529 -15.110 1.00 79.69 390 GLY A O 1
ATOM 3122 N N . ILE A 1 391 ? 3.287 -10.704 -14.490 1.00 81.25 391 ILE A N 1
ATOM 3123 C CA . ILE A 1 391 ? 3.835 -10.637 -15.859 1.00 81.25 391 ILE A CA 1
ATOM 3124 C C . ILE A 1 391 ? 3.945 -12.037 -16.479 1.00 81.25 391 ILE A C 1
ATOM 3126 O O . ILE A 1 391 ? 3.612 -12.213 -17.650 1.00 81.25 391 ILE A O 1
ATOM 3130 N N . ALA A 1 392 ? 4.401 -13.026 -15.702 1.00 86.56 392 ALA A N 1
ATOM 3131 C CA . ALA A 1 392 ? 4.524 -14.404 -16.165 1.00 86.56 392 ALA A CA 1
ATOM 3132 C C . ALA A 1 392 ? 3.144 -14.993 -16.467 1.00 86.56 392 ALA A C 1
ATOM 3134 O O . ALA A 1 392 ? 2.940 -15.523 -17.553 1.00 86.56 392 ALA A O 1
ATOM 3135 N N . ALA A 1 393 ? 2.190 -14.829 -15.547 1.00 84.25 393 ALA A N 1
ATOM 3136 C CA . ALA A 1 393 ? 0.826 -15.322 -15.709 1.00 84.25 393 ALA A CA 1
ATOM 3137 C C . ALA A 1 393 ? 0.138 -14.744 -16.955 1.00 84.25 393 ALA A C 1
ATOM 3139 O O . ALA A 1 393 ? -0.383 -15.496 -17.780 1.00 84.25 393 ALA A O 1
ATOM 3140 N N . GLU A 1 394 ? 0.205 -13.424 -17.143 1.00 81.00 394 GLU A N 1
ATOM 3141 C CA . GLU A 1 394 ? -0.384 -12.750 -18.305 1.00 81.00 394 GLU A CA 1
ATOM 3142 C C . GLU A 1 394 ? 0.278 -13.163 -19.619 1.00 81.00 394 GLU A C 1
ATOM 3144 O O . GLU A 1 394 ? -0.405 -13.354 -20.630 1.00 81.00 394 GLU A O 1
ATOM 3149 N N . LEU A 1 395 ? 1.601 -13.347 -19.619 1.00 84.75 395 LEU A N 1
ATOM 3150 C CA . LEU A 1 395 ? 2.310 -13.844 -20.790 1.00 84.75 395 LEU A CA 1
ATOM 3151 C C . LEU A 1 395 ? 1.884 -15.275 -21.114 1.00 84.75 395 LEU A C 1
ATOM 3153 O O . LEU A 1 395 ? 1.483 -15.552 -22.245 1.00 84.75 395 LEU A O 1
ATOM 3157 N N . VAL A 1 396 ? 1.937 -16.170 -20.124 1.00 87.56 396 VAL A N 1
ATOM 3158 C CA . VAL A 1 396 ? 1.528 -17.566 -20.286 1.00 87.56 396 VAL A CA 1
ATOM 3159 C C . VAL A 1 396 ? 0.100 -17.620 -20.790 1.00 87.56 396 VAL A C 1
ATOM 3161 O O . VAL A 1 396 ? -0.136 -18.368 -21.724 1.00 87.56 396 VAL A O 1
ATOM 3164 N N . TYR A 1 397 ? -0.831 -16.821 -20.269 1.00 85.25 397 TYR A N 1
ATOM 3165 C CA . TYR A 1 397 ? -2.212 -16.758 -20.755 1.00 85.25 397 TYR A CA 1
ATOM 3166 C C . TYR A 1 397 ? -2.303 -16.289 -22.214 1.00 85.25 397 TYR A C 1
ATOM 3168 O O . TYR A 1 397 ? -2.930 -16.958 -23.039 1.00 85.25 397 TYR A O 1
ATOM 3176 N N . SER A 1 398 ? -1.622 -15.192 -22.548 1.00 83.50 398 SER A N 1
ATOM 3177 C CA . SER A 1 398 ? -1.719 -14.520 -23.848 1.00 83.50 398 SER A CA 1
ATOM 3178 C C . SER A 1 398 ? -1.119 -15.318 -25.008 1.00 83.50 398 SER A C 1
ATOM 3180 O O . SER A 1 398 ? -1.609 -15.218 -26.134 1.00 83.50 398 SER A O 1
ATOM 3182 N N . LEU A 1 399 ? -0.080 -16.117 -24.754 1.00 86.50 399 LEU A N 1
ATOM 3183 C CA . LEU A 1 399 ? 0.612 -16.898 -25.783 1.00 86.50 399 LEU A CA 1
ATOM 3184 C C . LEU A 1 399 ? -0.325 -17.864 -26.520 1.00 86.50 399 LEU A C 1
ATOM 3186 O O . LEU A 1 399 ? -1.164 -18.528 -25.903 1.00 86.50 399 LEU A O 1
ATOM 3190 N N . LYS A 1 400 ? -0.143 -17.981 -27.838 1.00 86.56 400 LYS A N 1
ATOM 3191 C CA . LYS A 1 400 ? -0.894 -18.882 -28.728 1.00 86.56 400 LYS A CA 1
ATOM 3192 C C . LYS A 1 400 ? 0.057 -19.690 -29.600 1.00 86.56 400 LYS A C 1
ATOM 3194 O O . LYS A 1 400 ? 1.123 -19.199 -29.955 1.00 86.56 400 LYS A O 1
ATOM 3199 N N . ASN A 1 401 ? -0.358 -20.898 -29.983 1.00 87.75 401 ASN A N 1
ATOM 3200 C CA . ASN A 1 401 ? 0.367 -21.737 -30.947 1.00 87.75 401 ASN A CA 1
ATOM 3201 C C . ASN A 1 401 ? 1.851 -21.932 -30.585 1.00 87.75 401 ASN A C 1
ATOM 3203 O O . ASN A 1 401 ? 2.731 -21.893 -31.438 1.00 87.75 401 ASN A O 1
ATOM 3207 N N . VAL A 1 402 ? 2.136 -22.114 -29.295 1.00 89.00 402 VAL A N 1
ATOM 3208 C CA . VAL A 1 402 ? 3.475 -22.387 -28.770 1.00 89.00 402 VAL A CA 1
ATOM 3209 C C . VAL A 1 402 ? 3.345 -23.188 -27.486 1.00 89.00 402 VAL A C 1
ATOM 3211 O O . VAL A 1 402 ? 2.451 -22.926 -26.680 1.00 89.00 402 VAL A O 1
ATOM 3214 N N . ASP A 1 403 ? 4.222 -24.164 -27.303 1.00 90.38 403 ASP A N 1
ATOM 3215 C CA . ASP A 1 403 ? 4.315 -24.921 -26.064 1.00 90.38 403 ASP A CA 1
ATOM 3216 C C . ASP A 1 403 ? 5.054 -24.104 -24.999 1.00 90.38 403 ASP A C 1
ATOM 3218 O O . ASP A 1 403 ? 6.050 -23.437 -25.282 1.00 90.38 403 ASP A O 1
ATOM 3222 N N . VAL A 1 404 ? 4.561 -24.140 -23.765 1.00 91.88 404 VAL A N 1
ATOM 3223 C CA . VAL A 1 404 ? 5.038 -23.283 -22.680 1.00 91.88 404 VAL A CA 1
ATOM 3224 C C . VAL A 1 404 ? 5.512 -24.132 -21.511 1.00 91.88 404 VAL A C 1
ATOM 3226 O O . VAL A 1 404 ? 4.715 -24.797 -20.854 1.00 91.88 404 VAL A O 1
ATOM 3229 N N . LEU A 1 405 ? 6.812 -24.076 -21.236 1.00 93.00 405 LEU A N 1
ATOM 3230 C CA . LEU A 1 405 ? 7.416 -24.556 -19.999 1.00 93.00 405 LEU A CA 1
ATOM 3231 C C . LEU A 1 405 ? 7.364 -23.437 -18.956 1.00 93.00 405 LEU A C 1
ATOM 3233 O O . LEU A 1 405 ? 8.159 -22.502 -19.014 1.00 93.00 405 LEU A O 1
ATOM 3237 N N . TRP A 1 406 ? 6.437 -23.506 -18.011 1.00 93.31 406 TRP A N 1
ATOM 3238 C CA . TRP A 1 406 ? 6.313 -22.521 -16.944 1.00 93.31 406 TRP A CA 1
ATOM 3239 C C . TRP A 1 406 ? 7.004 -23.018 -15.675 1.00 93.31 406 TRP A C 1
ATOM 3241 O O . TRP A 1 406 ? 6.492 -23.912 -15.007 1.00 93.31 406 TRP A O 1
ATOM 3251 N N . ALA A 1 407 ? 8.163 -22.448 -15.340 1.00 92.25 407 ALA A N 1
ATOM 3252 C CA . ALA A 1 407 ? 8.938 -22.852 -14.169 1.00 92.25 407 ALA A CA 1
ATOM 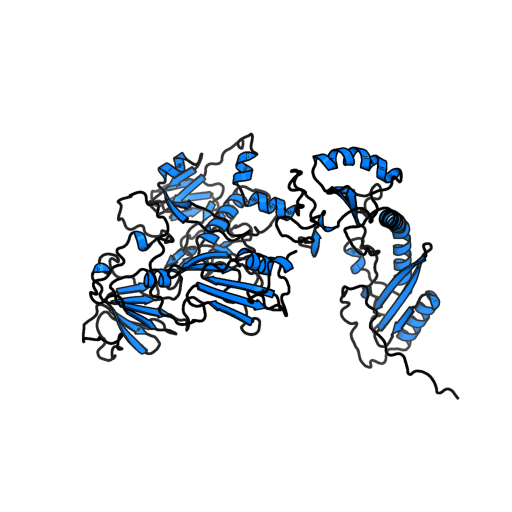3253 C C . ALA A 1 407 ? 8.936 -21.791 -13.060 1.00 92.25 407 ALA A C 1
ATOM 3255 O O . ALA A 1 407 ? 9.067 -20.592 -13.330 1.00 92.25 407 ALA A O 1
ATOM 3256 N N . MET A 1 408 ? 8.828 -22.228 -11.804 1.00 91.75 408 MET A N 1
ATOM 3257 C CA . MET A 1 408 ? 8.734 -21.347 -10.637 1.00 91.75 408 MET A CA 1
ATOM 3258 C C . MET A 1 408 ? 9.359 -21.936 -9.368 1.00 91.75 408 MET A C 1
ATOM 3260 O O . MET A 1 408 ? 9.418 -23.151 -9.190 1.00 91.75 408 MET A O 1
ATOM 3264 N N . LYS A 1 409 ? 9.778 -21.037 -8.465 1.00 87.94 409 LYS A N 1
ATOM 3265 C CA . LYS A 1 409 ? 10.314 -21.368 -7.133 1.00 87.94 409 LYS A CA 1
ATOM 3266 C C . LYS A 1 409 ? 9.241 -21.871 -6.175 1.00 87.94 409 LYS A C 1
ATOM 3268 O O . LYS A 1 409 ? 9.530 -22.684 -5.306 1.00 87.94 409 LYS A O 1
ATOM 3273 N N . ASP A 1 410 ? 8.028 -21.358 -6.328 1.00 82.81 410 ASP A N 1
ATOM 3274 C CA . ASP A 1 410 ? 6.915 -21.655 -5.438 1.00 82.81 410 ASP A CA 1
ATOM 3275 C C . ASP A 1 410 ? 6.293 -23.019 -5.768 1.00 82.81 410 ASP A C 1
ATOM 3277 O O . ASP A 1 410 ? 6.452 -23.553 -6.867 1.00 82.81 410 ASP A O 1
ATOM 3281 N N . ASP A 1 411 ? 5.561 -23.584 -4.810 1.00 78.44 411 ASP A N 1
ATOM 3282 C CA . ASP A 1 411 ? 4.780 -24.817 -5.005 1.00 78.44 411 ASP A CA 1
ATOM 3283 C C . ASP A 1 411 ? 3.329 -24.542 -5.472 1.00 78.44 411 ASP A C 1
ATOM 3285 O O . ASP A 1 411 ? 2.494 -25.431 -5.635 1.00 78.44 411 ASP A O 1
ATOM 3289 N N . HIS A 1 412 ? 2.990 -23.275 -5.705 1.00 70.69 412 HIS A N 1
ATOM 3290 C CA . HIS A 1 412 ? 1.643 -22.845 -6.070 1.00 70.69 412 HIS A CA 1
ATOM 3291 C C . HIS A 1 412 ? 1.686 -21.693 -7.073 1.00 70.69 412 HIS A C 1
ATOM 3293 O O . HIS A 1 412 ? 2.592 -20.861 -7.039 1.00 70.69 412 HIS A O 1
ATOM 3299 N N . LEU A 1 413 ? 0.690 -21.633 -7.957 1.00 67.12 413 LEU A N 1
ATOM 3300 C CA . LEU A 1 413 ? 0.528 -20.547 -8.919 1.00 67.12 413 LEU A CA 1
ATOM 3301 C C . LEU A 1 413 ? 0.058 -19.260 -8.225 1.00 67.12 413 LEU A C 1
ATOM 3303 O O . LEU A 1 413 ? -0.915 -19.270 -7.479 1.00 67.12 413 LEU A O 1
ATOM 3307 N N . ILE A 1 414 ? 0.729 -18.141 -8.506 1.00 62.75 414 ILE A N 1
ATOM 3308 C CA . ILE A 1 414 ? 0.297 -16.774 -8.159 1.00 62.75 414 ILE A CA 1
ATOM 3309 C C . ILE A 1 414 ? -0.203 -16.637 -6.705 1.00 62.75 414 ILE A C 1
ATOM 3311 O O . ILE A 1 414 ? -1.327 -16.206 -6.492 1.00 62.75 414 ILE A O 1
ATOM 3315 N N . SER A 1 415 ? 0.571 -16.994 -5.670 1.00 49.31 415 SER A N 1
ATOM 3316 C CA . SER A 1 415 ? 0.209 -16.801 -4.233 1.00 49.31 415 SER A CA 1
ATOM 3317 C C . SER A 1 415 ? -1.188 -17.299 -3.772 1.00 49.31 415 SER A C 1
ATOM 3319 O O . SER A 1 415 ? -1.605 -17.084 -2.628 1.00 49.31 415 SER A O 1
ATOM 3321 N N . ALA A 1 416 ? -1.921 -17.983 -4.646 1.00 38.84 416 ALA A N 1
ATOM 3322 C CA . ALA A 1 416 ? -3.245 -18.524 -4.445 1.00 38.84 416 ALA A CA 1
ATOM 3323 C C . ALA A 1 416 ? -3.060 -20.036 -4.403 1.00 38.84 416 ALA A C 1
ATOM 3325 O O . ALA A 1 416 ? -2.541 -20.646 -5.337 1.00 38.84 416 ALA A O 1
ATOM 3326 N N . GLN A 1 417 ? -3.412 -20.645 -3.276 1.00 36.44 417 GLN A N 1
ATOM 3327 C CA . GLN A 1 417 ? -3.429 -22.098 -3.184 1.00 36.44 417 GLN A CA 1
ATOM 3328 C C . GLN A 1 417 ? -4.431 -22.615 -4.229 1.00 36.44 417 GLN A C 1
ATOM 3330 O O . GLN A 1 417 ? -5.591 -22.209 -4.237 1.00 36.44 417 GLN A O 1
ATOM 3335 N N . GLU A 1 418 ? -3.944 -23.422 -5.174 1.00 33.53 418 GLU A N 1
ATOM 3336 C CA . GLU A 1 418 ? -4.703 -23.857 -6.348 1.00 33.53 418 GLU A CA 1
ATOM 3337 C C . GLU A 1 418 ? -5.962 -24.650 -5.973 1.00 33.53 418 GLU A C 1
ATOM 3339 O O . GLU A 1 418 ? -5.890 -25.662 -5.278 1.00 33.53 418 GLU A O 1
ATOM 3344 N N . GLY A 1 419 ? -7.088 -24.271 -6.580 1.00 28.33 419 GLY A N 1
ATOM 3345 C CA . GLY A 1 419 ? -8.063 -25.227 -7.096 1.00 28.33 419 GLY A CA 1
ATOM 3346 C C . GLY A 1 419 ? -7.768 -25.462 -8.579 1.00 28.33 419 GLY A C 1
ATOM 3347 O O . GLY A 1 419 ? -7.825 -24.528 -9.377 1.00 28.33 419 GLY A O 1
ATOM 3348 N N . SER A 1 420 ? -7.412 -26.689 -8.967 1.00 28.03 420 SER A N 1
ATOM 3349 C CA . SER A 1 420 ? -7.142 -27.013 -10.370 1.00 28.03 420 SER A CA 1
ATOM 3350 C C . SER A 1 420 ? -8.446 -27.044 -11.168 1.00 28.03 420 SER A C 1
ATOM 3352 O O . SER A 1 420 ? -9.309 -27.876 -10.893 1.00 28.03 420 SER A O 1
ATOM 3354 N N . SER A 1 421 ? -8.581 -26.219 -12.203 1.00 29.69 421 SER A N 1
ATOM 3355 C CA . SER A 1 421 ? -9.475 -26.540 -13.318 1.00 29.69 421 SER A CA 1
ATOM 3356 C C . SER A 1 421 ? -8.990 -25.886 -14.610 1.00 29.69 421 SER A C 1
ATOM 3358 O O . SER A 1 421 ? -8.569 -24.732 -14.659 1.00 29.69 421 SER A O 1
ATOM 3360 N N . THR A 1 422 ? -9.000 -26.684 -15.673 1.00 27.98 422 THR A N 1
ATOM 3361 C CA . THR A 1 422 ? -8.732 -26.288 -17.053 1.00 27.98 422 THR A CA 1
ATOM 3362 C C . THR A 1 422 ? -9.808 -25.309 -17.516 1.00 27.98 422 THR A C 1
ATOM 3364 O O . THR A 1 422 ? -10.954 -25.708 -17.718 1.00 27.98 422 THR A O 1
ATOM 3367 N N . CYS A 1 423 ? -9.458 -24.034 -17.682 1.00 28.94 423 CYS A N 1
ATOM 3368 C CA . CYS A 1 423 ? -10.414 -23.015 -18.107 1.00 28.94 423 CYS A CA 1
ATOM 3369 C C . CYS A 1 423 ? -10.355 -22.812 -19.630 1.00 28.94 423 CYS A C 1
ATOM 3371 O O . CYS A 1 423 ? -9.582 -22.002 -20.137 1.00 28.94 423 CYS A O 1
ATOM 3373 N N . ASP A 1 424 ? -11.196 -23.543 -20.363 1.00 33.38 424 ASP A N 1
ATOM 3374 C CA . ASP A 1 424 ? -11.578 -23.192 -21.735 1.00 33.38 424 ASP A CA 1
ATOM 3375 C C . ASP A 1 424 ? -12.732 -22.180 -21.683 1.00 33.38 424 ASP A C 1
ATOM 3377 O O . ASP A 1 424 ? -13.892 -22.593 -21.674 1.00 33.38 424 ASP A O 1
ATOM 3381 N N . LYS A 1 425 ? -12.459 -20.863 -21.663 1.00 34.75 425 LYS A N 1
ATOM 3382 C CA . LYS A 1 425 ? -13.472 -19.826 -21.972 1.00 34.75 425 LYS A CA 1
ATOM 3383 C C . LYS A 1 425 ? -12.910 -18.593 -22.694 1.00 34.75 425 LYS A C 1
ATOM 3385 O O . LYS A 1 425 ? -11.744 -18.233 -22.596 1.00 34.75 425 LYS A O 1
ATOM 3390 N N . VAL A 1 426 ? -13.813 -18.001 -23.478 1.00 32.16 426 VAL A N 1
ATOM 3391 C CA . VAL A 1 426 ? -13.643 -16.965 -24.512 1.00 32.16 426 VAL A CA 1
ATOM 3392 C C . VAL A 1 426 ? -13.037 -15.663 -23.959 1.00 32.16 426 VAL A C 1
ATOM 3394 O O . VAL A 1 426 ? -13.471 -15.204 -22.904 1.00 32.16 426 VAL A O 1
ATOM 3397 N N . PRO A 1 427 ? -12.109 -15.003 -24.684 1.00 34.19 427 PRO A N 1
ATOM 3398 C CA . PRO A 1 427 ? -11.500 -13.753 -24.241 1.00 34.19 427 PRO A CA 1
ATOM 3399 C C . PRO A 1 427 ? -12.543 -12.642 -24.073 1.00 34.19 427 PRO A C 1
ATOM 3401 O O . PRO A 1 427 ? -13.173 -12.207 -25.043 1.00 34.19 427 PRO A O 1
ATOM 3404 N N . VAL A 1 428 ? -12.675 -12.136 -22.847 1.00 32.09 428 VAL A N 1
ATOM 3405 C CA . VAL A 1 428 ? -13.398 -10.894 -22.562 1.00 32.09 428 VAL A CA 1
ATOM 3406 C C . VAL A 1 428 ? -12.613 -9.741 -23.194 1.00 32.09 428 VAL A C 1
ATOM 3408 O O . VAL A 1 428 ? -11.480 -9.444 -22.818 1.00 32.09 428 VAL A O 1
ATOM 3411 N N . LYS A 1 429 ? -13.186 -9.104 -24.222 1.00 30.27 429 LYS A N 1
ATOM 3412 C CA . LYS A 1 429 ? -12.582 -7.938 -24.881 1.00 30.27 429 LYS A CA 1
ATOM 3413 C C . LYS A 1 429 ? -12.714 -6.704 -23.983 1.00 30.27 429 LYS A C 1
ATOM 3415 O O . LYS A 1 429 ? -13.773 -6.084 -23.947 1.00 30.27 429 LYS A O 1
ATOM 3420 N N . ARG A 1 430 ? -11.617 -6.294 -23.341 1.00 36.81 430 ARG A N 1
ATOM 3421 C CA . ARG A 1 430 ? -11.442 -4.925 -22.819 1.00 36.81 430 ARG A CA 1
ATOM 3422 C C . ARG A 1 430 ? -11.522 -3.933 -23.993 1.00 36.81 430 ARG A C 1
ATOM 3424 O O . ARG A 1 430 ? -10.927 -4.185 -25.045 1.00 36.81 430 ARG A O 1
ATOM 3431 N N . MET A 1 431 ? -12.273 -2.835 -23.855 1.00 27.55 431 MET A N 1
ATOM 3432 C CA . MET A 1 431 ? -12.294 -1.764 -24.865 1.00 27.55 431 MET A CA 1
ATOM 3433 C C . MET A 1 431 ? -10.901 -1.126 -24.950 1.00 27.55 431 MET A C 1
ATOM 3435 O O . MET A 1 431 ? -10.385 -0.633 -23.954 1.00 27.55 431 MET A O 1
ATOM 3439 N N . LYS A 1 432 ? -10.290 -1.164 -26.139 1.00 30.80 432 LYS A N 1
ATOM 3440 C CA . LYS A 1 432 ? -8.940 -0.650 -26.402 1.00 30.80 432 LYS A CA 1
ATOM 3441 C C . LYS A 1 432 ? -9.020 0.719 -27.067 1.00 30.80 432 LYS A C 1
ATOM 3443 O O . LYS A 1 432 ? -9.684 0.855 -28.092 1.00 30.80 432 LYS A O 1
ATOM 3448 N N . PHE A 1 433 ? -8.268 1.684 -26.551 1.00 28.17 433 PHE A N 1
ATOM 3449 C CA . PHE A 1 433 ? -7.945 2.917 -27.262 1.00 28.17 433 PHE A CA 1
ATOM 3450 C C . PHE A 1 433 ? -6.442 2.914 -27.548 1.00 28.17 433 PHE A C 1
ATOM 3452 O O . PHE A 1 433 ? -5.642 3.147 -26.648 1.00 28.17 433 PHE A O 1
ATOM 3459 N N . SER A 1 434 ? -6.040 2.621 -28.787 1.00 27.50 434 SER A N 1
ATOM 3460 C CA . SER A 1 434 ? -4.679 2.897 -29.253 1.00 27.50 434 SER A CA 1
ATOM 3461 C C . SER A 1 434 ? -4.735 3.964 -30.340 1.00 27.50 434 SER A C 1
ATOM 3463 O O . SER A 1 434 ? -5.455 3.828 -31.330 1.00 27.50 434 SER A O 1
ATOM 3465 N N . MET A 1 435 ? -3.980 5.048 -30.160 1.00 27.83 435 MET A N 1
ATOM 3466 C CA . MET A 1 435 ? -3.590 5.874 -31.296 1.00 27.83 435 MET A CA 1
ATOM 3467 C C . MET A 1 435 ? -2.470 5.146 -32.035 1.00 27.83 435 MET A C 1
ATOM 3469 O O . MET A 1 435 ? -1.534 4.627 -31.429 1.00 27.83 435 MET A O 1
ATOM 3473 N N . SER A 1 436 ? -2.601 5.073 -33.355 1.00 26.20 436 SER A N 1
ATOM 3474 C CA . SER A 1 436 ? -1.619 4.494 -34.261 1.00 26.20 436 SER A CA 1
ATOM 3475 C C . SER A 1 436 ? -0.316 5.296 -34.217 1.00 26.20 436 SER A C 1
ATOM 3477 O O . SER A 1 436 ? -0.183 6.300 -34.917 1.00 26.20 436 SER A O 1
ATOM 3479 N N . SER A 1 437 ? 0.653 4.859 -33.417 1.00 30.12 437 SER A N 1
ATOM 3480 C CA . SER A 1 437 ? 2.040 5.313 -33.514 1.00 30.12 437 SER A CA 1
ATOM 3481 C C . SER A 1 437 ? 2.915 4.180 -34.051 1.00 30.12 437 SER A C 1
ATOM 3483 O O . SER A 1 437 ? 3.276 3.221 -33.370 1.00 30.12 437 SER A O 1
ATOM 3485 N N . THR A 1 438 ? 3.237 4.287 -35.336 1.00 28.97 438 THR A N 1
ATOM 3486 C CA . THR A 1 438 ? 4.278 3.512 -36.011 1.00 28.97 438 THR A CA 1
ATOM 3487 C C . THR A 1 438 ? 5.639 3.975 -35.495 1.00 28.97 438 THR A C 1
ATOM 3489 O O . THR A 1 438 ? 6.202 4.936 -36.008 1.00 28.97 438 THR A O 1
ATOM 3492 N N . SER A 1 439 ? 6.182 3.307 -34.481 1.00 30.39 439 SER A N 1
ATOM 3493 C CA . SER A 1 439 ? 7.620 3.355 -34.195 1.00 30.39 439 SER A CA 1
ATOM 3494 C C . SER A 1 439 ? 8.040 2.163 -33.342 1.00 30.39 439 SER A C 1
ATOM 3496 O O . SER A 1 439 ? 8.026 2.194 -32.114 1.00 30.39 439 SER A O 1
ATOM 3498 N N . SER A 1 440 ? 8.434 1.104 -34.040 1.00 33.94 440 SER A N 1
ATOM 3499 C CA . SER A 1 440 ? 9.342 0.070 -33.564 1.00 33.94 440 SER A CA 1
ATOM 3500 C C . SER A 1 440 ? 10.732 0.683 -33.363 1.00 33.94 440 SER A C 1
ATOM 3502 O O . SER A 1 440 ? 11.508 0.801 -34.311 1.00 33.94 440 SER A O 1
ATOM 3504 N N . SER A 1 441 ? 11.055 1.103 -32.146 1.00 32.97 441 SER A N 1
ATOM 3505 C CA . SER A 1 441 ? 12.437 1.396 -31.767 1.00 32.97 441 SER A CA 1
ATOM 3506 C C . SER A 1 441 ? 12.642 1.041 -30.305 1.00 32.97 441 SER A C 1
ATOM 3508 O O . SER A 1 441 ? 11.875 1.509 -29.468 1.00 32.97 441 SER A O 1
ATOM 3510 N N . ASN A 1 442 ? 13.665 0.225 -30.038 1.00 37.19 442 ASN A N 1
ATOM 3511 C CA . ASN A 1 442 ? 14.185 -0.162 -28.726 1.00 37.19 442 ASN A CA 1
ATOM 3512 C C . ASN A 1 442 ? 14.115 0.979 -27.696 1.00 37.19 442 ASN A C 1
ATOM 3514 O O . ASN A 1 442 ? 15.054 1.762 -27.564 1.00 37.19 442 ASN A O 1
ATOM 3518 N N . SER A 1 443 ? 13.017 1.073 -26.947 1.00 41.44 443 SER A N 1
ATOM 3519 C CA . SER A 1 443 ? 12.925 1.954 -25.789 1.00 41.44 443 SER A CA 1
ATOM 3520 C C . SER A 1 443 ? 13.538 1.217 -24.603 1.00 41.44 443 SER A C 1
ATOM 3522 O O . SER A 1 443 ? 12.853 0.463 -23.910 1.00 41.44 443 SER A O 1
ATOM 3524 N N . GLN A 1 444 ? 14.844 1.380 -24.396 1.00 43.09 444 GLN A N 1
ATOM 3525 C CA . GLN A 1 444 ? 15.474 0.954 -23.148 1.00 43.09 444 GLN A CA 1
ATOM 3526 C C . GLN A 1 444 ? 14.754 1.619 -21.962 1.00 43.09 444 GLN A C 1
ATOM 3528 O O . GLN A 1 444 ? 14.626 2.839 -21.916 1.00 43.09 444 GLN A O 1
ATOM 3533 N N . GLY A 1 445 ? 14.303 0.813 -20.996 1.00 53.62 445 GLY A N 1
ATOM 3534 C CA . GLY A 1 445 ? 14.038 1.276 -19.629 1.00 53.62 445 GLY A CA 1
ATOM 3535 C C . GLY A 1 445 ? 12.640 1.809 -19.288 1.00 53.62 445 GLY A C 1
ATOM 3536 O O . GLY A 1 445 ? 12.462 2.285 -18.172 1.00 53.62 445 GLY A O 1
ATOM 3537 N N . ALA A 1 446 ? 11.634 1.728 -20.168 1.00 59.97 446 ALA A N 1
ATOM 3538 C CA . ALA A 1 446 ? 10.258 2.073 -19.780 1.00 59.97 446 ALA A CA 1
ATOM 3539 C C . ALA A 1 446 ? 9.583 0.907 -19.032 1.00 59.97 446 ALA A C 1
ATOM 3541 O O . ALA A 1 446 ? 9.560 -0.212 -19.543 1.00 59.97 446 ALA A O 1
ATOM 3542 N N . ALA A 1 447 ? 8.958 1.169 -17.877 1.00 63.31 447 ALA A N 1
ATOM 3543 C CA . ALA A 1 447 ? 8.152 0.166 -17.167 1.00 63.31 447 ALA A CA 1
ATOM 3544 C C . ALA A 1 447 ? 7.059 -0.411 -18.085 1.00 63.31 447 ALA A C 1
ATOM 3546 O O . ALA A 1 447 ? 6.420 0.343 -18.823 1.00 63.31 447 ALA A O 1
ATOM 3547 N N . LEU A 1 448 ? 6.820 -1.725 -18.058 1.00 67.19 448 LEU A N 1
ATOM 3548 C CA . LEU A 1 448 ? 5.804 -2.375 -18.897 1.00 67.19 448 LEU A CA 1
ATOM 3549 C C . LEU A 1 448 ? 4.393 -1.961 -18.449 1.00 67.19 448 LEU A C 1
ATOM 3551 O O . LEU A 1 448 ? 4.063 -2.045 -17.270 1.00 67.19 448 LEU A O 1
ATOM 3555 N N . GLY A 1 449 ? 3.568 -1.483 -19.388 1.00 61.91 449 GLY A N 1
ATOM 3556 C CA . GLY A 1 449 ? 2.157 -1.177 -19.111 1.00 61.91 449 GLY A CA 1
ATOM 3557 C C . GLY A 1 449 ? 1.298 -2.451 -19.048 1.00 61.91 449 GLY A C 1
ATOM 3558 O O . GLY A 1 449 ? 1.767 -3.500 -19.480 1.00 61.91 449 GLY A O 1
ATOM 3559 N N . PRO A 1 450 ? 0.039 -2.383 -18.580 1.00 56.75 450 PRO A N 1
ATOM 3560 C CA . PRO A 1 450 ? -0.853 -3.546 -18.477 1.00 56.75 450 PRO A CA 1
ATOM 3561 C C . PRO A 1 450 ? -1.047 -4.272 -19.821 1.00 56.75 450 PRO A C 1
ATOM 3563 O O . PRO A 1 450 ? -1.042 -5.496 -19.876 1.00 56.75 450 PRO A O 1
ATOM 3566 N N . ASP A 1 451 ? -1.077 -3.530 -20.929 1.00 61.41 451 ASP A N 1
ATOM 3567 C CA . ASP A 1 451 ? -1.197 -4.076 -22.286 1.00 61.41 451 ASP A CA 1
ATOM 3568 C C . ASP A 1 451 ? 0.153 -4.203 -23.011 1.00 61.41 451 ASP A C 1
ATOM 3570 O O . ASP A 1 451 ? 0.225 -4.070 -24.235 1.00 61.41 451 ASP A O 1
ATOM 3574 N N . TRP A 1 452 ? 1.259 -4.416 -22.295 1.00 67.31 452 TRP A N 1
ATOM 3575 C CA . TRP A 1 452 ? 2.602 -4.450 -22.893 1.00 67.31 452 TRP A CA 1
ATOM 3576 C C . TRP A 1 452 ? 2.742 -5.458 -24.045 1.00 67.31 452 TRP A C 1
ATOM 3578 O O . TRP A 1 452 ? 3.423 -5.182 -25.032 1.00 67.31 452 TRP A O 1
ATOM 3588 N N . HIS A 1 453 ? 2.051 -6.594 -23.953 1.00 62.81 453 HIS A N 1
ATOM 3589 C CA . HIS A 1 453 ? 2.062 -7.647 -24.964 1.00 62.81 453 HIS A CA 1
ATOM 3590 C C . HIS A 1 453 ? 1.263 -7.271 -26.228 1.00 62.81 453 HIS A C 1
ATOM 3592 O O . HIS A 1 453 ? 1.432 -7.898 -27.268 1.00 62.81 453 HIS A O 1
ATOM 3598 N N . SER A 1 454 ? 0.420 -6.228 -26.188 1.00 61.69 454 SER A N 1
ATOM 3599 C CA . SER A 1 454 ? -0.461 -5.839 -27.305 1.00 61.69 454 SER A CA 1
ATOM 3600 C C . SER A 1 454 ? 0.276 -5.380 -28.566 1.00 61.69 454 SER A C 1
ATOM 3602 O O . SER A 1 454 ? -0.298 -5.405 -29.655 1.00 61.69 454 SER A O 1
ATOM 3604 N N . LYS A 1 455 ? 1.536 -4.960 -28.418 1.00 60.41 455 LYS A N 1
ATOM 3605 C CA . LYS A 1 455 ? 2.400 -4.487 -29.507 1.00 60.41 455 LYS A CA 1
ATOM 3606 C C . LYS A 1 455 ? 3.338 -5.580 -30.041 1.00 60.41 455 LYS A C 1
ATOM 3608 O O . LYS A 1 455 ? 4.111 -5.307 -30.956 1.00 60.41 455 LYS A O 1
ATOM 3613 N N . ILE A 1 456 ? 3.286 -6.789 -29.476 1.00 67.12 456 ILE A N 1
ATOM 3614 C CA . ILE A 1 456 ? 4.167 -7.916 -29.804 1.00 67.12 456 ILE A CA 1
ATOM 3615 C C . ILE A 1 456 ? 3.329 -9.049 -30.411 1.00 67.12 456 ILE A C 1
ATOM 3617 O O . ILE A 1 456 ? 2.209 -9.315 -29.977 1.00 67.12 456 ILE A O 1
ATOM 3621 N N . SER A 1 457 ? 3.870 -9.735 -31.421 1.00 69.88 457 SER A N 1
ATOM 3622 C CA . SER A 1 457 ? 3.257 -10.959 -31.946 1.00 69.88 457 SER A CA 1
ATOM 3623 C C . SER A 1 457 ? 3.411 -12.089 -30.925 1.00 69.88 457 SER A C 1
ATOM 3625 O O . SER A 1 457 ? 4.499 -12.629 -30.768 1.00 69.88 457 SER A O 1
ATOM 3627 N N . ILE A 1 458 ? 2.326 -12.439 -30.235 1.00 78.38 458 ILE A N 1
ATOM 3628 C CA . ILE A 1 458 ? 2.249 -13.470 -29.176 1.00 78.38 458 ILE A CA 1
ATOM 3629 C C . ILE A 1 458 ? 1.883 -14.869 -29.706 1.00 78.38 458 ILE A C 1
ATOM 3631 O O . ILE A 1 458 ? 1.341 -15.705 -28.982 1.00 78.38 458 ILE A O 1
ATOM 3635 N N . GLU A 1 459 ? 2.143 -15.113 -30.986 1.00 82.81 459 GLU A N 1
ATOM 3636 C CA . GLU A 1 459 ? 1.823 -16.358 -31.681 1.00 82.81 459 GLU A CA 1
ATOM 3637 C C . GLU A 1 459 ? 3.115 -17.057 -32.109 1.00 82.81 459 GLU A C 1
ATOM 3639 O O . GLU A 1 459 ? 3.969 -16.419 -32.725 1.00 82.81 459 GLU A O 1
ATOM 3644 N N . GLY A 1 460 ? 3.268 -18.334 -31.749 1.00 81.56 460 GLY A N 1
ATOM 3645 C CA . GLY A 1 460 ? 4.386 -19.175 -32.184 1.00 81.56 460 GLY A CA 1
ATOM 3646 C C . GLY A 1 460 ? 4.077 -20.002 -33.431 1.00 81.56 460 GLY A C 1
ATOM 3647 O O . GLY A 1 460 ? 3.065 -19.805 -34.105 1.00 81.56 460 GLY A O 1
ATOM 3648 N N . SER A 1 461 ? 4.961 -20.953 -33.736 1.00 82.25 461 SER A N 1
ATOM 3649 C CA . SER A 1 461 ? 4.910 -21.765 -34.960 1.00 82.25 461 SER A CA 1
ATOM 3650 C C . SER A 1 461 ? 4.240 -23.138 -34.786 1.00 82.25 461 SER A C 1
ATOM 3652 O O . SER A 1 461 ? 4.212 -23.943 -35.723 1.00 82.25 461 SER A O 1
ATOM 3654 N N . ASN A 1 462 ? 3.702 -23.446 -33.600 1.00 79.31 462 ASN A N 1
ATOM 3655 C CA . ASN A 1 462 ? 3.117 -24.751 -33.306 1.00 79.31 462 ASN A CA 1
ATOM 3656 C C . ASN A 1 462 ? 1.702 -24.894 -33.893 1.00 79.31 462 ASN A C 1
ATOM 3658 O O . ASN A 1 462 ? 0.717 -24.374 -33.370 1.00 79.31 462 ASN A O 1
ATOM 3662 N N . ASN A 1 463 ? 1.588 -25.707 -34.944 1.00 72.69 463 ASN A N 1
ATOM 3663 C CA . ASN A 1 463 ? 0.323 -25.998 -35.626 1.00 72.69 463 ASN A CA 1
ATOM 3664 C C . ASN A 1 463 ? -0.664 -26.853 -34.801 1.00 72.69 463 ASN A C 1
ATOM 3666 O O . ASN A 1 463 ? -1.806 -27.029 -35.223 1.00 72.69 463 ASN A O 1
ATOM 3670 N N . LYS A 1 464 ? -0.242 -27.430 -33.663 1.00 73.00 464 LYS A N 1
ATOM 3671 C CA . LYS A 1 464 ? -1.081 -28.289 -32.801 1.00 73.00 464 LYS A CA 1
ATOM 3672 C C . LYS A 1 464 ? -1.774 -27.529 -31.659 1.00 73.00 464 LYS A C 1
ATOM 3674 O O . LYS A 1 464 ? -2.449 -28.157 -30.848 1.00 73.00 464 LYS A O 1
ATOM 3679 N N . GLY A 1 465 ? -1.628 -26.206 -31.596 1.00 77.06 465 GLY A N 1
ATOM 3680 C CA . GLY A 1 465 ? -2.111 -25.385 -30.486 1.00 77.06 465 GLY A CA 1
ATOM 3681 C C . GLY A 1 465 ? -1.048 -25.202 -29.402 1.00 77.06 465 GLY A C 1
ATOM 3682 O O . GLY A 1 465 ? 0.145 -25.280 -29.678 1.00 77.06 465 GLY A O 1
ATOM 3683 N N . LYS A 1 466 ? -1.479 -24.901 -28.175 1.00 85.69 466 LYS A N 1
ATOM 3684 C CA . LYS A 1 466 ? -0.605 -24.584 -27.037 1.00 85.69 466 LYS A CA 1
ATOM 3685 C C . LYS A 1 466 ? -0.746 -25.632 -25.939 1.00 85.69 466 LYS A C 1
ATOM 3687 O O . LYS A 1 466 ? -1.850 -25.839 -25.440 1.00 85.69 466 LYS A O 1
ATOM 3692 N N . CYS A 1 467 ? 0.368 -26.237 -25.536 1.00 87.38 467 CYS A N 1
ATOM 3693 C CA . CYS A 1 467 ? 0.466 -27.073 -24.341 1.00 87.38 467 CYS A CA 1
ATOM 3694 C C . CYS A 1 467 ? 1.218 -26.324 -23.231 1.00 87.38 467 CYS A C 1
ATOM 3696 O O . CYS A 1 467 ? 2.237 -25.693 -23.502 1.00 87.38 467 CYS A O 1
ATOM 3698 N N . ILE A 1 468 ? 0.743 -26.394 -21.984 1.00 89.81 468 ILE A N 1
ATOM 3699 C CA . ILE A 1 468 ? 1.422 -25.799 -20.823 1.00 89.81 468 ILE A CA 1
ATOM 3700 C C . ILE A 1 468 ? 1.949 -26.927 -19.934 1.00 89.81 468 ILE A C 1
ATOM 3702 O O . ILE A 1 468 ? 1.179 -27.770 -19.479 1.00 89.81 468 ILE A O 1
ATOM 3706 N N . HIS A 1 469 ? 3.252 -26.919 -19.666 1.00 90.62 469 HIS A N 1
ATOM 3707 C CA . HIS A 1 469 ? 3.899 -27.758 -18.663 1.00 90.62 469 HIS A CA 1
ATOM 3708 C C . HIS A 1 469 ? 4.352 -26.877 -17.503 1.00 90.62 469 HIS A C 1
ATOM 3710 O O . HIS A 1 469 ? 5.058 -25.897 -17.729 1.00 90.62 469 HIS A O 1
ATOM 3716 N N . ILE A 1 470 ? 3.962 -27.222 -16.277 1.00 91.62 470 ILE A N 1
ATOM 3717 C CA . ILE A 1 470 ? 4.289 -26.439 -15.083 1.00 91.62 470 ILE A CA 1
ATOM 3718 C C . ILE A 1 470 ? 5.330 -27.195 -14.265 1.00 91.62 470 ILE A C 1
ATOM 3720 O O . ILE A 1 470 ? 5.097 -28.334 -13.864 1.00 91.62 470 ILE A O 1
ATOM 3724 N N . GLU A 1 471 ? 6.455 -26.542 -13.994 1.00 92.00 471 GLU A N 1
ATOM 3725 C CA . GLU A 1 471 ? 7.533 -27.060 -13.160 1.00 92.00 471 GLU A CA 1
ATOM 3726 C C . GLU A 1 471 ? 7.653 -26.211 -11.885 1.00 92.00 471 GLU A C 1
ATOM 3728 O O . GLU A 1 471 ? 8.074 -25.053 -11.914 1.00 92.00 471 GLU A O 1
ATOM 3733 N N . LYS A 1 472 ? 7.240 -26.791 -10.760 1.00 91.88 472 LYS A N 1
ATOM 3734 C CA . LYS A 1 472 ? 7.163 -26.125 -9.454 1.00 91.88 472 LYS A CA 1
ATOM 3735 C C . LYS A 1 472 ? 8.409 -26.391 -8.610 1.00 91.88 472 LYS A C 1
ATOM 3737 O O . LYS A 1 472 ? 9.183 -27.306 -8.902 1.00 91.88 472 LYS A O 1
ATOM 3742 N N . SER A 1 473 ? 8.583 -25.609 -7.546 1.00 91.31 473 SER A N 1
ATOM 3743 C CA . SER A 1 473 ? 9.645 -25.798 -6.545 1.00 91.31 473 SER A CA 1
ATOM 3744 C C . SER A 1 473 ? 11.052 -25.910 -7.140 1.00 91.31 473 SER A C 1
ATOM 3746 O O . SER A 1 473 ? 11.867 -26.732 -6.711 1.00 91.31 473 SER A O 1
ATOM 3748 N N . THR A 1 474 ? 11.351 -25.107 -8.163 1.00 91.25 474 THR A N 1
ATOM 3749 C CA . THR A 1 474 ? 12.643 -25.183 -8.835 1.00 91.25 474 THR A CA 1
ATOM 3750 C C . THR A 1 474 ? 13.160 -23.852 -9.366 1.00 91.25 474 THR A C 1
ATOM 3752 O O . THR A 1 474 ? 12.434 -22.878 -9.553 1.00 91.25 474 THR A O 1
ATOM 3755 N N . GLU A 1 475 ? 14.463 -23.824 -9.627 1.00 91.44 475 GLU A N 1
ATOM 3756 C CA . GLU A 1 475 ? 15.182 -22.693 -10.200 1.00 91.44 475 GLU A CA 1
ATOM 3757 C C . GLU A 1 475 ? 16.042 -23.159 -11.362 1.00 91.44 475 GLU A C 1
ATOM 3759 O O . GLU A 1 475 ? 16.456 -24.319 -11.416 1.00 91.44 475 GLU A O 1
ATOM 3764 N N . ILE A 1 476 ? 16.360 -22.244 -12.276 1.00 90.88 476 ILE A N 1
ATOM 3765 C CA . ILE A 1 476 ? 17.378 -22.520 -13.285 1.00 90.88 476 ILE A CA 1
ATOM 3766 C C . ILE A 1 476 ? 18.714 -22.705 -12.572 1.00 90.88 476 ILE A C 1
ATOM 3768 O O . ILE A 1 476 ? 19.232 -21.789 -11.938 1.00 90.88 476 ILE A O 1
ATOM 3772 N N . LYS A 1 477 ? 19.286 -23.895 -12.722 1.00 91.19 477 LYS A N 1
ATOM 3773 C CA . LYS A 1 477 ? 20.629 -24.220 -12.258 1.00 91.19 477 LYS A CA 1
ATOM 3774 C C . LYS A 1 477 ? 21.660 -23.877 -13.329 1.00 91.19 477 LYS A C 1
ATOM 3776 O O . LYS A 1 477 ? 22.679 -23.267 -13.012 1.00 91.19 477 LYS A O 1
ATOM 3781 N N . ARG A 1 478 ? 21.419 -24.277 -14.585 1.00 89.69 478 ARG A N 1
ATOM 3782 C CA . ARG A 1 478 ? 22.308 -24.015 -15.736 1.00 89.69 478 ARG A CA 1
ATOM 3783 C C . ARG A 1 478 ? 21.532 -23.899 -17.046 1.00 89.69 478 ARG A C 1
ATOM 3785 O O . ARG A 1 478 ? 20.463 -24.483 -17.198 1.00 89.69 478 ARG A O 1
ATOM 3792 N N . ILE A 1 479 ? 22.114 -23.173 -18.000 1.00 89.88 479 ILE A N 1
ATOM 3793 C CA . ILE A 1 479 ? 21.604 -23.008 -19.366 1.00 89.88 479 ILE A CA 1
ATOM 3794 C C . ILE A 1 479 ? 22.684 -23.479 -20.343 1.00 89.88 479 ILE A C 1
ATOM 3796 O O . ILE A 1 479 ? 23.841 -23.066 -20.234 1.00 89.88 479 ILE A O 1
ATOM 3800 N N . PHE A 1 480 ? 22.309 -24.316 -21.306 1.00 87.06 480 PHE A N 1
ATOM 3801 C CA . PHE A 1 480 ? 23.201 -24.851 -22.332 1.00 87.06 480 PHE A CA 1
ATOM 3802 C C . PHE A 1 480 ? 22.704 -24.476 -23.730 1.00 87.06 480 PHE A C 1
ATOM 3804 O O . PHE A 1 480 ? 21.507 -24.521 -23.995 1.00 87.06 480 PHE A O 1
ATOM 3811 N N . SER A 1 481 ? 23.622 -24.154 -24.643 1.00 85.19 481 SER A N 1
ATOM 3812 C CA . SER A 1 481 ? 23.296 -23.886 -26.057 1.00 85.19 481 SER A CA 1
ATOM 3813 C C . SER A 1 481 ? 23.161 -25.154 -26.910 1.00 85.19 481 SER A C 1
ATOM 3815 O O . SER A 1 481 ? 22.873 -25.069 -28.096 1.00 85.19 481 SER A O 1
ATOM 3817 N N . ALA A 1 482 ? 23.455 -26.321 -26.337 1.00 81.94 482 ALA A N 1
ATOM 3818 C CA . ALA A 1 482 ? 23.359 -27.625 -26.981 1.00 81.94 482 ALA A CA 1
ATOM 3819 C C . ALA A 1 482 ? 23.026 -28.684 -25.926 1.00 81.94 482 ALA A C 1
ATOM 3821 O O . ALA A 1 482 ? 23.305 -28.485 -24.738 1.00 81.94 482 ALA A O 1
ATOM 3822 N N . LYS A 1 483 ? 22.450 -29.809 -26.360 1.00 79.00 483 LYS A N 1
ATOM 3823 C CA . LYS A 1 483 ? 22.047 -30.895 -25.465 1.00 79.00 483 LYS A CA 1
ATOM 3824 C C . LYS A 1 483 ? 23.270 -31.475 -24.739 1.00 79.00 483 LYS A C 1
ATOM 3826 O O . LYS A 1 483 ? 24.203 -31.922 -25.408 1.00 79.00 483 LYS A O 1
ATOM 3831 N N . PRO A 1 484 ? 23.304 -31.500 -23.397 1.00 76.38 484 PRO A N 1
ATOM 3832 C CA . PRO A 1 484 ? 24.423 -32.090 -22.669 1.00 76.38 484 PRO A CA 1
ATOM 3833 C C . PRO A 1 484 ? 24.414 -33.620 -22.812 1.00 76.38 484 PRO A C 1
ATOM 3835 O O . PRO A 1 484 ? 23.427 -34.258 -22.466 1.00 76.38 484 PRO A O 1
ATOM 3838 N N . GLU A 1 485 ? 25.525 -34.229 -23.243 1.00 76.75 485 GLU A N 1
ATOM 3839 C CA . GLU A 1 485 ? 25.620 -35.691 -23.468 1.00 76.75 485 GLU A CA 1
ATOM 3840 C C . GLU A 1 485 ? 25.331 -36.545 -22.216 1.00 76.75 485 GLU A C 1
ATOM 3842 O O . GLU A 1 485 ? 24.935 -37.702 -22.321 1.00 76.75 485 GLU A O 1
ATOM 3847 N N . HIS A 1 486 ? 25.532 -35.977 -21.023 1.00 75.25 486 HIS A N 1
ATOM 3848 C CA . HIS A 1 486 ? 25.400 -36.658 -19.732 1.00 75.25 486 HIS A CA 1
ATOM 3849 C C . HIS A 1 486 ? 24.033 -36.455 -19.061 1.00 75.25 486 HIS A C 1
ATOM 3851 O O . HIS A 1 486 ? 23.819 -36.971 -17.964 1.00 75.25 486 HIS A O 1
ATOM 3857 N N . LEU A 1 487 ? 23.122 -35.696 -19.680 1.00 75.25 487 LEU A N 1
ATOM 3858 C CA . LEU A 1 487 ? 21.818 -35.371 -19.110 1.00 75.25 487 LEU A CA 1
ATOM 3859 C C . LEU A 1 487 ? 20.691 -35.854 -20.025 1.00 75.25 487 LEU A C 1
ATOM 3861 O O . LEU A 1 487 ? 20.627 -35.508 -21.204 1.00 75.25 487 LEU A O 1
ATOM 3865 N N . SER A 1 488 ? 19.778 -36.650 -19.468 1.00 77.12 488 SER A N 1
ATOM 3866 C CA . SER A 1 488 ? 18.561 -37.067 -20.160 1.00 77.12 488 SER A CA 1
ATOM 3867 C C . SER A 1 488 ? 17.532 -35.942 -20.129 1.00 77.12 488 SER A C 1
ATOM 3869 O O . SER A 1 488 ? 17.125 -35.502 -19.054 1.00 77.12 488 SER A O 1
ATOM 3871 N N . GLU A 1 489 ? 17.097 -35.511 -21.308 1.00 81.31 489 GLU A N 1
ATOM 3872 C CA . GLU A 1 489 ? 15.983 -34.577 -21.455 1.00 81.31 489 GLU A CA 1
ATOM 3873 C C . GLU A 1 489 ? 14.677 -35.208 -20.952 1.00 81.31 489 GLU A C 1
ATOM 3875 O O . GLU A 1 489 ? 14.389 -36.378 -21.220 1.00 81.31 489 GLU A O 1
ATOM 3880 N N . CYS A 1 490 ? 13.911 -34.434 -20.191 1.00 81.94 490 CYS A N 1
ATOM 3881 C CA . CYS A 1 490 ? 12.609 -34.816 -19.673 1.00 81.94 490 CYS A CA 1
ATOM 3882 C C . CYS A 1 490 ? 11.550 -34.761 -20.771 1.00 81.94 490 CYS A C 1
ATOM 3884 O O . CYS A 1 490 ? 11.586 -33.891 -21.636 1.00 81.94 490 CYS A O 1
ATOM 3886 N N . GLN A 1 491 ? 10.568 -35.659 -20.677 1.00 77.12 491 GLN A N 1
ATOM 3887 C CA . GLN A 1 491 ? 9.446 -35.666 -21.606 1.00 77.12 491 GLN A CA 1
ATOM 3888 C C . GLN A 1 491 ? 8.569 -34.425 -21.423 1.00 77.12 491 GLN A C 1
ATOM 3890 O O . GLN A 1 491 ? 8.112 -34.136 -20.313 1.00 77.12 491 GLN A O 1
ATOM 3895 N N . PHE A 1 492 ? 8.286 -33.727 -22.517 1.00 78.06 492 PHE A N 1
ATOM 3896 C CA . PHE A 1 492 ? 7.367 -32.597 -22.548 1.00 78.06 492 PHE A CA 1
ATOM 3897 C C . PHE A 1 492 ? 6.022 -33.018 -23.163 1.00 78.06 492 PHE A C 1
ATOM 3899 O O . PHE A 1 492 ? 5.821 -33.031 -24.379 1.00 78.06 492 PHE A O 1
ATOM 3906 N N . GLY A 1 493 ? 5.064 -33.375 -22.304 1.00 68.88 493 GLY A N 1
ATOM 3907 C CA . GLY A 1 493 ? 3.758 -33.879 -22.741 1.00 68.88 493 GLY A CA 1
ATOM 3908 C C . GLY A 1 493 ? 3.846 -35.226 -23.480 1.00 68.88 493 GLY A C 1
ATOM 3909 O O . GLY A 1 493 ? 4.762 -36.011 -23.260 1.00 68.88 493 GLY A O 1
ATOM 3910 N N . ASN A 1 494 ? 2.873 -35.510 -24.355 1.00 55.69 494 ASN A N 1
ATOM 3911 C CA . ASN A 1 494 ? 2.731 -36.816 -25.028 1.00 55.69 494 ASN A CA 1
ATOM 3912 C C . ASN A 1 494 ? 3.494 -36.944 -26.364 1.00 55.69 494 ASN A C 1
ATOM 3914 O O . ASN A 1 494 ? 3.366 -37.965 -27.036 1.00 55.69 494 ASN A O 1
ATOM 3918 N N . ASN A 1 495 ? 4.233 -35.918 -26.795 1.00 54.47 495 ASN A N 1
ATOM 3919 C CA . ASN A 1 495 ? 4.938 -35.900 -28.079 1.00 54.47 495 ASN A CA 1
ATOM 3920 C C . ASN A 1 495 ? 6.340 -35.310 -27.892 1.00 54.47 495 ASN A C 1
ATOM 3922 O O . ASN A 1 495 ? 6.518 -34.115 -28.107 1.00 54.47 495 ASN A O 1
ATOM 3926 N N . ASP A 1 496 ? 7.332 -36.140 -27.583 1.00 55.78 496 ASP A N 1
ATOM 3927 C CA . ASP A 1 496 ? 8.725 -35.780 -27.856 1.00 55.78 496 ASP A CA 1
ATOM 3928 C C . ASP A 1 496 ? 9.233 -36.619 -29.024 1.00 55.78 496 ASP A C 1
ATOM 3930 O O . ASP A 1 496 ? 9.509 -37.815 -28.912 1.00 55.78 496 ASP A O 1
ATOM 3934 N N . ASN A 1 497 ? 9.345 -35.963 -30.175 1.00 54.75 497 ASN A N 1
ATOM 3935 C CA . ASN A 1 497 ? 10.323 -36.371 -31.167 1.00 54.75 497 ASN A CA 1
ATOM 3936 C C . ASN A 1 497 ? 11.697 -35.949 -30.622 1.00 54.75 497 ASN A C 1
ATOM 3938 O O . ASN A 1 497 ? 11.790 -34.910 -29.978 1.00 54.75 497 ASN A O 1
ATOM 3942 N N . ASN A 1 498 ? 12.753 -36.724 -30.884 1.00 59.34 498 ASN A N 1
ATOM 3943 C CA . ASN A 1 498 ? 14.147 -36.326 -30.636 1.00 59.34 498 ASN A CA 1
ATOM 3944 C C . ASN A 1 498 ? 14.515 -35.095 -31.498 1.00 59.34 498 ASN A C 1
ATOM 3946 O O . ASN A 1 498 ? 15.224 -35.225 -32.495 1.00 59.34 498 ASN A O 1
ATOM 3950 N N . GLU A 1 499 ? 13.967 -33.926 -31.176 1.00 70.69 499 GLU A N 1
ATOM 3951 C CA . GLU A 1 499 ? 14.255 -32.643 -31.812 1.00 70.69 499 GLU A CA 1
ATOM 3952 C C . GLU A 1 499 ? 15.372 -31.938 -31.038 1.00 70.69 499 GLU A C 1
ATOM 3954 O O . GLU A 1 499 ? 15.429 -32.001 -29.811 1.00 70.69 499 GLU A O 1
ATOM 3959 N N . ASP A 1 500 ? 16.273 -31.281 -31.768 1.00 78.81 500 ASP A N 1
ATOM 3960 C CA . ASP A 1 500 ? 17.285 -30.419 -31.169 1.00 78.81 500 ASP A CA 1
ATOM 3961 C C . ASP A 1 500 ? 16.704 -29.029 -30.912 1.00 78.81 500 ASP A C 1
ATOM 3963 O O . ASP A 1 500 ? 16.112 -28.410 -31.799 1.00 78.81 500 ASP A O 1
ATOM 3967 N N . TRP A 1 501 ? 16.921 -28.530 -29.698 1.00 86.88 501 TRP A N 1
ATOM 3968 C CA . TRP A 1 501 ? 16.475 -27.216 -29.253 1.00 86.88 501 TRP A CA 1
ATOM 3969 C C . TRP A 1 501 ? 17.616 -26.199 -29.234 1.00 86.88 501 TRP A C 1
ATOM 3971 O O . TRP A 1 501 ? 18.779 -26.549 -29.023 1.00 86.88 501 TRP A O 1
ATOM 3981 N N . ASN A 1 502 ? 17.280 -24.915 -29.392 1.00 86.75 502 ASN A N 1
ATOM 3982 C CA . ASN A 1 502 ? 18.266 -23.828 -29.338 1.00 86.75 502 ASN A CA 1
ATOM 3983 C C . ASN A 1 502 ? 18.895 -23.672 -27.947 1.00 86.75 502 ASN A C 1
ATOM 3985 O O . ASN A 1 502 ? 20.023 -23.189 -27.819 1.00 86.75 502 ASN A O 1
ATOM 3989 N N . VAL A 1 503 ? 18.136 -24.009 -26.903 1.00 88.88 503 VAL A N 1
ATOM 3990 C CA . VAL A 1 503 ? 18.529 -23.839 -25.508 1.00 88.88 503 VAL A CA 1
ATOM 3991 C C . VAL A 1 503 ? 18.040 -25.027 -24.689 1.00 88.88 503 VAL A C 1
ATOM 3993 O O . VAL A 1 503 ? 16.908 -25.467 -24.843 1.00 88.88 503 VAL A O 1
ATOM 3996 N N . TYR A 1 504 ? 18.870 -25.514 -23.774 1.00 90.25 504 TYR A N 1
ATOM 3997 C CA . TYR A 1 504 ? 18.500 -26.518 -22.780 1.00 90.25 504 TYR A CA 1
ATOM 3998 C C . TYR A 1 504 ? 18.649 -25.938 -21.377 1.00 90.25 504 TYR A C 1
ATOM 4000 O O . TYR A 1 504 ? 19.659 -25.306 -21.061 1.00 90.25 504 TYR A O 1
ATOM 4008 N N . ILE A 1 505 ? 17.645 -26.160 -20.535 1.00 91.19 505 ILE A N 1
ATOM 4009 C CA . ILE A 1 505 ? 17.578 -25.652 -19.164 1.00 91.19 505 ILE A CA 1
ATOM 4010 C C . ILE A 1 505 ? 17.732 -26.828 -18.209 1.00 91.19 505 ILE A C 1
ATOM 4012 O O . ILE A 1 505 ? 16.915 -27.740 -18.253 1.00 91.19 505 ILE A O 1
ATOM 4016 N N . GLU A 1 506 ? 18.747 -26.802 -17.346 1.00 92.56 506 GLU A N 1
ATOM 4017 C CA . GLU A 1 506 ? 18.852 -27.690 -16.183 1.00 92.56 506 GLU A CA 1
ATOM 4018 C C . GLU A 1 506 ? 18.282 -26.967 -14.966 1.00 92.56 506 GLU A C 1
ATOM 4020 O O . GLU A 1 506 ? 18.737 -25.876 -14.605 1.00 92.56 506 GLU A O 1
ATOM 4025 N N . PHE A 1 507 ? 17.310 -27.595 -14.319 1.00 93.38 507 PHE A N 1
ATOM 4026 C CA . PHE A 1 507 ? 16.675 -27.109 -13.105 1.00 93.38 507 PHE A CA 1
ATOM 4027 C C . PHE A 1 507 ? 17.359 -27.649 -11.840 1.00 93.38 507 PHE A C 1
ATOM 4029 O O . PHE A 1 507 ? 18.074 -28.654 -11.868 1.00 93.38 507 PHE A O 1
ATOM 4036 N N . THR A 1 508 ? 17.151 -26.995 -10.696 1.00 93.75 508 THR A N 1
ATOM 4037 C CA . THR A 1 508 ? 17.730 -27.414 -9.403 1.00 93.75 508 THR A CA 1
ATOM 4038 C C . THR A 1 508 ? 17.259 -28.791 -8.948 1.00 93.75 508 THR A C 1
ATOM 4040 O O . THR A 1 508 ? 17.988 -29.472 -8.229 1.00 93.75 508 THR A O 1
ATOM 4043 N N . ASN A 1 509 ? 16.094 -29.238 -9.417 1.00 91.19 509 ASN A N 1
ATOM 4044 C CA . ASN A 1 509 ? 15.572 -30.582 -9.174 1.00 91.19 509 ASN A CA 1
ATOM 4045 C C . ASN A 1 509 ? 16.161 -31.661 -10.111 1.00 91.19 509 ASN A C 1
ATOM 4047 O O . ASN A 1 509 ? 15.753 -32.819 -10.051 1.00 91.19 509 ASN A O 1
ATOM 4051 N N . GLY A 1 510 ? 17.120 -31.295 -10.968 1.00 89.88 510 GLY A N 1
ATOM 4052 C CA . GLY A 1 510 ? 17.822 -32.200 -11.877 1.00 89.88 510 GLY A CA 1
ATOM 4053 C C . GLY A 1 510 ? 17.105 -32.467 -13.202 1.00 89.88 510 GLY A C 1
ATOM 4054 O O . GLY A 1 510 ? 17.674 -33.146 -14.056 1.00 89.88 510 GLY A O 1
ATOM 4055 N N . LYS A 1 511 ? 15.893 -31.938 -13.404 1.00 91.25 511 LYS A N 1
ATOM 4056 C CA . LYS A 1 511 ? 15.177 -32.056 -14.679 1.00 91.25 511 LYS A CA 1
ATOM 4057 C C . LYS A 1 511 ? 15.786 -31.149 -15.739 1.00 91.25 511 LYS A C 1
ATOM 4059 O O . LYS A 1 511 ? 16.271 -30.057 -15.436 1.00 91.25 511 LYS A O 1
ATOM 4064 N N . VAL A 1 512 ? 15.737 -31.603 -16.988 1.00 91.62 512 VAL A N 1
ATOM 4065 C CA . VAL A 1 512 ? 16.319 -30.896 -18.131 1.00 91.62 512 VAL A CA 1
ATOM 4066 C C . VAL A 1 512 ? 15.300 -30.805 -19.251 1.00 91.62 512 VAL A C 1
ATOM 4068 O O . VAL A 1 512 ? 14.747 -31.822 -19.651 1.00 91.62 512 VAL A O 1
ATOM 4071 N N . PHE A 1 513 ? 15.083 -29.607 -19.785 1.00 91.12 513 PHE A N 1
ATOM 4072 C CA . PHE A 1 513 ? 14.138 -29.381 -20.879 1.00 91.12 513 PHE A CA 1
ATOM 4073 C C . PHE A 1 513 ? 14.782 -28.557 -21.990 1.00 91.12 513 PHE A C 1
ATOM 4075 O O . PHE A 1 513 ? 15.430 -27.545 -21.709 1.00 91.12 513 PHE A O 1
ATOM 4082 N N . GLY A 1 514 ? 14.597 -28.970 -23.243 1.00 90.31 514 GLY A N 1
ATOM 4083 C CA . GLY A 1 514 ? 14.950 -28.161 -24.405 1.00 90.31 514 GLY A CA 1
ATOM 4084 C C . GLY A 1 514 ? 13.827 -27.197 -24.792 1.00 90.31 514 GLY A C 1
ATOM 4085 O O . GLY A 1 514 ? 12.652 -27.561 -24.722 1.00 90.31 514 GLY A O 1
ATOM 4086 N N . VAL A 1 515 ? 14.185 -25.964 -25.164 1.00 90.12 515 VAL A N 1
ATOM 4087 C CA . VAL A 1 515 ? 13.296 -24.877 -25.607 1.00 90.12 515 VAL A CA 1
ATOM 4088 C C . VAL A 1 515 ? 13.965 -24.001 -26.677 1.00 90.12 515 VAL A C 1
ATOM 4090 O O . VAL A 1 515 ? 15.189 -23.955 -26.802 1.00 90.12 515 VAL A O 1
ATOM 4093 N N . ASP A 1 516 ? 13.173 -23.239 -27.429 1.00 88.00 516 ASP A N 1
ATOM 4094 C CA . ASP A 1 516 ? 13.691 -22.297 -28.430 1.00 88.00 516 ASP A CA 1
ATOM 4095 C C . ASP A 1 516 ? 14.131 -20.959 -27.819 1.00 88.00 516 ASP A C 1
ATOM 4097 O O . ASP A 1 516 ? 15.031 -20.296 -28.341 1.00 88.00 516 ASP A O 1
ATOM 4101 N N . PHE A 1 517 ? 13.470 -20.538 -26.734 1.00 85.00 517 PHE A N 1
ATOM 4102 C CA . PHE A 1 517 ? 13.656 -19.231 -26.106 1.00 85.00 517 PHE A CA 1
ATOM 4103 C C . PHE A 1 517 ? 13.227 -19.237 -24.629 1.00 85.00 517 PHE A C 1
ATOM 4105 O O . PHE A 1 517 ? 12.353 -20.010 -24.237 1.00 85.00 517 PHE A O 1
ATOM 4112 N N . ILE A 1 518 ? 13.823 -18.357 -23.817 1.00 87.56 518 ILE A N 1
ATOM 4113 C CA . ILE A 1 518 ? 13.538 -18.211 -22.381 1.00 87.56 518 ILE A CA 1
ATOM 4114 C C . ILE A 1 518 ? 13.085 -16.779 -22.104 1.00 87.56 518 ILE A C 1
ATOM 4116 O O . ILE A 1 518 ? 13.773 -15.829 -22.473 1.00 87.56 518 ILE A O 1
ATOM 4120 N N . VAL A 1 519 ? 11.971 -16.632 -21.393 1.00 87.56 519 VAL A N 1
ATOM 4121 C CA . VAL A 1 519 ? 11.486 -15.363 -20.850 1.00 87.56 519 VAL A CA 1
ATOM 4122 C C . VAL A 1 519 ? 11.680 -15.361 -19.337 1.00 87.56 519 VAL A C 1
ATOM 4124 O O . VAL A 1 519 ? 11.112 -16.196 -18.634 1.00 87.56 519 VAL A O 1
ATOM 4127 N N . SER A 1 520 ? 12.468 -14.409 -18.832 1.00 87.56 520 SER A N 1
ATOM 4128 C CA . SER A 1 520 ? 12.640 -14.193 -17.392 1.00 87.56 520 SER A CA 1
ATOM 4129 C C . SER A 1 520 ? 11.621 -13.182 -16.869 1.00 87.56 520 SER A C 1
ATOM 4131 O O . SER A 1 520 ? 11.602 -12.035 -17.310 1.00 87.56 520 SER A O 1
ATOM 4133 N N . ALA A 1 521 ? 10.801 -13.592 -15.907 1.00 85.94 521 ALA A N 1
ATOM 4134 C CA . ALA A 1 521 ? 9.809 -12.772 -15.214 1.00 85.94 521 ALA A CA 1
ATOM 4135 C C . ALA A 1 521 ? 9.950 -12.932 -13.684 1.00 85.94 521 ALA A C 1
ATOM 4137 O O . ALA A 1 521 ? 8.977 -13.126 -12.955 1.00 85.94 521 ALA A O 1
ATOM 4138 N N . THR A 1 522 ? 11.189 -12.860 -13.191 1.00 86.31 522 THR A N 1
ATOM 4139 C CA . THR A 1 522 ? 11.594 -13.154 -11.801 1.00 86.31 522 THR A CA 1
ATOM 4140 C C . THR A 1 522 ? 11.659 -11.921 -10.887 1.00 86.31 522 THR A C 1
ATOM 4142 O O . THR A 1 522 ? 12.417 -11.898 -9.918 1.00 86.31 522 THR A O 1
ATOM 4145 N N . GLY A 1 523 ? 10.886 -10.878 -11.198 1.00 85.00 523 GLY A N 1
ATOM 4146 C CA . GLY A 1 523 ? 10.851 -9.622 -10.440 1.00 85.00 523 GLY A CA 1
ATOM 4147 C C . GLY A 1 523 ? 11.791 -8.539 -10.979 1.00 85.00 523 GLY A C 1
ATOM 4148 O O . GLY A 1 523 ? 12.332 -8.647 -12.081 1.00 85.00 523 GLY A O 1
ATOM 4149 N N . VAL A 1 524 ? 11.952 -7.464 -10.205 1.00 88.12 524 VAL A N 1
ATOM 4150 C CA . VAL A 1 524 ? 12.699 -6.257 -10.596 1.00 88.12 524 VAL A CA 1
ATOM 4151 C C . VAL A 1 524 ? 13.580 -5.745 -9.452 1.00 88.12 524 VAL A C 1
ATOM 4153 O O . VAL A 1 524 ? 13.270 -5.960 -8.281 1.00 88.12 524 VAL A O 1
ATOM 4156 N N . ILE A 1 525 ? 14.654 -5.042 -9.806 1.00 90.69 525 ILE A N 1
ATOM 4157 C CA . ILE A 1 525 ? 15.631 -4.416 -8.911 1.00 90.69 525 ILE A CA 1
ATOM 4158 C C . ILE A 1 525 ? 15.498 -2.887 -9.043 1.00 90.69 525 ILE A C 1
ATOM 4160 O O . ILE A 1 525 ? 15.568 -2.385 -10.166 1.00 90.69 525 ILE A O 1
ATOM 4164 N N . PRO A 1 526 ? 15.310 -2.126 -7.952 1.00 93.81 526 PRO A N 1
ATOM 4165 C CA . PRO A 1 526 ? 15.280 -0.660 -7.973 1.00 93.81 526 PRO A CA 1
ATOM 4166 C C . PRO A 1 526 ? 16.510 -0.036 -8.634 1.00 93.81 526 PRO A C 1
ATOM 4168 O O . PRO A 1 526 ? 17.633 -0.479 -8.409 1.00 93.81 526 PRO A O 1
ATOM 4171 N N . ASN A 1 527 ? 16.327 1.068 -9.357 1.00 93.62 527 ASN A N 1
ATOM 4172 C CA . ASN A 1 527 ? 17.431 1.810 -9.979 1.00 93.62 527 ASN A CA 1
ATOM 4173 C C . ASN A 1 527 ? 18.075 2.859 -9.053 1.00 93.62 527 ASN A C 1
ATOM 4175 O O . ASN A 1 527 ? 18.621 3.854 -9.531 1.00 93.62 527 ASN A O 1
ATOM 4179 N N . GLY A 1 528 ? 18.009 2.668 -7.731 1.00 89.62 528 GLY A N 1
ATOM 4180 C CA . GLY A 1 528 ? 18.558 3.623 -6.759 1.00 89.62 528 GLY A CA 1
ATOM 4181 C C . GLY A 1 528 ? 20.079 3.789 -6.858 1.00 89.62 528 GLY A C 1
ATOM 4182 O O . GLY A 1 528 ? 20.608 4.862 -6.595 1.00 89.62 528 GLY A O 1
ATOM 4183 N N . ASP A 1 529 ? 20.770 2.752 -7.326 1.00 88.81 529 ASP A N 1
ATOM 4184 C CA . ASP A 1 529 ? 22.221 2.700 -7.531 1.00 88.81 529 ASP A CA 1
ATOM 4185 C C . ASP A 1 529 ? 22.709 3.417 -8.802 1.00 88.81 529 ASP A C 1
ATOM 4187 O O . ASP A 1 529 ? 23.913 3.545 -9.022 1.00 88.81 529 ASP A O 1
ATOM 4191 N N . THR A 1 530 ? 21.797 3.912 -9.643 1.00 86.25 530 THR A N 1
ATOM 4192 C CA . THR A 1 530 ? 22.155 4.571 -10.911 1.00 86.25 530 THR A CA 1
ATOM 4193 C C . THR A 1 530 ? 22.669 6.003 -10.741 1.00 86.25 530 THR A C 1
ATOM 4195 O O . THR A 1 530 ? 23.245 6.557 -11.678 1.00 86.25 530 THR A O 1
ATOM 4198 N N . MET A 1 531 ? 22.505 6.602 -9.556 1.00 84.12 531 MET A N 1
ATOM 4199 C CA . MET A 1 531 ? 22.995 7.943 -9.233 1.00 84.12 531 MET A CA 1
ATOM 4200 C C . MET A 1 531 ? 23.898 7.923 -8.001 1.00 84.12 531 MET A C 1
ATOM 4202 O O . MET A 1 531 ? 23.465 7.599 -6.898 1.00 84.12 531 MET A O 1
ATOM 4206 N N . ASN A 1 532 ? 25.148 8.357 -8.162 1.00 86.38 532 ASN A N 1
ATOM 4207 C CA . ASN A 1 532 ? 26.103 8.443 -7.060 1.00 86.38 532 ASN A CA 1
ATOM 4208 C C . ASN A 1 532 ? 26.139 9.855 -6.456 1.00 86.38 532 ASN A C 1
ATOM 4210 O O . ASN A 1 532 ? 27.087 10.609 -6.671 1.00 86.38 532 ASN A O 1
ATOM 4214 N N . ILE A 1 533 ? 25.077 10.222 -5.736 1.00 92.38 533 ILE A N 1
ATOM 4215 C CA . ILE A 1 533 ? 24.916 11.563 -5.139 1.00 92.38 533 ILE A CA 1
ATOM 4216 C C . ILE A 1 533 ? 24.894 11.557 -3.603 1.00 92.38 533 ILE A C 1
ATOM 4218 O O . ILE A 1 533 ? 24.574 12.571 -2.989 1.00 92.38 533 ILE A O 1
ATOM 4222 N N . GLY A 1 534 ? 25.234 10.425 -2.975 1.00 93.25 534 GLY A N 1
ATOM 4223 C CA . GLY A 1 534 ? 25.198 10.268 -1.515 1.00 93.25 534 GLY A CA 1
ATOM 4224 C C . GLY A 1 534 ? 23.822 9.892 -0.952 1.00 93.25 534 GLY A C 1
ATOM 4225 O O . GLY A 1 534 ? 23.526 10.213 0.198 1.00 93.25 534 GLY A O 1
ATOM 4226 N N . LEU A 1 535 ? 22.979 9.236 -1.756 1.00 95.19 535 LEU A N 1
ATOM 4227 C CA . LEU A 1 535 ? 21.707 8.673 -1.297 1.00 95.19 535 LEU A CA 1
ATOM 4228 C C . LEU A 1 535 ? 21.946 7.496 -0.347 1.00 95.19 535 LEU A C 1
ATOM 4230 O O . LEU A 1 535 ? 22.855 6.690 -0.557 1.00 95.19 535 LEU A O 1
ATOM 4234 N N . LYS A 1 536 ? 21.094 7.365 0.668 1.00 95.88 536 LYS A N 1
ATOM 4235 C CA . LYS A 1 536 ? 21.014 6.161 1.493 1.00 95.88 536 LYS A CA 1
ATOM 4236 C C . LYS A 1 536 ? 20.234 5.089 0.726 1.00 95.88 536 LYS A C 1
ATOM 4238 O O . LYS A 1 536 ? 19.065 5.280 0.399 1.00 95.88 536 LYS A O 1
ATOM 4243 N N . LEU A 1 537 ? 20.912 3.988 0.410 1.00 94.69 537 LEU A N 1
ATOM 4244 C CA . LEU A 1 537 ? 20.388 2.894 -0.405 1.00 94.69 537 LEU A CA 1
ATOM 4245 C C . LEU A 1 537 ? 20.349 1.595 0.400 1.00 94.69 537 LEU A C 1
ATOM 4247 O O . LEU A 1 537 ? 21.268 1.305 1.168 1.00 94.69 537 LEU A O 1
ATOM 4251 N N . THR A 1 538 ? 19.322 0.791 0.157 1.00 91.06 538 THR A N 1
ATOM 4252 C CA . THR A 1 538 ? 19.221 -0.607 0.590 1.00 91.06 538 THR A CA 1
ATOM 4253 C C . THR A 1 538 ? 19.061 -1.512 -0.631 1.00 91.06 538 THR A C 1
ATOM 4255 O O . THR A 1 538 ? 18.933 -1.037 -1.761 1.00 91.06 538 THR A O 1
ATOM 4258 N N . GLU A 1 539 ? 19.017 -2.830 -0.426 1.00 87.94 539 GLU A N 1
ATOM 42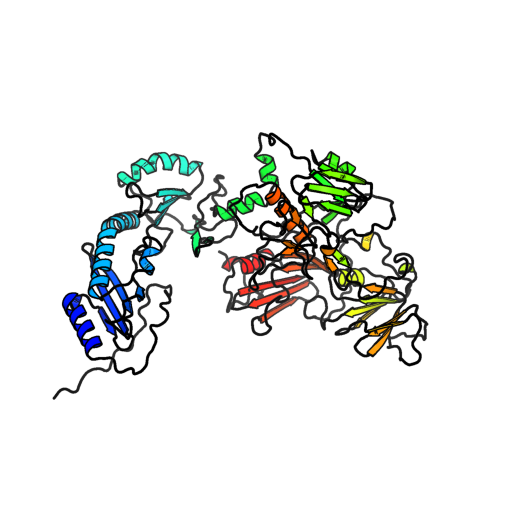59 C CA . GLU A 1 539 ? 18.635 -3.776 -1.488 1.00 87.94 539 GLU A CA 1
ATOM 4260 C C . GLU A 1 539 ? 17.218 -3.517 -2.042 1.00 87.94 539 GLU A C 1
ATOM 4262 O O . GLU A 1 539 ? 16.903 -3.910 -3.166 1.00 87.94 539 GLU A O 1
ATOM 4267 N N . ASN A 1 540 ? 16.384 -2.798 -1.280 1.00 89.31 540 ASN A N 1
ATOM 4268 C CA . ASN A 1 540 ? 14.997 -2.500 -1.617 1.00 89.31 540 ASN A CA 1
ATOM 4269 C C . ASN A 1 540 ? 14.788 -1.137 -2.287 1.00 89.31 540 ASN A C 1
ATOM 4271 O O . ASN A 1 540 ? 13.701 -0.914 -2.828 1.00 89.31 540 ASN A O 1
ATOM 4275 N N . GLY A 1 541 ? 15.805 -0.270 -2.344 1.00 94.31 541 GLY A N 1
ATOM 4276 C CA . GLY A 1 541 ? 15.743 1.009 -3.055 1.00 94.31 541 GLY A CA 1
ATOM 4277 C C . GLY A 1 541 ? 16.342 2.190 -2.290 1.00 94.31 541 GLY A C 1
ATOM 4278 O O . GLY A 1 541 ? 17.165 2.014 -1.394 1.00 94.31 541 GLY A O 1
ATOM 4279 N N . ILE A 1 542 ? 15.941 3.403 -2.679 1.00 96.81 542 ILE A N 1
ATOM 4280 C CA . ILE A 1 542 ? 16.280 4.665 -2.006 1.00 96.81 542 ILE A CA 1
ATOM 4281 C C . ILE A 1 542 ? 15.421 4.801 -0.751 1.00 96.81 542 ILE A C 1
ATOM 4283 O O . ILE A 1 542 ? 14.197 4.813 -0.869 1.00 96.81 542 ILE A O 1
ATOM 4287 N N . ASP A 1 543 ? 16.044 4.958 0.417 1.00 95.75 543 ASP A N 1
ATOM 4288 C CA . ASP A 1 543 ? 15.314 5.233 1.656 1.00 95.75 543 ASP A CA 1
ATOM 4289 C C . ASP A 1 543 ? 14.530 6.546 1.536 1.00 95.75 543 ASP A C 1
ATOM 4291 O O . ASP A 1 543 ? 15.102 7.596 1.219 1.00 95.75 543 ASP A O 1
ATOM 4295 N N . VAL A 1 544 ? 13.229 6.478 1.815 1.00 93.69 544 VAL A N 1
ATOM 4296 C CA . VAL A 1 544 ? 12.342 7.643 1.885 1.00 93.69 544 VAL A CA 1
ATOM 4297 C C . VAL A 1 544 ? 11.551 7.660 3.186 1.00 93.69 544 VAL A C 1
ATOM 4299 O O . VAL A 1 544 ? 11.074 6.614 3.629 1.00 93.69 544 VAL A O 1
ATOM 4302 N N . ASP A 1 545 ? 11.417 8.845 3.780 1.00 90.12 545 ASP A N 1
ATOM 4303 C CA . ASP A 1 545 ? 10.563 9.092 4.948 1.00 90.12 545 ASP A CA 1
ATOM 4304 C C . ASP A 1 545 ? 9.075 9.207 4.569 1.00 90.12 545 ASP A C 1
ATOM 4306 O O . ASP A 1 545 ? 8.708 9.193 3.389 1.00 90.12 545 ASP A O 1
ATOM 4310 N N . GLU A 1 546 ? 8.205 9.349 5.568 1.00 86.31 546 GLU A N 1
ATOM 4311 C CA . GLU A 1 546 ? 6.754 9.482 5.403 1.00 86.31 546 GLU A CA 1
ATOM 4312 C C . GLU A 1 546 ? 6.319 10.740 4.631 1.00 86.31 546 GLU A C 1
ATOM 4314 O O . GLU A 1 546 ? 5.133 10.908 4.376 1.00 86.31 546 GLU A O 1
ATOM 4319 N N . ASN A 1 547 ? 7.251 11.611 4.226 1.00 86.06 547 ASN A N 1
ATOM 4320 C CA . ASN A 1 547 ? 7.037 12.773 3.361 1.00 86.06 547 ASN A CA 1
ATOM 4321 C C . ASN A 1 547 ? 7.665 12.589 1.963 1.00 86.06 547 ASN A C 1
ATOM 4323 O O . ASN A 1 547 ? 7.775 13.552 1.199 1.00 86.06 547 ASN A O 1
ATOM 4327 N N . MET A 1 548 ? 8.074 11.365 1.612 1.00 91.19 548 MET A N 1
ATOM 4328 C CA . MET A 1 548 ? 8.810 11.004 0.389 1.00 91.19 548 MET A CA 1
ATOM 4329 C C . MET A 1 548 ? 10.199 11.654 0.272 1.00 91.19 548 MET A C 1
ATOM 4331 O O . MET A 1 548 ? 10.765 11.708 -0.829 1.00 91.19 548 MET A O 1
ATOM 4335 N N . ARG A 1 549 ? 10.759 12.181 1.367 1.00 93.00 549 ARG A N 1
ATOM 4336 C CA . ARG A 1 549 ? 12.078 12.826 1.370 1.00 93.00 549 ARG A CA 1
ATOM 4337 C C . ARG A 1 549 ? 13.164 11.772 1.471 1.00 93.00 549 ARG A C 1
ATOM 4339 O O . ARG A 1 549 ? 13.050 10.807 2.219 1.00 93.00 549 ARG A O 1
ATOM 4346 N N . THR A 1 550 ? 14.243 11.989 0.733 1.00 95.88 550 THR A N 1
ATOM 4347 C CA . THR A 1 550 ? 15.476 11.212 0.892 1.00 95.88 550 THR A CA 1
ATOM 4348 C C . THR A 1 550 ? 16.314 11.772 2.045 1.00 95.88 550 THR A C 1
ATOM 4350 O O . THR A 1 550 ? 15.977 12.789 2.651 1.00 95.88 550 THR A O 1
ATOM 4353 N N . ASN A 1 551 ? 17.477 11.174 2.308 1.00 95.19 551 ASN A N 1
ATOM 4354 C CA . ASN A 1 551 ? 18.455 11.732 3.248 1.00 95.19 551 ASN A CA 1
ATOM 4355 C C . ASN A 1 551 ? 19.093 13.059 2.781 1.00 95.19 551 ASN A C 1
ATOM 4357 O O . ASN A 1 551 ? 19.871 13.651 3.530 1.00 95.19 551 ASN A O 1
ATOM 4361 N N . LEU A 1 552 ? 18.840 13.497 1.544 1.00 95.56 552 LEU A N 1
ATOM 4362 C CA . LEU A 1 552 ? 19.410 14.711 0.969 1.00 95.56 552 LEU A CA 1
ATOM 4363 C C . LEU A 1 552 ? 18.361 15.838 0.950 1.00 95.56 552 LEU A C 1
ATOM 4365 O O . LEU A 1 552 ? 17.257 15.633 0.438 1.00 95.56 552 LEU A O 1
ATOM 4369 N N . PRO A 1 553 ? 18.694 17.047 1.444 1.00 92.31 553 PRO A N 1
ATOM 4370 C CA . PRO A 1 553 ? 17.773 18.179 1.432 1.00 92.31 553 PRO A CA 1
ATOM 4371 C C . PRO A 1 553 ? 17.250 18.485 0.028 1.00 92.31 553 PRO A C 1
ATOM 4373 O O . PRO A 1 553 ? 18.009 18.478 -0.941 1.00 92.31 553 PRO A O 1
ATOM 4376 N N . PHE A 1 554 ? 15.955 18.794 -0.066 1.00 92.00 554 PHE A N 1
ATOM 4377 C CA . PHE A 1 554 ? 15.258 19.135 -1.314 1.00 92.00 554 PHE A CA 1
ATOM 4378 C C . PHE A 1 554 ? 15.227 18.025 -2.381 1.00 92.00 554 PHE A C 1
ATOM 4380 O O . PHE A 1 554 ? 14.770 18.273 -3.501 1.00 92.00 554 PHE A O 1
ATOM 4387 N N . ILE A 1 555 ? 15.665 16.808 -2.047 1.00 95.69 555 ILE A N 1
ATOM 4388 C CA . ILE A 1 555 ? 15.588 15.639 -2.920 1.00 95.69 555 ILE A CA 1
ATOM 4389 C C . ILE A 1 555 ? 14.566 14.658 -2.349 1.00 95.69 555 ILE A C 1
ATOM 4391 O O . ILE A 1 555 ? 14.700 14.149 -1.236 1.00 95.69 555 ILE A O 1
ATOM 4395 N N . TYR A 1 556 ? 13.562 14.380 -3.164 1.00 96.50 556 TYR A N 1
ATOM 4396 C CA . TYR A 1 556 ? 12.484 13.432 -2.932 1.00 96.50 556 TYR A CA 1
ATOM 4397 C C . TYR A 1 556 ? 12.668 12.223 -3.851 1.00 96.50 556 TYR A C 1
ATOM 4399 O O . TYR A 1 556 ? 13.398 12.299 -4.844 1.00 96.50 556 TYR A O 1
ATOM 4407 N N . ALA A 1 557 ? 11.979 11.123 -3.575 1.00 97.25 557 ALA A N 1
ATOM 4408 C CA . ALA A 1 557 ? 11.893 9.997 -4.502 1.00 97.25 557 ALA A CA 1
ATOM 4409 C C . ALA A 1 557 ? 10.487 9.386 -4.492 1.00 97.25 557 ALA A C 1
ATOM 4411 O O . ALA A 1 557 ? 9.800 9.417 -3.473 1.00 97.25 557 ALA A O 1
ATOM 4412 N N . ALA A 1 558 ? 10.054 8.830 -5.627 1.00 96.62 558 ALA A N 1
ATOM 4413 C CA . ALA A 1 558 ? 8.747 8.185 -5.747 1.00 96.62 558 ALA A CA 1
ATOM 4414 C C . ALA A 1 558 ? 8.758 6.979 -6.703 1.00 96.62 558 ALA A C 1
ATOM 4416 O O . ALA A 1 558 ? 9.526 6.921 -7.668 1.00 96.62 558 ALA A O 1
ATOM 4417 N N . GLY A 1 559 ? 7.845 6.034 -6.460 1.00 95.06 559 GLY A N 1
ATOM 4418 C CA . GLY A 1 559 ? 7.632 4.844 -7.288 1.00 95.06 559 GLY A CA 1
ATOM 4419 C C . GLY A 1 559 ? 8.591 3.696 -6.984 1.00 95.06 559 GLY A C 1
ATOM 4420 O O . GLY A 1 559 ? 9.118 3.592 -5.881 1.00 95.06 559 GLY A O 1
ATOM 4421 N N . ASP A 1 560 ? 8.819 2.826 -7.972 1.00 94.81 560 ASP A N 1
ATOM 4422 C CA . ASP A 1 560 ? 9.516 1.537 -7.796 1.00 94.81 560 ASP A CA 1
ATOM 4423 C C . ASP A 1 560 ? 10.949 1.639 -7.245 1.00 94.81 560 ASP A C 1
ATOM 4425 O O . ASP A 1 560 ? 11.516 0.641 -6.789 1.00 94.81 560 ASP A O 1
ATOM 4429 N N . VAL A 1 561 ? 11.544 2.833 -7.326 1.00 95.62 561 VAL A N 1
ATOM 4430 C CA . VAL A 1 561 ? 12.893 3.119 -6.830 1.00 95.62 561 VAL A CA 1
ATOM 4431 C C . VAL A 1 561 ? 12.946 3.219 -5.301 1.00 95.62 561 VAL A C 1
ATOM 4433 O O . VAL A 1 561 ? 14.027 3.116 -4.727 1.00 95.62 561 VAL A O 1
ATOM 4436 N N . CYS A 1 562 ? 11.812 3.443 -4.639 1.00 95.81 562 CYS A N 1
ATOM 4437 C CA . CYS A 1 562 ? 11.760 3.799 -3.227 1.00 95.81 562 CYS A CA 1
ATOM 4438 C C . CYS A 1 562 ? 11.719 2.594 -2.289 1.00 95.81 562 CYS A C 1
ATOM 4440 O O . CYS A 1 562 ? 11.041 1.601 -2.562 1.00 95.81 562 CYS A O 1
ATOM 4442 N N . ASN A 1 563 ? 12.361 2.777 -1.137 1.00 94.69 563 ASN A N 1
ATOM 4443 C CA . ASN A 1 563 ? 12.277 1.973 0.071 1.00 94.69 563 ASN A CA 1
ATOM 4444 C C . ASN A 1 563 ? 11.672 2.823 1.214 1.00 94.69 563 ASN A C 1
ATOM 4446 O O . ASN A 1 563 ? 12.388 3.599 1.848 1.00 94.69 563 ASN A O 1
ATOM 4450 N N . PRO A 1 564 ? 10.358 2.727 1.457 1.00 92.06 564 PRO A N 1
ATOM 4451 C CA . PRO A 1 564 ? 9.679 3.360 2.590 1.00 92.06 564 PRO A CA 1
ATOM 4452 C C . PRO A 1 564 ? 10.235 2.939 3.955 1.00 92.06 564 PRO A C 1
ATOM 4454 O O . PRO A 1 564 ? 10.212 1.754 4.280 1.00 92.06 564 PRO A O 1
ATOM 4457 N N . ILE A 1 565 ? 10.701 3.886 4.778 1.00 89.44 565 ILE A N 1
ATOM 4458 C CA . ILE A 1 565 ? 11.294 3.565 6.097 1.00 89.44 565 ILE A CA 1
ATOM 4459 C C . ILE A 1 565 ? 10.323 3.702 7.276 1.00 89.44 565 ILE A C 1
ATOM 4461 O O . ILE A 1 565 ? 10.657 3.295 8.383 1.00 89.44 565 ILE A O 1
ATOM 4465 N N . TRP A 1 566 ? 9.134 4.266 7.052 1.00 81.19 566 TRP A N 1
ATOM 4466 C CA . TRP A 1 566 ? 8.092 4.414 8.079 1.00 81.19 566 TRP A CA 1
ATOM 4467 C C . TRP A 1 566 ? 7.277 3.131 8.296 1.00 81.19 566 TRP A C 1
ATOM 4469 O O . TRP A 1 566 ? 6.431 3.076 9.184 1.00 81.19 566 TRP A O 1
ATOM 4479 N N . MET A 1 567 ? 7.500 2.104 7.473 1.00 69.38 567 MET A N 1
ATOM 4480 C CA . MET A 1 567 ? 6.761 0.852 7.559 1.00 69.38 567 MET A CA 1
ATOM 4481 C C . MET A 1 567 ? 7.144 0.082 8.828 1.00 69.38 567 MET A C 1
ATOM 4483 O O . MET A 1 567 ? 8.282 -0.367 8.975 1.00 69.38 567 MET A O 1
ATOM 4487 N N . SER A 1 568 ? 6.182 -0.115 9.730 1.00 60.91 568 SER A N 1
ATOM 4488 C CA . SER A 1 568 ? 6.298 -1.088 10.817 1.00 60.91 568 SER A CA 1
ATOM 4489 C C . SER A 1 568 ? 5.906 -2.487 10.329 1.00 60.91 568 SER A C 1
ATOM 4491 O O . SER A 1 568 ? 5.172 -2.643 9.354 1.00 60.91 568 SER A O 1
ATOM 4493 N N . ALA A 1 569 ? 6.338 -3.524 11.053 1.00 51.94 569 ALA A N 1
ATOM 4494 C CA . ALA A 1 569 ? 5.930 -4.910 10.793 1.00 51.94 569 ALA A CA 1
ATOM 4495 C C . ALA A 1 569 ? 4.410 -5.150 10.934 1.00 51.94 569 ALA A C 1
ATOM 4497 O O . ALA A 1 569 ? 3.923 -6.206 10.549 1.00 51.94 569 ALA A O 1
ATOM 4498 N N . SER A 1 570 ? 3.669 -4.188 11.494 1.00 52.16 570 SER A N 1
ATOM 4499 C CA . SER A 1 570 ? 2.226 -4.261 11.732 1.00 52.16 570 SER A CA 1
ATOM 4500 C C . SER A 1 570 ? 1.384 -3.512 10.694 1.00 52.16 570 SER A C 1
ATOM 4502 O O . SER A 1 570 ? 0.176 -3.442 10.876 1.00 52.16 570 SER A O 1
ATOM 4504 N N . SER A 1 571 ? 1.992 -2.907 9.668 1.00 72.81 571 SER A N 1
ATOM 4505 C CA . SER A 1 571 ? 1.259 -2.173 8.630 1.00 72.81 571 SER A CA 1
ATOM 4506 C C . SER A 1 571 ? 0.692 -3.125 7.577 1.00 72.81 571 SER A C 1
ATOM 4508 O O . SER A 1 571 ? 1.409 -3.976 7.052 1.00 72.81 571 SER A O 1
ATOM 4510 N N . GLU A 1 572 ? -0.576 -2.948 7.208 1.00 85.44 572 GLU A N 1
ATOM 4511 C CA . GLU A 1 572 ? -1.197 -3.632 6.069 1.00 85.44 572 GLU A CA 1
ATOM 4512 C C . GLU A 1 572 ? -0.809 -3.020 4.710 1.00 85.44 572 GLU A C 1
ATOM 4514 O O . GLU A 1 572 ? -1.286 -3.463 3.660 1.00 85.44 572 GLU A O 1
ATOM 4519 N N . TRP A 1 573 ? 0.089 -2.033 4.696 1.00 88.06 573 TRP A N 1
ATOM 4520 C CA . TRP A 1 573 ? 0.708 -1.495 3.492 1.00 88.06 573 TRP A CA 1
ATOM 4521 C C . TRP A 1 573 ? 2.166 -1.931 3.381 1.00 88.06 573 TRP A C 1
ATOM 4523 O O . TRP A 1 573 ? 2.939 -1.870 4.334 1.00 88.06 573 TRP A O 1
ATOM 4533 N N . PHE A 1 574 ? 2.577 -2.320 2.177 1.00 89.19 574 PHE A N 1
ATOM 4534 C CA . PHE A 1 574 ? 3.972 -2.614 1.882 1.00 89.19 574 PHE A CA 1
ATOM 4535 C C . PHE A 1 574 ? 4.331 -2.251 0.451 1.00 89.19 574 PHE A C 1
ATOM 4537 O O . PHE A 1 574 ? 3.483 -2.256 -0.442 1.00 89.19 574 PHE A O 1
ATOM 4544 N N . GLN A 1 575 ? 5.610 -1.963 0.217 1.00 88.94 575 GLN A N 1
ATOM 4545 C CA . GLN A 1 575 ? 6.090 -1.617 -1.112 1.00 88.94 575 GLN A CA 1
ATOM 4546 C C . GLN A 1 575 ? 6.094 -2.842 -2.036 1.00 88.94 575 GLN A C 1
ATOM 4548 O O . GLN A 1 575 ? 6.823 -3.815 -1.833 1.00 88.94 575 GLN A O 1
ATOM 4553 N N . MET A 1 576 ? 5.334 -2.742 -3.119 1.00 87.19 576 MET A N 1
ATOM 4554 C CA . MET A 1 576 ? 5.324 -3.654 -4.251 1.00 87.19 576 MET A CA 1
ATOM 4555 C C . MET A 1 576 ? 5.361 -2.831 -5.537 1.00 87.19 576 MET A C 1
ATOM 4557 O O . MET A 1 576 ? 4.465 -2.060 -5.837 1.00 87.19 576 MET A O 1
ATOM 4561 N N . ARG A 1 577 ? 6.407 -3.011 -6.336 1.00 89.44 577 ARG A N 1
ATOM 4562 C CA . ARG A 1 577 ? 6.755 -2.151 -7.482 1.00 89.44 577 ARG A CA 1
ATOM 4563 C C . ARG A 1 577 ? 5.695 -2.190 -8.594 1.00 89.44 577 ARG A C 1
ATOM 4565 O O . ARG A 1 577 ? 5.774 -2.997 -9.521 1.00 89.44 577 ARG A O 1
ATOM 4572 N N . LEU A 1 578 ? 4.665 -1.362 -8.431 1.00 88.56 578 LEU A N 1
ATOM 4573 C CA . LEU A 1 578 ? 3.411 -1.359 -9.172 1.00 88.56 578 LEU A CA 1
ATOM 4574 C C . LEU A 1 578 ? 2.994 0.061 -9.542 1.00 88.56 578 LEU A C 1
ATOM 4576 O O . LEU A 1 578 ? 3.208 1.027 -8.813 1.00 88.56 578 LEU A O 1
ATOM 4580 N N . TRP A 1 579 ? 2.240 0.156 -10.635 1.00 87.56 579 TRP A N 1
ATOM 4581 C CA . TRP A 1 579 ? 1.651 1.404 -11.114 1.00 87.56 579 TRP A CA 1
ATOM 4582 C C . TRP A 1 579 ? 0.733 2.087 -10.092 1.00 87.56 579 TRP A C 1
ATOM 4584 O O . TRP A 1 579 ? 0.723 3.316 -10.019 1.00 87.56 579 TRP A O 1
ATOM 4594 N N . THR A 1 580 ? -0.041 1.316 -9.318 1.00 87.12 580 THR A N 1
ATOM 4595 C CA . THR A 1 580 ? -0.958 1.852 -8.295 1.00 87.12 580 THR A CA 1
ATOM 4596 C C . THR A 1 580 ? -0.187 2.626 -7.231 1.00 87.12 580 THR A C 1
ATOM 4598 O O . THR A 1 580 ? -0.509 3.784 -6.962 1.00 87.12 580 THR A O 1
ATOM 4601 N N . GLN A 1 581 ? 0.904 2.044 -6.734 1.00 90.12 581 GLN A N 1
ATOM 4602 C CA . GLN A 1 581 ? 1.765 2.677 -5.741 1.00 90.12 581 GLN A CA 1
ATOM 4603 C C . GLN A 1 581 ? 2.609 3.801 -6.336 1.00 90.12 581 GLN A C 1
ATOM 4605 O O . GLN A 1 581 ? 2.694 4.872 -5.745 1.00 90.12 581 GLN A O 1
ATOM 4610 N N . ALA A 1 582 ? 3.153 3.639 -7.546 1.00 91.75 582 ALA A N 1
ATOM 4611 C CA . ALA A 1 582 ? 3.885 4.715 -8.213 1.00 91.75 582 ALA A CA 1
ATOM 4612 C C . ALA A 1 582 ? 3.029 5.980 -8.400 1.00 91.75 582 ALA A C 1
ATOM 4614 O O . ALA A 1 582 ? 3.525 7.092 -8.210 1.00 91.75 582 ALA A O 1
ATOM 4615 N N . ARG A 1 583 ? 1.733 5.824 -8.708 1.00 89.50 583 ARG A N 1
ATOM 4616 C CA . ARG A 1 583 ? 0.775 6.939 -8.761 1.00 89.50 583 ARG A CA 1
ATOM 4617 C C . ARG A 1 583 ? 0.587 7.591 -7.389 1.00 89.50 583 ARG A C 1
ATOM 4619 O O . ARG A 1 583 ? 0.661 8.815 -7.311 1.00 89.50 583 ARG A O 1
ATOM 4626 N N . GLN A 1 584 ? 0.327 6.799 -6.346 1.00 87.50 584 GLN A N 1
ATOM 4627 C CA . GLN A 1 584 ? 0.124 7.289 -4.974 1.00 87.50 584 GLN A CA 1
ATOM 4628 C C . GLN A 1 584 ? 1.358 8.052 -4.472 1.00 87.50 584 GLN A C 1
ATOM 4630 O O . GLN A 1 584 ? 1.262 9.225 -4.113 1.00 87.50 584 GLN A O 1
ATOM 4635 N N . MET A 1 585 ? 2.538 7.435 -4.570 1.00 92.38 585 MET A N 1
ATOM 4636 C CA . MET A 1 585 ? 3.816 8.032 -4.174 1.00 92.38 585 MET A CA 1
ATOM 4637 C C . MET A 1 585 ? 4.137 9.294 -4.974 1.00 92.38 585 MET A C 1
ATOM 4639 O O . MET A 1 585 ? 4.550 10.293 -4.397 1.00 92.38 585 MET A O 1
ATOM 4643 N N . GLY A 1 586 ? 3.935 9.279 -6.296 1.00 92.06 586 GLY A N 1
ATOM 4644 C CA . GLY A 1 586 ? 4.216 10.435 -7.150 1.00 92.06 586 GLY A CA 1
ATOM 4645 C C . GLY A 1 586 ? 3.305 11.627 -6.851 1.00 92.06 586 GLY A C 1
ATOM 4646 O O . GLY A 1 586 ? 3.783 12.758 -6.755 1.00 92.06 586 GLY A O 1
ATOM 4647 N N . ALA A 1 587 ? 2.005 11.381 -6.658 1.00 86.88 587 ALA A N 1
ATOM 4648 C CA . ALA A 1 587 ? 1.054 12.421 -6.272 1.00 86.88 587 ALA A CA 1
ATOM 4649 C C . ALA A 1 587 ? 1.413 13.021 -4.906 1.00 86.88 587 ALA A C 1
ATOM 4651 O O . ALA A 1 587 ? 1.462 14.243 -4.756 1.00 86.88 587 ALA A O 1
ATOM 4652 N N . PHE A 1 588 ? 1.728 12.165 -3.935 1.00 85.81 588 PHE A N 1
ATOM 4653 C CA . PHE A 1 588 ? 2.052 12.595 -2.584 1.00 85.81 588 PHE A CA 1
ATOM 4654 C C . PHE A 1 588 ? 3.401 13.324 -2.498 1.00 85.81 588 PHE A C 1
ATOM 4656 O O . PHE A 1 588 ? 3.478 14.384 -1.880 1.00 85.81 588 PHE A O 1
ATOM 4663 N N . ALA A 1 589 ? 4.435 12.857 -3.204 1.00 90.75 589 ALA A N 1
ATOM 4664 C CA . ALA A 1 589 ? 5.704 13.576 -3.331 1.00 90.75 589 ALA A CA 1
ATOM 4665 C C . ALA A 1 589 ? 5.501 14.977 -3.930 1.00 90.75 589 ALA A C 1
ATOM 4667 O O . ALA A 1 589 ? 6.082 15.943 -3.445 1.00 90.75 589 ALA A O 1
ATOM 4668 N N . GLY A 1 590 ? 4.633 15.112 -4.940 1.00 88.19 590 GLY A N 1
ATOM 4669 C CA . GLY A 1 590 ? 4.279 16.410 -5.518 1.00 88.19 590 GLY A CA 1
ATOM 4670 C C . GLY A 1 590 ? 3.630 17.361 -4.507 1.00 88.19 590 GLY A C 1
ATOM 4671 O O . GLY A 1 590 ? 4.006 18.532 -4.447 1.00 88.19 590 GLY A O 1
ATOM 4672 N N . ILE A 1 591 ? 2.712 16.855 -3.675 1.00 81.75 591 ILE A N 1
ATOM 4673 C CA . ILE A 1 591 ? 2.108 17.622 -2.573 1.00 81.75 591 ILE A CA 1
ATOM 4674 C C . ILE A 1 591 ? 3.196 18.074 -1.595 1.00 81.75 591 ILE A C 1
ATOM 4676 O O . ILE A 1 591 ? 3.280 19.259 -1.296 1.00 81.75 591 ILE A O 1
ATOM 4680 N N . ARG A 1 592 ? 4.087 17.173 -1.166 1.00 84.19 592 ARG A N 1
ATOM 4681 C CA . ARG A 1 592 ? 5.157 17.482 -0.197 1.00 84.19 592 ARG A CA 1
ATOM 4682 C C . ARG A 1 592 ? 6.243 18.399 -0.744 1.00 84.19 592 ARG A C 1
ATOM 4684 O O . ARG A 1 592 ? 6.851 19.153 0.004 1.00 84.19 592 ARG A O 1
ATOM 4691 N N . MET A 1 593 ? 6.476 18.386 -2.052 1.00 86.50 593 MET A N 1
ATOM 4692 C CA . MET A 1 593 ? 7.341 19.371 -2.695 1.00 86.50 593 MET A CA 1
ATOM 4693 C C . MET A 1 593 ? 6.706 20.766 -2.714 1.00 86.50 593 MET A C 1
ATOM 4695 O O . MET A 1 593 ? 7.441 21.752 -2.654 1.00 86.50 593 MET A O 1
ATOM 4699 N N . ALA A 1 594 ? 5.377 20.863 -2.802 1.00 81.62 594 ALA A N 1
ATOM 4700 C CA . ALA A 1 594 ? 4.646 22.131 -2.813 1.00 81.62 594 ALA A CA 1
ATOM 4701 C C . ALA A 1 594 ? 4.356 22.683 -1.405 1.00 81.62 594 ALA A C 1
ATOM 4703 O O . ALA A 1 594 ? 4.281 23.899 -1.243 1.00 81.62 594 ALA A O 1
ATOM 4704 N N . ASP A 1 595 ? 4.195 21.806 -0.415 1.00 73.88 595 ASP A N 1
ATOM 4705 C CA . ASP A 1 595 ? 3.864 22.145 0.968 1.00 73.88 595 ASP A CA 1
ATOM 4706 C C . ASP A 1 595 ? 5.153 22.339 1.789 1.00 73.88 595 ASP A C 1
ATOM 4708 O O . ASP A 1 595 ? 5.907 21.398 2.034 1.00 73.88 595 ASP A O 1
ATOM 4712 N N . GLU A 1 596 ? 5.475 23.587 2.134 1.00 58.22 596 GLU A N 1
ATOM 4713 C CA . GLU A 1 596 ? 6.746 23.969 2.779 1.00 58.22 596 GLU A CA 1
ATOM 4714 C C . GLU A 1 596 ? 6.725 23.885 4.312 1.00 58.22 596 GLU A C 1
ATOM 4716 O O . GLU A 1 596 ? 7.718 24.240 4.947 1.00 58.22 596 GLU A O 1
ATOM 4721 N N . GLU A 1 597 ? 5.635 23.425 4.932 1.00 54.94 597 GLU A N 1
ATOM 4722 C CA . GLU A 1 597 ? 5.536 23.408 6.393 1.00 54.94 597 GLU A CA 1
ATOM 4723 C C . GLU A 1 597 ? 6.421 22.315 7.023 1.00 54.94 597 GLU A C 1
ATOM 4725 O O . GLU A 1 597 ? 6.061 21.143 7.158 1.00 54.94 597 GLU A O 1
ATOM 4730 N N . GLU A 1 598 ? 7.620 22.725 7.446 1.00 49.12 598 GLU A N 1
ATOM 4731 C CA . GLU A 1 598 ? 8.467 22.012 8.403 1.00 49.12 598 GLU A CA 1
ATOM 4732 C C . GLU A 1 598 ? 7.744 21.921 9.758 1.00 49.12 598 GLU A C 1
ATOM 4734 O O . GLU A 1 598 ? 7.916 22.770 10.629 1.00 49.12 598 GLU A O 1
ATOM 4739 N N . GLY A 1 599 ? 6.902 20.904 9.955 1.00 48.56 599 GLY A N 1
ATOM 4740 C CA . GLY A 1 599 ? 6.348 20.648 11.289 1.00 48.56 599 GLY A CA 1
ATOM 4741 C C . GLY A 1 599 ? 5.205 19.647 11.394 1.00 48.56 599 GLY A C 1
ATOM 4742 O O . GLY A 1 599 ? 5.028 19.079 12.467 1.00 48.56 599 GLY A O 1
ATOM 4743 N N . GLN A 1 600 ? 4.452 19.390 10.320 1.00 50.12 600 GLN A N 1
ATOM 4744 C CA . GLN A 1 600 ? 3.359 18.411 10.343 1.00 50.12 600 GLN A CA 1
ATOM 4745 C C . GLN A 1 600 ? 3.671 17.223 9.436 1.00 50.12 600 GLN A C 1
ATOM 4747 O O . GLN A 1 600 ? 3.460 17.263 8.223 1.00 50.12 600 GLN A O 1
ATOM 4752 N N . SER A 1 601 ? 4.177 16.155 10.053 1.00 56.47 601 SER A N 1
ATOM 4753 C CA . SER A 1 601 ? 4.305 14.855 9.406 1.00 56.47 601 SER A CA 1
ATOM 4754 C C . SER A 1 601 ? 2.985 14.107 9.559 1.00 56.47 601 SER A C 1
ATOM 4756 O O . SER A 1 601 ? 2.595 13.760 10.671 1.00 56.47 601 SER A O 1
ATOM 4758 N N . TYR A 1 602 ? 2.270 13.910 8.456 1.00 62.78 602 TYR A N 1
ATOM 4759 C CA . TYR A 1 602 ? 1.112 13.025 8.413 1.00 62.78 602 TYR A CA 1
ATOM 4760 C C . TYR A 1 602 ? 1.187 12.194 7.135 1.00 62.78 602 TYR A C 1
ATOM 4762 O O . TYR A 1 602 ? 1.367 12.725 6.032 1.00 62.78 602 TYR A O 1
ATOM 4770 N N . LEU A 1 603 ? 1.100 10.879 7.304 1.00 68.38 603 LEU A N 1
ATOM 4771 C CA . LEU A 1 603 ? 1.083 9.930 6.205 1.00 68.38 603 LEU A CA 1
ATOM 4772 C C . LEU A 1 603 ? -0.313 9.950 5.561 1.00 68.38 603 LEU A C 1
ATOM 4774 O O . LEU A 1 603 ? -1.321 10.035 6.254 1.00 68.38 603 LEU A O 1
ATOM 4778 N N . ASP A 1 604 ? -0.369 9.922 4.230 1.00 68.06 604 ASP A N 1
ATOM 4779 C CA . ASP A 1 604 ? -1.631 9.803 3.489 1.00 68.06 604 ASP A CA 1
ATOM 4780 C C . ASP A 1 604 ? -2.289 8.447 3.768 1.00 68.06 604 ASP A C 1
ATOM 4782 O O . ASP A 1 604 ? -1.596 7.427 3.782 1.00 68.06 604 ASP A O 1
ATOM 4786 N N . PHE A 1 605 ? -3.618 8.414 3.901 1.00 69.69 605 PHE A N 1
ATOM 4787 C CA . PHE A 1 605 ? -4.365 7.166 4.099 1.00 69.69 605 PHE A CA 1
ATOM 4788 C C . PHE A 1 605 ? -4.117 6.134 2.985 1.00 69.69 605 PHE A C 1
ATOM 4790 O O . PHE A 1 605 ? -4.280 4.934 3.191 1.00 69.69 605 PHE A O 1
ATOM 4797 N N . CYS A 1 606 ? -3.696 6.560 1.787 1.00 72.38 606 CYS A N 1
ATOM 4798 C CA . CYS A 1 606 ? -3.330 5.648 0.703 1.00 72.38 606 CYS A CA 1
ATOM 4799 C C . CYS A 1 606 ? -2.116 4.758 1.028 1.00 72.38 606 CYS A C 1
ATOM 4801 O O . CYS A 1 606 ? -1.879 3.781 0.313 1.00 72.38 606 CYS A O 1
ATOM 4803 N N . PHE A 1 607 ? -1.381 5.067 2.101 1.00 82.06 607 PHE A N 1
ATOM 4804 C CA . PHE A 1 607 ? -0.298 4.253 2.649 1.00 82.06 607 PHE A CA 1
ATOM 4805 C C . PHE A 1 607 ? -0.706 3.438 3.889 1.00 82.06 607 PHE A C 1
ATOM 4807 O O . PHE A 1 607 ? 0.162 2.833 4.509 1.00 82.06 607 PHE A O 1
ATOM 4814 N N . GLU A 1 608 ? -1.990 3.406 4.263 1.00 81.19 608 GLU A N 1
ATOM 4815 C CA . GLU A 1 608 ? -2.493 2.549 5.353 1.00 81.19 608 GLU A CA 1
ATOM 4816 C C . GLU A 1 608 ? -2.778 1.120 4.874 1.00 81.19 608 GLU A C 1
ATOM 4818 O O . GLU A 1 608 ? -2.576 0.165 5.619 1.00 81.19 608 GLU A O 1
ATOM 4823 N N . LEU A 1 609 ? -3.197 0.958 3.612 1.00 85.50 609 LEU A N 1
ATOM 4824 C CA . LEU A 1 609 ? -3.605 -0.330 3.052 1.00 85.50 609 LEU A CA 1
ATOM 4825 C C . LEU A 1 609 ? -2.979 -0.590 1.684 1.00 85.50 609 LEU A C 1
ATOM 4827 O O . LEU A 1 609 ? -3.163 0.184 0.737 1.00 85.50 609 LEU A O 1
ATOM 4831 N N . PHE A 1 610 ? -2.304 -1.731 1.539 1.00 91.88 610 PHE A N 1
ATOM 4832 C CA . PHE A 1 610 ? -1.916 -2.225 0.225 1.00 91.88 610 PHE A CA 1
ATOM 4833 C C . PHE A 1 610 ? -3.171 -2.533 -0.604 1.00 91.88 610 PHE A C 1
ATOM 4835 O O . PHE A 1 610 ? -3.994 -3.352 -0.209 1.00 91.88 610 PHE A O 1
ATOM 4842 N N . SER A 1 611 ? -3.312 -1.904 -1.770 1.00 90.75 611 SER A N 1
ATOM 4843 C CA . SER A 1 611 ? -4.439 -2.148 -2.669 1.00 90.75 611 SER A CA 1
ATOM 4844 C C . SER A 1 611 ? -3.986 -2.200 -4.127 1.00 90.75 611 SER A C 1
ATOM 4846 O O . SER A 1 611 ? -3.218 -1.359 -4.617 1.00 90.75 611 SER A O 1
ATOM 4848 N N . HIS A 1 612 ? -4.440 -3.223 -4.846 1.00 90.88 612 HIS A N 1
ATOM 4849 C CA . HIS A 1 612 ? -4.105 -3.389 -6.253 1.00 90.88 612 HIS A CA 1
ATOM 4850 C C . HIS A 1 612 ? -5.223 -4.078 -7.028 1.00 90.88 612 HIS A C 1
ATOM 4852 O O . HIS A 1 612 ? -5.694 -5.141 -6.634 1.00 90.88 612 HIS A O 1
ATOM 4858 N N . VAL A 1 613 ? -5.592 -3.490 -8.170 1.00 88.88 613 VAL A N 1
ATOM 4859 C CA . VAL A 1 613 ? -6.522 -4.077 -9.140 1.00 88.88 613 VAL A CA 1
ATOM 4860 C C . VAL A 1 613 ? -5.743 -4.477 -10.383 1.00 88.88 613 VAL A C 1
ATOM 4862 O O . VAL A 1 613 ? -5.077 -3.648 -11.007 1.00 88.88 613 VAL A O 1
ATOM 4865 N N . THR A 1 614 ? -5.869 -5.736 -10.774 1.00 85.25 614 THR A N 1
ATOM 4866 C CA . THR A 1 614 ? -5.283 -6.282 -11.996 1.00 85.25 614 THR A CA 1
ATOM 4867 C C . THR A 1 614 ? -6.233 -7.282 -12.652 1.00 85.25 614 THR A C 1
ATOM 4869 O O . THR A 1 614 ? -7.397 -7.426 -12.275 1.00 85.25 614 THR A O 1
ATOM 4872 N N . THR A 1 615 ? -5.774 -7.934 -13.708 1.00 80.19 615 THR A N 1
ATOM 4873 C CA . THR A 1 615 ? -6.498 -8.998 -14.392 1.00 80.19 615 THR A CA 1
ATOM 4874 C C . THR A 1 615 ? -5.535 -10.151 -14.600 1.00 80.19 615 THR A C 1
ATOM 4876 O O . THR A 1 615 ? -4.440 -9.912 -15.098 1.00 80.19 615 THR A O 1
ATOM 4879 N N . PHE A 1 616 ? -5.941 -11.365 -14.226 1.00 80.19 616 PHE A N 1
ATOM 4880 C CA . PHE A 1 616 ? -5.224 -12.598 -14.555 1.00 80.19 616 PHE A CA 1
ATOM 4881 C C . PHE A 1 616 ? -6.167 -13.589 -15.215 1.00 80.19 616 PHE A C 1
ATOM 4883 O O . PHE A 1 616 ? -7.290 -13.787 -14.753 1.00 80.19 616 PHE A O 1
ATOM 4890 N N . PHE A 1 617 ? -5.726 -14.206 -16.312 1.00 76.38 617 PHE A N 1
ATOM 4891 C CA . PHE A 1 617 ? -6.510 -15.208 -17.053 1.00 76.38 617 PHE A CA 1
ATOM 4892 C C . PHE A 1 617 ? -7.909 -14.716 -17.474 1.00 76.38 617 PHE A C 1
ATOM 4894 O O . PHE A 1 617 ? -8.850 -15.495 -17.589 1.00 76.38 617 PHE A O 1
ATOM 4901 N N . GLY A 1 618 ? -8.058 -13.405 -17.689 1.00 77.31 618 GLY A N 1
ATOM 4902 C CA . GLY A 1 618 ? -9.339 -12.773 -18.017 1.00 77.31 618 GLY A CA 1
ATOM 4903 C C . GLY A 1 618 ? -10.272 -12.512 -16.828 1.00 77.31 618 GLY A C 1
ATOM 4904 O O . GLY A 1 618 ? -11.350 -11.961 -17.043 1.00 77.31 618 GLY A O 1
ATOM 4905 N N . TYR A 1 619 ? -9.870 -12.844 -15.601 1.00 83.62 619 TYR A N 1
ATOM 4906 C CA . TYR A 1 619 ? -10.603 -12.524 -14.377 1.00 83.62 619 TYR A CA 1
ATOM 4907 C C . TYR A 1 619 ? -10.075 -11.239 -13.746 1.00 83.62 619 TYR A C 1
ATOM 4909 O O . TYR A 1 619 ? -8.863 -11.020 -13.700 1.00 83.62 619 TYR A O 1
ATOM 4917 N N . LYS A 1 620 ? -10.981 -10.404 -13.228 1.00 88.38 620 LYS A N 1
ATOM 4918 C CA . LYS A 1 620 ? -10.637 -9.298 -12.325 1.00 88.38 620 LYS A CA 1
ATOM 4919 C C . LYS A 1 620 ? -9.959 -9.890 -11.087 1.00 88.38 620 LYS A C 1
ATOM 4921 O O . LYS A 1 620 ? -10.473 -10.854 -10.534 1.00 88.38 620 LYS A O 1
ATOM 4926 N N . VAL A 1 621 ? -8.807 -9.355 -10.697 1.00 89.44 621 VAL A N 1
ATOM 4927 C CA . VAL A 1 621 ? -8.056 -9.785 -9.511 1.00 89.44 621 VAL A CA 1
ATOM 4928 C C . VAL A 1 621 ? -7.779 -8.568 -8.652 1.00 89.44 621 VAL A C 1
ATOM 4930 O O . VAL A 1 621 ? -7.235 -7.574 -9.136 1.00 89.44 621 VAL A O 1
ATOM 4933 N N . ILE A 1 622 ? -8.142 -8.654 -7.383 1.00 92.50 622 ILE A N 1
ATOM 4934 C CA . ILE A 1 622 ? -7.984 -7.595 -6.399 1.00 92.50 622 ILE A CA 1
ATOM 4935 C C . ILE A 1 622 ? -7.190 -8.152 -5.229 1.00 92.50 622 ILE A C 1
ATOM 4937 O O . ILE A 1 622 ? -7.472 -9.237 -4.723 1.00 92.50 622 ILE A O 1
ATOM 4941 N N . LEU A 1 623 ? -6.168 -7.402 -4.837 1.00 93.06 623 LEU A N 1
ATOM 4942 C CA . LEU A 1 623 ? -5.277 -7.724 -3.734 1.00 93.06 623 LEU A CA 1
ATOM 4943 C C . LEU A 1 623 ? -5.411 -6.616 -2.692 1.00 93.06 623 LEU A C 1
ATOM 4945 O O . LEU A 1 623 ? -5.184 -5.449 -3.024 1.00 93.06 623 LEU A O 1
ATOM 4949 N N . LEU A 1 624 ? -5.775 -6.985 -1.465 1.00 93.81 624 LEU A N 1
ATOM 4950 C CA . LEU A 1 624 ? -5.966 -6.070 -0.340 1.00 93.81 624 LEU A CA 1
ATOM 4951 C C . LEU A 1 624 ? -5.090 -6.482 0.841 1.00 93.81 624 LEU A C 1
ATOM 4953 O O . LEU A 1 624 ? -5.011 -7.666 1.174 1.00 93.81 624 LEU A O 1
ATOM 4957 N N . GLY A 1 625 ? -4.466 -5.503 1.488 1.00 93.31 625 GLY A N 1
ATOM 4958 C CA . GLY A 1 625 ? -3.652 -5.683 2.684 1.00 93.31 625 GLY A CA 1
ATOM 4959 C C . GLY A 1 625 ? -2.561 -6.735 2.515 1.00 93.31 625 GLY A C 1
ATOM 4960 O O . GLY A 1 625 ? -1.971 -6.897 1.441 1.00 93.31 625 GLY A O 1
ATOM 4961 N N . LEU A 1 626 ? -2.340 -7.508 3.575 1.00 92.25 626 LEU A N 1
ATOM 4962 C CA . LEU A 1 626 ? -1.416 -8.639 3.619 1.00 92.25 626 LEU A CA 1
ATOM 4963 C C . LEU A 1 626 ? -2.029 -9.871 2.927 1.00 92.25 626 LEU A C 1
ATOM 4965 O O . LEU A 1 626 ? -2.205 -10.925 3.535 1.00 92.25 626 LEU A O 1
ATOM 4969 N N . TYR A 1 627 ? -2.391 -9.740 1.646 1.00 90.94 627 TYR A N 1
ATOM 4970 C CA . TYR A 1 627 ? -3.126 -10.742 0.854 1.00 90.94 627 TYR A CA 1
ATOM 4971 C C . TYR A 1 627 ? -2.456 -12.126 0.777 1.00 90.94 627 TYR A C 1
ATOM 4973 O O . TYR A 1 627 ? -3.101 -13.133 0.470 1.00 90.94 627 TYR A O 1
ATOM 4981 N N . ASN A 1 628 ? -1.151 -12.191 1.037 1.00 87.06 628 ASN A N 1
ATOM 4982 C CA . ASN A 1 628 ? -0.374 -13.422 1.108 1.00 87.06 628 ASN A CA 1
ATOM 4983 C C . ASN A 1 628 ? 0.300 -13.602 2.475 1.00 87.06 628 ASN A C 1
ATOM 4985 O O . ASN A 1 628 ? 1.373 -14.197 2.549 1.00 87.06 628 ASN A O 1
ATOM 4989 N N . ALA A 1 629 ? -0.307 -13.050 3.531 1.00 87.69 629 ALA A N 1
ATOM 4990 C CA . ALA A 1 629 ? 0.233 -13.041 4.886 1.00 87.69 629 ALA A CA 1
ATOM 4991 C C . ALA A 1 629 ? 1.672 -12.492 4.939 1.00 87.69 629 ALA A C 1
ATOM 4993 O O . ALA A 1 629 ? 2.527 -12.997 5.667 1.00 87.69 629 ALA A O 1
ATOM 4994 N N . GLN A 1 630 ? 1.960 -11.475 4.119 1.00 85.81 630 GLN A N 1
ATOM 4995 C CA . GLN A 1 630 ? 3.267 -10.831 4.080 1.00 85.81 630 GLN A CA 1
ATOM 4996 C C . GLN A 1 630 ? 3.644 -10.381 5.495 1.00 85.81 630 GLN A C 1
ATOM 4998 O O . GLN A 1 630 ? 2.833 -9.779 6.186 1.00 85.81 630 GLN A O 1
ATOM 5003 N N . HIS A 1 631 ? 4.874 -10.678 5.914 1.00 82.31 631 HIS A N 1
ATOM 5004 C CA . HIS A 1 631 ? 5.414 -10.322 7.233 1.00 82.31 631 HIS A CA 1
ATOM 5005 C C . HIS A 1 631 ? 4.754 -11.002 8.450 1.00 82.31 631 HIS A C 1
ATOM 5007 O O . HIS A 1 631 ? 5.211 -10.767 9.566 1.00 82.31 631 HIS A O 1
ATOM 5013 N N . LEU A 1 632 ? 3.761 -11.879 8.263 1.00 83.50 632 LEU A N 1
ATOM 5014 C CA . LEU A 1 632 ? 3.166 -12.668 9.346 1.00 83.50 632 LEU A CA 1
ATOM 5015 C C . LEU A 1 632 ? 3.878 -14.020 9.491 1.00 83.50 632 LEU A C 1
ATOM 5017 O O . LEU A 1 632 ? 4.251 -14.647 8.493 1.00 83.50 632 LEU A O 1
ATOM 5021 N N . ASN A 1 633 ? 4.038 -14.507 10.724 1.00 82.38 633 ASN A N 1
ATOM 5022 C CA . ASN A 1 633 ? 4.518 -15.872 10.943 1.00 82.38 633 ASN A CA 1
ATOM 5023 C C . ASN A 1 633 ? 3.371 -16.866 10.746 1.00 82.38 633 ASN A C 1
ATOM 5025 O O . ASN A 1 633 ? 2.215 -16.543 10.992 1.00 82.38 633 ASN A O 1
ATOM 5029 N N . GLN A 1 634 ? 3.682 -18.099 10.339 1.00 75.50 634 GLN A N 1
ATOM 5030 C CA . GLN A 1 634 ? 2.669 -19.140 10.093 1.00 75.50 634 GLN A CA 1
ATOM 5031 C C . GLN A 1 634 ? 1.793 -19.468 11.310 1.00 75.50 634 GLN A C 1
ATOM 5033 O O . GLN A 1 634 ? 0.696 -19.980 11.133 1.00 75.50 634 GLN A O 1
ATOM 5038 N N . GLU A 1 635 ? 2.267 -19.190 12.524 1.00 77.75 635 GLU A N 1
ATOM 5039 C CA . GLU A 1 635 ? 1.510 -19.413 13.760 1.00 77.75 635 GLU A CA 1
ATOM 5040 C C . GLU A 1 635 ? 0.556 -18.249 14.093 1.00 77.75 635 GLU A C 1
ATOM 5042 O O . GLU A 1 635 ? -0.327 -18.409 14.931 1.00 77.75 635 GLU A O 1
ATOM 5047 N N . ASP A 1 636 ? 0.694 -17.104 13.413 1.00 83.94 636 ASP A N 1
ATOM 5048 C CA . ASP A 1 636 ? -0.004 -15.858 13.748 1.00 83.94 636 ASP A CA 1
ATOM 5049 C C . ASP A 1 636 ? -1.276 -15.635 12.916 1.00 83.94 636 ASP A C 1
ATOM 5051 O O . ASP A 1 636 ? -1.989 -14.655 13.148 1.00 83.94 636 ASP A O 1
ATOM 5055 N N . TYR A 1 637 ? -1.561 -16.486 11.922 1.00 89.62 637 TYR A N 1
ATOM 5056 C CA . TYR A 1 637 ? -2.699 -16.288 11.025 1.00 89.62 637 TYR A CA 1
ATOM 5057 C C . TYR A 1 637 ? -3.414 -17.569 10.599 1.00 89.62 637 TYR A C 1
ATOM 5059 O O . TYR A 1 637 ? -2.850 -18.660 10.541 1.00 89.62 637 TYR A O 1
ATOM 5067 N N . GLU A 1 638 ? -4.670 -17.389 10.211 1.00 89.19 638 GLU A N 1
ATOM 5068 C CA . GLU A 1 638 ? -5.516 -18.389 9.576 1.00 89.19 638 GLU A CA 1
ATOM 5069 C C . GLU A 1 638 ? -5.919 -17.932 8.166 1.00 89.19 638 GLU A C 1
ATOM 5071 O O . GLU A 1 638 ? -6.029 -16.734 7.880 1.00 89.19 638 GLU A O 1
ATOM 5076 N N . ILE A 1 639 ? -6.096 -18.902 7.266 1.00 89.88 639 ILE A N 1
ATOM 5077 C CA . ILE A 1 639 ? -6.557 -18.671 5.895 1.00 89.88 639 ILE A CA 1
ATOM 5078 C C . ILE A 1 639 ? -7.929 -19.306 5.740 1.00 89.88 639 ILE A C 1
ATOM 5080 O O . ILE A 1 639 ? -8.085 -20.501 5.989 1.00 89.88 639 ILE A O 1
ATOM 5084 N N . GLU A 1 640 ? -8.880 -18.534 5.229 1.00 89.31 640 GLU A N 1
ATOM 5085 C CA . GLU A 1 640 ? -10.188 -19.043 4.821 1.00 89.31 640 GLU A CA 1
ATOM 5086 C C . GLU A 1 640 ? -10.424 -18.774 3.337 1.00 89.31 640 GLU A C 1
ATOM 5088 O O . GLU A 1 640 ? -9.917 -17.801 2.768 1.00 89.31 640 GLU A O 1
ATOM 5093 N N . LEU A 1 641 ? -11.159 -19.686 2.697 1.00 89.81 641 LEU A N 1
ATOM 5094 C CA . LEU A 1 641 ? -11.344 -19.721 1.251 1.00 89.81 641 LEU A CA 1
ATOM 5095 C C . LEU A 1 641 ? -12.815 -19.950 0.903 1.00 89.81 641 LEU A C 1
ATOM 5097 O O . LEU A 1 641 ? -13.432 -20.893 1.398 1.00 89.81 641 LEU A O 1
ATOM 5101 N N . ARG A 1 642 ? -13.330 -19.166 -0.044 1.00 86.94 642 ARG A N 1
ATOM 5102 C CA . ARG A 1 642 ? -14.587 -19.430 -0.751 1.00 86.94 642 ARG A CA 1
ATOM 5103 C C . ARG A 1 642 ? -14.291 -19.577 -2.231 1.00 86.94 642 ARG A C 1
ATOM 5105 O O . ARG A 1 642 ? -13.705 -18.693 -2.852 1.00 86.94 642 ARG A O 1
ATOM 5112 N N . ILE A 1 643 ? -14.688 -20.710 -2.801 1.00 87.38 643 ILE A N 1
ATOM 5113 C CA . ILE A 1 643 ? -14.438 -21.022 -4.207 1.00 87.38 643 ILE A CA 1
ATOM 5114 C C . ILE A 1 643 ? -15.756 -21.400 -4.862 1.00 87.38 643 ILE A C 1
ATOM 5116 O O . ILE A 1 643 ? -16.367 -22.408 -4.506 1.00 87.38 643 ILE A O 1
ATOM 5120 N N . THR A 1 644 ? -16.149 -20.625 -5.869 1.00 83.50 644 THR A N 1
ATOM 5121 C CA . THR A 1 644 ? -17.268 -20.962 -6.747 1.00 83.50 644 THR A CA 1
ATOM 5122 C C . THR A 1 644 ? -16.719 -21.228 -8.141 1.00 83.50 644 THR A C 1
ATOM 5124 O O . THR A 1 644 ? -16.303 -20.308 -8.849 1.00 83.50 644 THR A O 1
ATOM 5127 N N . GLU A 1 645 ? -16.713 -22.500 -8.542 1.00 80.88 645 GLU A N 1
ATOM 5128 C CA . GLU A 1 645 ? -16.062 -22.960 -9.772 1.00 80.88 645 GLU A CA 1
ATOM 5129 C C . GLU A 1 645 ? -16.468 -22.132 -11.005 1.00 80.88 645 GLU A C 1
ATOM 5131 O O . GLU A 1 645 ? -17.648 -21.948 -11.321 1.00 80.88 645 GLU A O 1
ATOM 5136 N N . GLY A 1 646 ? -15.459 -21.602 -11.703 1.00 78.50 646 GLY A N 1
ATOM 5137 C CA . GLY A 1 646 ? -15.623 -20.800 -12.915 1.00 78.50 646 GLY A CA 1
ATOM 5138 C C . GLY A 1 646 ? -16.236 -19.408 -12.718 1.00 78.50 646 GLY A C 1
ATOM 5139 O O . GLY A 1 646 ? -16.431 -18.720 -13.726 1.00 78.50 646 GLY A O 1
ATOM 5140 N N . LYS A 1 647 ? -16.535 -18.992 -11.480 1.00 82.62 647 LYS A N 1
ATOM 5141 C CA . LYS A 1 647 ? -17.110 -17.679 -11.154 1.00 82.62 647 LYS A CA 1
ATOM 5142 C C . LYS A 1 647 ? -16.172 -16.817 -10.320 1.00 82.62 647 LYS A C 1
ATOM 5144 O O . LYS A 1 647 ? -15.769 -15.759 -10.791 1.00 82.62 647 LYS A O 1
ATOM 5149 N N . GLU A 1 648 ? -15.848 -17.269 -9.114 1.00 86.38 648 GLU A N 1
ATOM 5150 C CA . GLU A 1 648 ? -15.120 -16.463 -8.137 1.00 86.38 648 GLU A CA 1
ATOM 5151 C C . GLU A 1 648 ? -14.213 -17.307 -7.239 1.00 86.38 648 GLU A C 1
ATOM 5153 O O . GLU A 1 648 ? -14.457 -18.494 -6.994 1.00 86.38 648 GLU A O 1
ATOM 5158 N N . PHE A 1 649 ? -13.172 -16.657 -6.735 1.00 89.19 649 PHE A N 1
ATOM 5159 C CA . PHE A 1 649 ? -12.297 -17.159 -5.689 1.00 89.19 649 PHE A CA 1
ATOM 5160 C C . PHE A 1 649 ? -12.041 -16.024 -4.700 1.00 89.19 649 PHE A C 1
ATOM 5162 O O . PHE A 1 649 ? -11.583 -14.949 -5.086 1.00 89.19 649 PHE A O 1
ATOM 5169 N N . VAL A 1 650 ? -12.332 -16.278 -3.431 1.00 91.50 650 VAL A N 1
ATOM 5170 C CA . VAL A 1 650 ? -12.110 -15.357 -2.319 1.00 91.50 650 VAL A CA 1
ATOM 5171 C C . VAL A 1 650 ? -11.188 -16.051 -1.331 1.00 91.50 650 VAL A C 1
ATOM 5173 O O . VAL A 1 650 ? -11.485 -17.151 -0.867 1.00 91.50 650 VAL A O 1
ATOM 5176 N N . LYS A 1 651 ? -10.069 -15.411 -1.011 1.00 92.50 651 LYS A N 1
ATOM 5177 C CA . LYS A 1 651 ? -9.145 -15.825 0.047 1.00 92.50 651 LYS A CA 1
ATOM 5178 C C . LYS A 1 651 ? -9.002 -14.682 1.025 1.00 92.50 651 LYS A C 1
ATOM 5180 O O . LYS A 1 651 ? -8.725 -13.566 0.597 1.00 92.50 651 LYS A O 1
ATOM 5185 N N . ILE A 1 652 ? -9.107 -14.975 2.310 1.00 93.44 652 ILE A N 1
ATOM 5186 C CA . ILE A 1 652 ? -8.872 -14.006 3.378 1.00 93.44 652 ILE A CA 1
ATOM 5187 C C . ILE A 1 652 ? -7.787 -14.501 4.325 1.00 93.44 652 ILE A C 1
ATOM 5189 O O . ILE A 1 652 ? -7.604 -15.705 4.507 1.00 93.44 652 ILE A O 1
ATOM 5193 N N . ILE A 1 653 ? -7.061 -13.552 4.905 1.00 92.56 653 ILE A N 1
ATOM 5194 C CA . ILE A 1 653 ? -6.044 -13.775 5.928 1.00 92.56 653 ILE A CA 1
ATOM 5195 C C . ILE A 1 653 ? -6.544 -13.127 7.213 1.00 92.56 653 ILE A C 1
ATOM 5197 O O . ILE A 1 653 ? -6.703 -11.903 7.252 1.00 92.56 653 ILE A O 1
ATOM 5201 N N . LYS A 1 654 ? -6.771 -13.923 8.258 1.00 90.50 654 LYS A N 1
ATOM 5202 C CA . LYS A 1 654 ? -7.161 -13.427 9.582 1.00 90.50 654 LYS A CA 1
ATOM 5203 C C . LYS A 1 654 ? -6.038 -13.636 10.587 1.00 90.50 654 LYS A C 1
ATOM 5205 O O . LYS A 1 654 ? -5.343 -14.644 10.547 1.00 90.50 654 LYS A O 1
ATOM 5210 N N . SER A 1 655 ? -5.855 -12.679 11.486 1.00 88.88 655 SER A N 1
ATOM 5211 C CA . SER A 1 655 ? -4.890 -12.751 12.586 1.00 88.88 655 SER A CA 1
ATOM 5212 C C . SER A 1 655 ? -5.468 -12.049 13.805 1.00 88.88 655 SER A C 1
ATOM 5214 O O . SER A 1 655 ? -5.939 -10.915 13.696 1.00 88.88 655 SER A O 1
ATOM 5216 N N . ASN A 1 656 ? -5.445 -12.720 14.961 1.00 86.00 656 ASN A N 1
ATOM 5217 C CA . ASN A 1 656 ? -6.009 -12.220 16.222 1.00 86.00 656 ASN A CA 1
ATOM 5218 C C . ASN A 1 656 ? -7.461 -11.722 16.077 1.00 86.00 656 ASN A C 1
ATOM 5220 O O . ASN A 1 656 ? -7.797 -10.625 16.530 1.00 86.00 656 ASN A O 1
ATOM 5224 N N . GLY A 1 657 ? -8.283 -12.497 15.365 1.00 85.38 657 GLY A N 1
ATOM 5225 C CA . GLY A 1 657 ? -9.683 -12.180 15.095 1.00 85.38 657 GLY A CA 1
ATOM 5226 C C . GLY A 1 657 ? -9.916 -11.006 14.151 1.00 85.38 657 GLY A C 1
ATOM 5227 O O . GLY A 1 657 ? -11.038 -10.536 14.048 1.00 85.38 657 GLY A O 1
ATOM 5228 N N . ARG A 1 658 ? -8.894 -10.496 13.455 1.00 88.38 658 ARG A N 1
ATOM 5229 C CA . ARG A 1 658 ? -9.012 -9.337 12.552 1.00 88.38 658 ARG A CA 1
ATOM 5230 C C . ARG A 1 658 ? -8.620 -9.707 11.132 1.00 88.38 658 ARG A C 1
ATOM 5232 O O . ARG A 1 658 ? -7.683 -10.481 10.928 1.00 88.38 658 ARG A O 1
ATOM 5239 N N . LEU A 1 659 ? -9.296 -9.117 10.148 1.00 90.88 659 LEU A N 1
ATOM 5240 C CA . LEU A 1 659 ? -8.940 -9.278 8.741 1.00 90.88 659 LEU A CA 1
ATOM 5241 C C . LEU A 1 659 ? -7.660 -8.489 8.427 1.00 90.88 659 LEU A C 1
ATOM 5243 O O . LEU A 1 659 ? -7.596 -7.285 8.657 1.00 90.88 659 LEU A O 1
ATOM 5247 N N . LYS A 1 660 ? -6.639 -9.169 7.900 1.00 91.94 660 LYS A N 1
ATOM 5248 C CA . LYS A 1 660 ? -5.330 -8.583 7.558 1.00 91.94 660 LYS A CA 1
ATOM 5249 C C . LYS A 1 660 ? -5.080 -8.458 6.064 1.00 91.94 660 LYS A C 1
ATOM 5251 O O . LYS A 1 660 ? -4.280 -7.627 5.642 1.00 91.94 660 LYS A O 1
ATOM 5256 N N . GLY A 1 661 ? -5.744 -9.272 5.252 1.00 93.56 661 GLY A N 1
ATOM 5257 C CA . GLY A 1 661 ? -5.610 -9.202 3.805 1.00 93.56 661 GLY A CA 1
ATOM 5258 C C . GLY A 1 661 ? -6.595 -10.094 3.072 1.00 93.56 661 GLY A C 1
ATOM 5259 O O . GLY A 1 661 ? -7.179 -11.005 3.659 1.00 93.56 661 GLY A O 1
ATOM 5260 N N . ALA A 1 662 ? -6.764 -9.832 1.779 1.00 94.56 662 ALA A N 1
ATOM 5261 C CA . ALA A 1 662 ? -7.664 -10.585 0.922 1.00 94.56 662 ALA A CA 1
ATOM 5262 C C . ALA A 1 662 ? -7.166 -10.682 -0.529 1.00 94.56 662 ALA A C 1
ATOM 5264 O O . ALA A 1 662 ? -6.525 -9.767 -1.052 1.00 94.56 662 ALA A O 1
ATOM 5265 N N . VAL A 1 663 ? -7.505 -11.790 -1.189 1.00 93.62 663 VAL A N 1
ATOM 5266 C CA . VAL A 1 663 ? -7.421 -11.979 -2.642 1.00 93.62 663 VAL A CA 1
ATOM 5267 C C . VAL A 1 663 ? -8.833 -12.222 -3.156 1.00 93.62 663 VAL A C 1
ATOM 5269 O O . VAL A 1 663 ? -9.459 -13.214 -2.782 1.00 93.62 663 VAL A O 1
ATOM 5272 N N . LEU A 1 664 ? -9.317 -11.338 -4.025 1.00 93.19 664 LEU A N 1
ATOM 5273 C CA . LEU A 1 664 ? -10.630 -11.442 -4.660 1.00 93.19 664 LEU A CA 1
ATOM 5274 C C . LEU A 1 664 ? -10.430 -11.649 -6.159 1.00 93.19 664 LEU A C 1
ATOM 5276 O O . LEU A 1 664 ? -9.785 -10.837 -6.823 1.00 93.19 664 LEU A O 1
ATOM 5280 N N . ILE A 1 665 ? -10.945 -12.748 -6.699 1.00 91.19 665 ILE A N 1
ATOM 5281 C CA . ILE A 1 665 ? -10.859 -13.084 -8.121 1.00 91.19 665 ILE A CA 1
ATOM 5282 C C . ILE A 1 665 ? -12.271 -13.276 -8.658 1.00 91.19 665 ILE A C 1
ATOM 5284 O O . ILE A 1 665 ? -13.036 -14.065 -8.109 1.00 91.19 665 ILE A O 1
ATOM 5288 N N . GLY A 1 666 ? -12.583 -12.613 -9.770 1.00 88.94 666 GLY A N 1
ATOM 5289 C CA . GLY A 1 666 ? -13.927 -12.567 -10.342 1.00 88.94 666 GLY A CA 1
ATOM 5290 C C . GLY A 1 666 ? -14.714 -11.340 -9.881 1.00 88.94 666 GLY A C 1
ATOM 5291 O O . GLY A 1 666 ? -14.138 -10.359 -9.416 1.00 88.94 666 GLY A O 1
ATOM 5292 N N . GLU A 1 667 ? -16.031 -11.382 -10.066 1.00 89.19 667 GLU A N 1
ATOM 5293 C CA . GLU A 1 667 ? -16.955 -10.371 -9.539 1.00 89.19 667 GLU A CA 1
ATOM 5294 C C . GLU A 1 667 ? -17.480 -10.881 -8.195 1.00 89.19 667 GLU A C 1
ATOM 5296 O O . GLU A 1 667 ? -18.326 -11.774 -8.175 1.00 89.19 667 GLU A O 1
ATOM 5301 N N . THR A 1 668 ? -16.890 -10.388 -7.103 1.00 86.81 668 THR A N 1
ATOM 5302 C CA . THR A 1 668 ? -17.163 -10.860 -5.735 1.00 86.81 668 THR A CA 1
ATOM 5303 C C . THR A 1 668 ? -18.084 -9.936 -4.947 1.00 86.81 668 THR A C 1
ATOM 5305 O O . THR A 1 668 ? -18.696 -10.405 -3.998 1.00 86.81 668 THR A O 1
ATOM 5308 N N . ASP A 1 669 ? -18.143 -8.648 -5.311 1.00 85.88 669 ASP A N 1
ATOM 5309 C CA . ASP A 1 669 ? -18.873 -7.586 -4.600 1.00 85.88 669 ASP A CA 1
ATOM 5310 C C . ASP A 1 669 ? -18.499 -7.477 -3.100 1.00 85.88 669 ASP A C 1
ATOM 5312 O O . ASP A 1 669 ? -19.327 -7.163 -2.258 1.00 85.88 669 ASP A O 1
ATOM 5316 N N . LEU A 1 670 ? -17.231 -7.751 -2.763 1.00 89.38 670 LEU A N 1
ATOM 5317 C CA . LEU A 1 670 ? -16.673 -7.768 -1.393 1.00 89.38 670 LEU A CA 1
ATOM 5318 C C . LEU A 1 670 ? -15.540 -6.746 -1.201 1.00 89.38 670 LEU A C 1
ATOM 5320 O O . LEU A 1 670 ? -14.928 -6.665 -0.137 1.00 89.38 670 LEU A O 1
ATOM 5324 N N . GLU A 1 671 ? -15.210 -5.996 -2.250 1.00 88.56 671 GLU A N 1
ATOM 5325 C CA . GLU A 1 671 ? -14.065 -5.095 -2.325 1.00 88.56 671 GLU A CA 1
ATOM 5326 C C . GLU A 1 671 ? -14.090 -4.018 -1.236 1.00 88.56 671 GLU A C 1
ATOM 5328 O O . GLU A 1 671 ? -13.097 -3.829 -0.533 1.00 88.56 671 GLU A O 1
ATOM 5333 N N . GLU A 1 672 ? -15.217 -3.315 -1.111 1.00 84.12 672 GLU A N 1
ATOM 5334 C CA . GLU A 1 672 ? -15.396 -2.217 -0.158 1.00 84.12 672 GLU A CA 1
ATOM 5335 C C . GLU A 1 672 ? -15.519 -2.746 1.273 1.00 84.12 672 GLU A C 1
ATOM 5337 O O . GLU A 1 672 ? -14.819 -2.276 2.169 1.00 84.12 672 GLU A O 1
ATOM 5342 N N . THR A 1 673 ? -16.328 -3.786 1.469 1.00 85.75 673 THR A N 1
ATOM 5343 C CA . THR A 1 673 ? -16.525 -4.469 2.750 1.00 85.75 673 THR A CA 1
ATOM 5344 C C . THR A 1 673 ? -15.191 -4.936 3.341 1.00 85.75 673 THR A C 1
ATOM 5346 O O . THR A 1 673 ? -14.873 -4.636 4.492 1.00 85.75 673 THR A O 1
ATOM 5349 N N . PHE A 1 674 ? -14.352 -5.624 2.558 1.00 91.06 674 PHE A N 1
ATOM 5350 C CA . PHE A 1 674 ? -13.069 -6.135 3.051 1.00 91.06 674 PHE A CA 1
ATOM 5351 C C . PHE A 1 674 ? -12.015 -5.041 3.212 1.00 91.06 674 PHE A C 1
ATOM 5353 O O . PHE A 1 674 ? -11.211 -5.119 4.141 1.00 91.06 674 PHE A O 1
ATOM 5360 N N . GLU A 1 675 ? -12.023 -4.005 2.368 1.00 86.56 675 GLU A N 1
ATOM 5361 C CA . GLU A 1 675 ? -11.211 -2.807 2.604 1.00 86.56 675 GLU A CA 1
ATOM 5362 C C . GLU A 1 675 ? -11.554 -2.177 3.962 1.00 86.56 675 GLU A C 1
ATOM 5364 O O . GLU A 1 675 ? -10.651 -1.920 4.762 1.00 86.56 675 GLU A O 1
ATOM 5369 N N . ASN A 1 676 ? -12.842 -2.002 4.261 1.00 80.56 676 ASN A N 1
ATOM 5370 C CA . ASN A 1 676 ? -13.304 -1.424 5.521 1.00 80.56 676 ASN A CA 1
ATOM 5371 C C . ASN A 1 676 ? -12.985 -2.319 6.725 1.00 80.56 676 ASN A C 1
ATOM 5373 O O . ASN A 1 676 ? -12.532 -1.807 7.748 1.00 80.56 676 ASN A O 1
ATOM 5377 N N . LEU A 1 677 ? -13.149 -3.643 6.617 1.00 84.31 677 LEU A N 1
ATOM 5378 C CA . LEU A 1 677 ? -12.770 -4.581 7.684 1.00 84.31 677 LEU A CA 1
ATOM 5379 C C . LEU A 1 677 ? -11.278 -4.482 8.031 1.00 84.31 677 LEU A C 1
ATOM 5381 O O . LEU A 1 677 ? -10.930 -4.469 9.215 1.00 84.31 677 LEU A O 1
ATOM 5385 N N . ILE A 1 678 ? -10.403 -4.392 7.021 1.00 85.94 678 ILE A N 1
ATOM 5386 C CA . ILE A 1 678 ? -8.958 -4.260 7.248 1.00 85.94 678 ILE A CA 1
ATOM 5387 C C . ILE A 1 678 ? -8.642 -2.896 7.870 1.00 85.94 678 ILE A C 1
ATOM 5389 O O . ILE A 1 678 ? -7.918 -2.831 8.859 1.00 85.94 678 ILE A O 1
ATOM 5393 N N . LEU A 1 679 ? -9.195 -1.802 7.345 1.00 78.62 679 LEU A N 1
ATOM 5394 C CA . LEU A 1 679 ? -8.910 -0.459 7.862 1.00 78.62 679 LEU A CA 1
ATOM 5395 C C . LEU A 1 679 ? -9.438 -0.250 9.289 1.00 78.62 679 LEU A C 1
ATOM 5397 O O . LEU A 1 679 ? -8.730 0.290 10.136 1.00 78.62 679 LEU A O 1
ATOM 5401 N N . ASN A 1 680 ? -10.655 -0.713 9.579 1.00 75.44 680 ASN A N 1
ATOM 5402 C CA . ASN A 1 680 ? -11.281 -0.549 10.894 1.00 75.44 680 ASN A CA 1
ATOM 5403 C C . ASN A 1 680 ? -10.748 -1.543 11.930 1.00 75.44 680 ASN A C 1
ATOM 5405 O O . ASN A 1 680 ? -11.000 -1.380 13.126 1.00 75.44 680 ASN A O 1
ATOM 5409 N N . GLN A 1 681 ? -10.015 -2.573 11.489 1.00 77.94 681 GLN A N 1
ATOM 5410 C CA . GLN A 1 681 ? -9.431 -3.596 12.351 1.00 77.94 681 GLN A CA 1
ATOM 5411 C C . GLN A 1 681 ? -10.484 -4.248 13.265 1.00 77.94 681 GLN A C 1
ATOM 5413 O O . GLN A 1 681 ? -10.188 -4.585 14.413 1.00 77.94 681 GLN A O 1
ATOM 5418 N N . LEU A 1 682 ? -11.721 -4.398 12.784 1.00 76.75 682 LEU A N 1
ATOM 5419 C CA . LEU A 1 682 ? -12.821 -4.960 13.568 1.00 76.75 682 LEU A CA 1
ATOM 5420 C C . LEU A 1 682 ? -12.513 -6.411 13.951 1.00 76.75 682 LEU A C 1
ATOM 5422 O O . LEU A 1 682 ? -11.957 -7.168 13.153 1.00 76.75 682 LEU A O 1
ATOM 5426 N N . ASN A 1 683 ? -12.864 -6.786 15.185 1.00 81.38 683 ASN A N 1
ATOM 5427 C CA . ASN A 1 683 ? -12.796 -8.183 15.594 1.00 81.38 683 ASN A CA 1
ATOM 5428 C C . ASN A 1 683 ? -14.006 -8.926 15.006 1.00 81.38 683 ASN A C 1
ATOM 5430 O O . ASN A 1 683 ? -15.147 -8.586 15.310 1.00 81.38 683 ASN A O 1
ATOM 5434 N N . ILE A 1 684 ? -13.726 -9.918 14.168 1.00 83.56 684 ILE A N 1
ATOM 5435 C CA . ILE A 1 684 ? -14.670 -10.761 13.433 1.00 83.56 684 ILE A CA 1
ATOM 5436 C C . ILE A 1 684 ? -14.643 -12.224 13.918 1.00 83.56 684 ILE A C 1
ATOM 5438 O O . ILE A 1 684 ? -15.109 -13.123 13.218 1.00 83.56 684 ILE A O 1
ATOM 5442 N N . ASP A 1 685 ? -14.097 -12.488 15.110 1.00 81.88 685 ASP A N 1
ATOM 5443 C CA . ASP A 1 685 ? -14.110 -13.819 15.721 1.00 81.88 685 ASP A CA 1
ATOM 5444 C C . ASP A 1 685 ? -15.541 -14.353 15.873 1.00 81.88 685 ASP A C 1
ATOM 5446 O O . ASP A 1 685 ? -16.433 -13.697 16.414 1.00 81.88 685 ASP A O 1
ATOM 5450 N N . GLY A 1 686 ? -15.746 -15.595 15.433 1.00 75.62 686 GLY A N 1
ATOM 5451 C CA . GLY A 1 686 ? -17.044 -16.269 15.506 1.00 75.62 686 GLY A CA 1
ATOM 5452 C C . GLY A 1 686 ? -18.040 -15.870 14.413 1.00 75.62 686 GLY A C 1
ATOM 5453 O O . GLY A 1 686 ? -19.174 -16.348 14.454 1.00 75.62 686 GLY A O 1
ATOM 5454 N N . ILE A 1 687 ? -17.631 -15.047 13.443 1.00 79.50 687 ILE A N 1
ATOM 5455 C CA . ILE A 1 687 ? -18.430 -14.684 12.268 1.00 79.50 687 ILE A CA 1
ATOM 5456 C C . ILE A 1 687 ? -17.867 -15.409 11.043 1.00 79.50 687 ILE A C 1
ATOM 5458 O O . ILE A 1 687 ? -16.676 -15.309 10.746 1.00 79.50 687 ILE A O 1
ATOM 5462 N N . ASP A 1 688 ? -18.728 -16.116 10.313 1.00 81.19 688 ASP A N 1
ATOM 5463 C CA . ASP A 1 688 ? -18.376 -16.677 9.007 1.00 81.19 688 ASP A CA 1
ATOM 5464 C C . ASP A 1 688 ? -18.585 -15.613 7.921 1.00 81.19 688 ASP A C 1
ATOM 5466 O O . ASP A 1 688 ? -19.628 -15.542 7.277 1.00 81.19 688 ASP A O 1
ATOM 5470 N N . ILE A 1 689 ? -17.586 -14.743 7.750 1.00 83.12 689 ILE A N 1
ATOM 5471 C CA . ILE A 1 689 ? -17.622 -13.630 6.785 1.00 83.12 689 ILE A CA 1
ATOM 5472 C C . ILE A 1 689 ? -17.551 -14.083 5.318 1.00 83.12 689 ILE A C 1
ATOM 5474 O O . ILE A 1 689 ? -17.593 -13.257 4.409 1.00 83.12 689 ILE A O 1
ATOM 5478 N N . LEU A 1 690 ? -17.391 -15.381 5.056 1.00 85.38 690 LEU A N 1
ATOM 5479 C CA . LEU A 1 690 ? -17.424 -15.920 3.700 1.00 85.38 690 LEU A CA 1
ATOM 5480 C C . LEU A 1 690 ? -18.779 -16.539 3.347 1.00 85.38 690 LEU A C 1
ATOM 5482 O O . LEU A 1 690 ? -19.025 -16.769 2.155 1.00 85.38 690 LEU A O 1
ATOM 5486 N N . ASP A 1 691 ? -19.660 -16.773 4.325 1.00 79.81 691 ASP A N 1
ATOM 5487 C CA . ASP A 1 691 ? -21.009 -17.277 4.080 1.00 79.81 691 ASP A CA 1
ATOM 5488 C C . ASP A 1 691 ? -21.826 -16.234 3.290 1.00 79.81 691 ASP A C 1
ATOM 5490 O O . ASP A 1 691 ? -22.097 -15.147 3.796 1.00 79.81 691 ASP A O 1
ATOM 5494 N N . PRO A 1 692 ? -22.257 -16.537 2.050 1.00 72.94 692 PRO A N 1
ATOM 5495 C CA . PRO A 1 692 ? -23.020 -15.601 1.223 1.00 72.94 692 PRO A CA 1
ATOM 5496 C C . PRO A 1 692 ? -24.421 -15.276 1.769 1.00 72.94 692 PRO A C 1
ATOM 5498 O O . PRO A 1 692 ? -25.110 -14.442 1.185 1.00 72.94 692 PRO A O 1
ATOM 5501 N N . ILE A 1 693 ? -24.887 -15.967 2.815 1.00 70.94 693 ILE A N 1
ATOM 5502 C CA . ILE A 1 693 ? -26.149 -15.663 3.507 1.00 70.94 693 ILE A CA 1
ATOM 5503 C C . ILE A 1 693 ? -25.955 -14.547 4.540 1.00 70.94 693 ILE A C 1
ATOM 5505 O O . ILE A 1 693 ? -26.921 -13.866 4.886 1.00 70.94 693 ILE A O 1
ATOM 5509 N N . VAL A 1 694 ? -24.733 -14.367 5.042 1.00 65.06 694 VAL A N 1
ATOM 5510 C CA . VAL A 1 694 ? -24.405 -13.306 5.990 1.00 65.06 694 VAL A CA 1
ATOM 5511 C C . VAL A 1 694 ? -24.300 -12.004 5.207 1.00 65.06 694 VAL A C 1
ATOM 5513 O O . VAL A 1 694 ? -23.398 -11.836 4.389 1.00 65.06 694 VAL A O 1
ATOM 5516 N N . ASP A 1 695 ? -25.238 -11.090 5.451 1.00 65.69 695 ASP A N 1
ATOM 5517 C CA . ASP A 1 695 ? -25.101 -9.717 4.985 1.00 65.69 695 ASP A CA 1
ATOM 5518 C C . ASP A 1 695 ? -24.086 -9.020 5.892 1.00 65.69 695 ASP A C 1
ATOM 5520 O O . ASP A 1 695 ? -24.337 -8.783 7.073 1.00 65.69 695 ASP A O 1
ATOM 5524 N N . ILE A 1 696 ? -22.878 -8.815 5.375 1.00 63.38 696 ILE A N 1
ATOM 5525 C CA . ILE A 1 696 ? -21.785 -8.222 6.150 1.00 63.38 696 ILE A CA 1
ATOM 5526 C C . ILE A 1 696 ? -21.978 -6.708 6.264 1.00 63.38 696 ILE A C 1
ATOM 5528 O O . ILE A 1 696 ? -21.464 -6.110 7.210 1.00 63.38 696 ILE A O 1
ATOM 5532 N N . ASP A 1 697 ? -22.735 -6.091 5.354 1.00 57.31 697 ASP A N 1
ATOM 5533 C CA . ASP A 1 697 ? -22.973 -4.649 5.382 1.00 57.31 697 ASP A CA 1
ATOM 5534 C C . ASP A 1 697 ? -23.801 -4.255 6.623 1.00 57.31 697 ASP A C 1
ATOM 5536 O O . ASP A 1 697 ? -23.495 -3.242 7.250 1.00 57.31 697 ASP A O 1
ATOM 5540 N N . ASP A 1 698 ? -24.708 -5.129 7.086 1.00 57.75 698 ASP A N 1
ATOM 5541 C CA . ASP A 1 698 ? -25.474 -4.978 8.340 1.00 57.75 698 ASP A CA 1
ATOM 5542 C C . ASP A 1 698 ? -24.591 -4.900 9.609 1.00 57.75 698 ASP A C 1
ATOM 5544 O O . ASP A 1 698 ? -25.072 -4.509 10.671 1.00 57.75 698 ASP A O 1
ATOM 5548 N N . TYR A 1 699 ? -23.314 -5.303 9.551 1.00 53.78 699 TYR A N 1
ATOM 5549 C CA . TYR A 1 699 ? -22.389 -5.235 10.696 1.00 53.78 699 TYR A CA 1
ATOM 5550 C C . TYR A 1 699 ? -21.629 -3.906 10.793 1.00 53.78 699 TYR A C 1
ATOM 5552 O O . TYR A 1 699 ? -20.933 -3.674 11.788 1.00 53.78 699 TYR A O 1
ATOM 5560 N N . PHE A 1 700 ? -21.705 -3.073 9.753 1.00 48.56 700 PHE A N 1
ATOM 5561 C CA . PHE A 1 700 ? -21.103 -1.739 9.719 1.00 48.56 700 PHE A CA 1
ATOM 5562 C C . PHE A 1 700 ? -22.091 -0.614 10.052 1.00 48.56 700 PHE A C 1
ATOM 5564 O O . PHE A 1 700 ? -21.639 0.514 10.262 1.00 48.56 700 PHE A O 1
ATOM 5571 N N . ASP A 1 701 ? -23.388 -0.927 10.101 1.00 40.50 701 ASP A N 1
ATOM 5572 C CA . ASP A 1 701 ? -24.463 -0.083 10.642 1.00 40.50 701 ASP A CA 1
ATOM 5573 C C . ASP A 1 701 ? -24.602 -0.272 12.168 1.00 40.50 701 ASP A C 1
ATOM 5575 O O . ASP A 1 701 ? -24.954 0.718 12.858 1.00 40.50 701 ASP A O 1
#

Sequence (701 aa):
MFKADVKRAFKLPISFDGRTTTVEQCGSDSAVVRSPDFYYQILKDADAIGWSRISVMNLDNLEIHFQLVDEAERKHDLLVCIPSSYPNEEISRWTWDLPKRGEEIEMRRYSSLQALYDDWELQIQSFTSYWNELELLDAHTWILDPPNPRKSDLYRRFVVSPGVSAHVSLNLKDSMFPRVNLLGPESKTATLRARLSLALLDGNPFPMSESVNIEDYNLDCGICYCYRLCDVNEEPILPNKTCDDTRCSKSFHEPCLFEYLRTHPEYYATRKKKPPAKCDSVILVSMCSVVKRVSNLRHLSKILTSFDVIEQSAIEMESTIPNLKILINTQVIEMNPQSRIACTNNGMKIEYEKACLCLGARPNMPFEEKGDHNAKLASSKRLAVIGNGGIAAELVYSLKNVDVLWAMKDDHLISAQEGSSTCDKVPVKRMKFSMSSTSSSNSQGAALGPDWHSKISIEGSNNKGKCIHIEKSTEIKRIFSAKPEHLSECQFGNNDNNEDWNVYIEFTNGKVFGVDFIVSATGVIPNGDTMNIGLKLTENGIDVDENMRTNLPFIYAAGDVCNPIWMSASSEWFQMRLWTQARQMGAFAGIRMADEEEGQSYLDFCFELFSHVTTFFGYKVILLGLYNAQHLNQEDYEIELRITEGKEFVKIIKSNGRLKGAVLIGETDLEETFENLILNQLNIDGIDILDPIVDIDDYFD

Organism: Lepeophtheirus salmonis (NCBI:txid72036)

Secondary structure (DSSP, 8-state):
----------------TTS----------TT----HHHHHHHHHHHHHH-GGGEEEEETTTTEEEEEEE-TT--EEEEEEEPPTTTTSS-B-EEEES----STTTTT--BSSHHHHHHHHHHHHHHHHHHHHHHHHHHHHS-EEESSS--TT--EEEEEEETTEEEEEE--TT-TT--EEEEES-HHHHHHHHHHHHHHTTTTPPPPPGGG--GGGS--SBTTT--S-EE-TTS-EE---EE-S-TTT--EE-HHHHHHHHHH-HHHHHHH-SS--SS---EEEE-SSSSEEEEEEEEESSSS-EEEEEEEE-HHHHHHHSTTEEEETT--EEEEETTTTEEEETTS-EEE-SSEEE---EEE--SS---S-SHHHHTT-SEEEEE--SHHHHHHHHH-BSSEEEEE-SSSSSTTSPPPP---------PPP-----------TTPPPPTTGGGGS--B-S-TT---EEEE-S--EEEEESS--TTSPPPP-TT----PPPSEEEEETTS-EEEESEEEE-S-EEEGGGG--SS--EETTEEEE-TTSB-SSTTEEE-STTEEESS--TT-B------HHHHHHHHHHHHHHHH---TT-----GGGTB-EEEEEETTEEEEEEESTT-TT--TTS-EEEEEEETTTEEEEEEEETTEEEEEEEESS-S-HHHHHHHHHHT-B-TT--TT-TTS-SGGGT-

InterPro domains:
  IPR013083 Zinc finger, RING/FYVE/PHD-type [G3DSA:3.30.40.10] (205-290)
  IPR016135 Ubiquitin-conjugating enzyme/RWD-like [G3DSA:3.10.110.10] (37-126)
  IPR016156 FAD/NAD-linked reductase, dimerisation domain superfamily [G3DSA:3.30.390.30] (611-696)
  IPR023753 FAD/NAD(P)-binding domain [PF07992] (498-586)
  IPR026850 FANCL C-terminal domain [PF11793] (218-265)
  IPR036188 FAD/NAD(P)-binding domain superfamily [G3DSA:3.50.50.60] (457-601)
  IPR036188 FAD/NAD(P)-binding domain superfamily [SSF51905] (323-597)
  IPR036291 NAD(P)-binding domain superfamily [SSF51735] (380-557)
  IPR043003 FANCL, UBC-like domain 3 superfamily [G3DSA:3.10.110.20] (127-204)
  IPR043898 FANCL, UBC-like domain 2 [PF18890] (37-125)
  IPR044037 FANCL, UBC-like domain 3 [PF18891] (130-198)
  IPR050260 FAD-dependent oxidoreductase [PTHR43429] (278-701)

Foldseek 3Di:
DDDDDDDDDDDDDDDPPDDDPDPPQLDQPPDDPADPVQVVQVVVLCVVVDVVQWPDDDVSSQKTKGWDQDPVRDIWIKIFRHPSPPLVAWGQDIDTQAADPPPVPSRDTHNGPNRVVVVVVVSVVVCVVQVVLVVLCVVQFAFPPPNDDTNRDQWTWTDQDQLKIKIWGDDPVDPPDIDIAIAGACVVVVVVVVVVVPCSVPPDGGDDDPPDDPVSCLFAAPQLLDQFDQDPVRDTFGQRYFDNPPVGRGTHGPVRVVLLCLVPCVVVVVPPPDDPPDDEAAEAEELFQWDKDWAPWDDPANQFIDTFIDTDGQVVVPVVDDRYHYHYNKAFQAAALVQQWTAIPVGDIDHDPFAAAAQAWADPDPDDDDDDDQVQAAAWQEEEEEEQDQVSQQLLLLAKQHEYEYEYQAPDHPLDRDDDDDDDDDADDDDDDDDDDPDDDDGPDDDQTQCNCVVGDRYYDHPVMYHYDYHYNKDFPDKDQWDDPPADADDDPPDDDVDTARMWTQIPVRHIHGTNYYHYPHDTFAPQVSYDHPFDADSQAGEAELQQDTPRPSYGYAASRYDYPPDDLPALADDDRDPSRRVVRVSSNVVSSVDPDPPDRDHRCSRRKDWDWHDGSNKIKIKIGCASVPSHDPVFWDWDWDDDPPAWIKIFIDGPQATGIIIIIHPDVCVHVSNSRNNVRDRNPPPPPVPPVDPSVVVSD